Protein 1U0M (pdb70)

Solvent-accessible surface area: 23529 Å² total; per-residue (Å²): 24,5,9,0,18,4,10,17,41,34,1,112,57,71,8,36,31,124,60,9,18,53,44,14,111,173,99,28,94,127,36,122,87,22,96,53,0,23,137,40,3,95,105,6,42,3,144,16,17,26,12,5,22,52,50,113,69,8,34,112,50,73,26,11,60,66,6,14,98,17,4,57,134,16,0,62,86,53,0,30,60,2,0,89,96,0,6,84,70,0,114,26,106,17,73,57,0,52,0,0,0,3,0,7,10,6,4,1,24,4,12,4,0,1,0,49,0,8,30,106,47,48,12,26,44,78,2,37,4,11,0,2,1,9,6,2,16,0,3,1,1,2,0,7,0,15,0,16,8,9,2,53,10,56,90,149,5,6,0,0,0,0,0,0,0,0,18,12,10,22,29,7,48,92,31,103,44,39,33,23,6,20,14,52,2,8,34,0,0,0,2,0,0,0,0,7,15,17,96,32,2,43,0,6,72,60,50,100,12,12,7,42,3,10,78,119,5,23,88,40,13,42,15,45,12,55,45,50,1,4,3,43,62,54,21,160,121,8,39,63,12,3,102,66,3,3,64,8,6,73,113,20,6,30,118,21,52,95,68,47,27,132,27,92,8,11,0,0,1,3,15,0,22,86,18,0,57,40,0,12,84,74,6,120,38,62,83,120,16,0,83,21,0,57,32,0,2,54,73,25,0,2,0,2,0,0,0,2,0,0,0,0,46,34,15,43,110,108,30,62,68,116,99,38,7,15,0,6,5,0,0,17,0,2,0,6,0,1,4,2,9,1,2,7,17,62,71,102,14,2,7,3,25,3,9,15,40,33,3,112,55,79,6,54,10,114,55,9,8,72,43,12,113,185,104,23,90,123,33,126,85,21,98,64,0,24,138,33,3,108,102,8,30,3,133,26,17,26,9,5,23,50,44,112,59,9,36,109,49,74,25,11,61,63,4,15,109,19,5,55,133,12,0,61,83,48,0,30,61,2,0,85,98,1,4,83,80,8,142,27,102,12,70,66,1,48,0,0,0,5,0,7,11,6,6,1,25,4,14,4,0,1,0,45,0,6,30,90,29,52,13,26,43,85,4,22,11,12,0,1,2,9,6,3,13,0,2,0,5,1,0,10,0,12,0,21,8,9,5,55,18,75,71,127,1,11,0,0,0,0,0,0,0,0,17,11,9,21,27,9,42,98,28,101,45,22,40,23,4,22,16,51,1,15,29,0,0,0,3,0,0,0,1,7,38,14,144,34,14,60,0,7,87,34,44,101,16,11,6,47,3,10,62,163,6,36,88,39,18,44,14,48,12,54,47,48,1,4,6,44,72,54,35,182,123,8,28,57,12,1,101,67,1,0,64,9,8,57,121,24,5,34,108,46,69,56,31,86,18,91,27,93,13,10,0,0,1,8,9,2,23,108,17,3,63,44,0,4,83,76,5,138,34,91,54,105,20,0,83,18,0,67,33,0,5,47,67,21,0,2,0,3,0,0,0,2,0,0,0,0,46,38,10,36,120,96,26,80,28,90,97,47,8,19,0,8,8,1,0,9,0,3,0,3,0,0,2,3,9,2,2,21,27,56,85,115

B-factor: mean 54.04, std 18.98, range [20.16, 102.02]

Secondary structure (DSSP, 8-state):
-EE---EEE--SEEEEHHHHHHHHHHHHTT-TTHHHHHHHHHHT---EEEESS-HHHHTS---HHHHHHHHHHHHHHHHHHHHHHHHHHHT--GGG-SEEEEE-SSS--SS-HHHHHHHHTT--TT-EEEEE-S-GGGHHHHHHHHHHHHHHHSTT-EEEEEEEEEGGGG--TT--SHHHHHHHHHB-EEEEEEEEETTT-SEEEEEEEEEEE-SS-TTTEEEEEETTEEEEEE-TTTGGGHHHHHHHHHHHHHTTS--SS--S--EEE-SHHHHHHHHHHHS-S-GGGGHHHHHHHHHT-B-TTHHHHHHHHHHHHS----SS---EEEEEETTTEEEEEEEEEE--/-EEE--EEE--SEEEEHHHHHHHHHHHSTT-TTHHHHHHHHHHT---EEEESS-HHHHHS---HHHHHHHHHHHHHHHHHHHHHHHHHHTT--GGG--EEEEE--SS--SS-HHHHHHHHTT--TT-EEEEE-S-GGGHHHHHHHHHHHHHHH-TT-EEEEEEEEEGGGG--TT--SHHHHHHHHHB-EEEEEEEEESSS-SEEE---EEEEE-TT-TTSEEEEEETTEEEEEE-TTTGGGHHHHHHHHHHHHHTTT--TT--S-EEEE-SSHHHHHHHHHHS---GGGGHHHHHHHHHH-B-GGGHHHHHHHHHHHH----TT---EEEEEETTTEEEEEE-EEE--

Nearest PDB structures (foldseek):
  1u0m-assembly1_B  TM=9.995E-01  e=1.279E-70  Streptomyces coelicolor A3(2)
  5wx5-assembly1_A  TM=9.041E-01  e=3.087E-28  Tetradium ruticarpum
  5wx4-assembly1_A  TM=9.040E-01  e=3.933E-28  Tetradium ruticarpum
  1ted-assembly2_D  TM=8.918E-01  e=1.491E-27  Mycobacterium tuberculosis H37Rv
  1tee-assembly1_A  TM=8.923E-01  e=1.900E-27  Mycobacterium tuberculosis H37Rv

InterPro domains:
  IPR001099 Chalcone/stilbene synthase, N-terminal [PF00195] (9-197)
  IPR011141 Polyketide synthase, type III [PIRSF000451] (1-347)
  IPR011141 Polyketide synthase, type III [PTHR11877] (10-342)
  IPR012328 Chalcone/stilbene synthase, C-terminal [PF02797] (213-341)
  IPR016039 Thiolase-like [G3DSA:3.40.47.10] (1-203)
  IPR016039 Thiolase-like [G3DSA:3.40.47.10] (204-349)
  IPR016039 Thiolase-like [SSF53901] (2-198)
  IPR016039 Thiolase-like [SSF53901] (203-345)

Structure (mmCIF, N/CA/C/O backbone):
data_1U0M
#
_entry.id   1U0M
#
_cell.length_a   76.679
_cell.length_b   69.685
_cell.length_c   81.135
_cell.angle_alpha   90.00
_cell.angle_beta   95.42
_cell.angle_gamma   90.00
#
_symmetry.space_group_name_H-M   'P 1 21 1'
#
loop_
_entity.id
_entity.type
_entity.pdbx_description
1 polymer 'putative polyketide synthase'
2 non-polymer 'POLYETHYLENE GLYCOL (N=34)'
3 non-polymer GLYCEROL
4 water water
#
loop_
_atom_site.group_PDB
_atom_site.id
_atom_site.type_symbol
_atom_site.label_atom_id
_atom_site.label_alt_id
_atom_site.label_comp_id
_atom_site.label_asym_id
_atom_site.label_entity_id
_atom_site.label_seq_id
_atom_site.pdbx_PDB_ins_code
_atom_site.Cartn_x
_atom_site.Cartn_y
_atom_site.Cartn_z
_atom_site.occupancy
_atom_site.B_iso_or_equiv
_atom_site.auth_seq_id
_atom_site.auth_comp_id
_atom_site.auth_asym_id
_atom_site.auth_atom_id
_atom_site.pdbx_PDB_model_num
ATOM 1 N N . ALA A 1 10 ? 72.567 47.796 34.175 1.00 69.77 2 ALA A N 1
ATOM 2 C CA . ALA A 1 10 ? 71.256 48.242 34.716 1.00 69.12 2 ALA A CA 1
ATOM 3 C C . ALA A 1 10 ? 70.647 47.283 35.732 1.00 68.64 2 ALA A C 1
ATOM 4 O O . ALA A 1 10 ? 70.615 46.067 35.537 1.00 67.80 2 ALA A O 1
ATOM 6 N N . THR A 1 11 ? 70.148 47.855 36.820 1.00 68.18 3 THR A N 1
ATOM 7 C CA . THR A 1 11 ? 69.536 47.072 37.881 1.00 67.95 3 THR A CA 1
ATOM 8 C C . THR A 1 11 ? 68.108 47.514 38.186 1.00 67.63 3 THR A C 1
ATOM 9 O O . THR A 1 11 ? 67.825 48.706 38.353 1.00 67.39 3 THR A O 1
ATOM 13 N N . LEU A 1 12 ? 67.221 46.527 38.261 1.00 66.97 4 LEU A N 1
ATOM 14 C CA . LEU A 1 12 ? 65.812 46.743 38.554 1.00 65.66 4 LEU A CA 1
ATOM 15 C C . LEU A 1 12 ? 65.684 47.093 40.026 1.00 65.58 4 LEU A C 1
ATOM 16 O O . LEU A 1 12 ? 66.201 46.378 40.884 1.00 66.01 4 LEU A O 1
ATOM 21 N N . CYS A 1 13 ? 64.992 48.184 40.323 1.00 64.68 5 CYS A N 1
ATOM 22 C CA . CYS A 1 13 ? 64.825 48.600 41.706 1.00 63.81 5 CYS A CA 1
ATOM 23 C C . CYS A 1 13 ? 63.543 48.071 42.341 1.00 63.40 5 CYS A C 1
ATOM 24 O O . CYS A 1 13 ? 62.964 47.089 41.868 1.00 64.14 5 CYS A O 1
ATOM 27 N N . ARG A 1 14 ? 63.112 48.716 43.421 1.00 61.62 6 ARG A N 1
ATOM 28 C CA . ARG A 1 14 ? 61.914 48.297 44.133 1.00 59.48 6 ARG A CA 1
ATOM 29 C C . ARG A 1 14 ? 60.633 48.772 43.456 1.00 58.50 6 ARG A C 1
ATOM 30 O O . ARG A 1 14 ? 60.261 49.954 43.526 1.00 57.86 6 ARG A O 1
ATOM 32 N N . PRO A 1 15 ? 59.935 47.846 42.788 1.00 56.02 7 PRO A N 1
ATOM 33 C CA . PRO A 1 15 ? 58.691 48.203 42.112 1.00 54.75 7 PRO A CA 1
ATOM 34 C C . PRO A 1 15 ? 57.664 48.653 43.130 1.00 54.05 7 PRO A C 1
ATOM 35 O O . PRO A 1 15 ? 57.517 48.051 44.192 1.00 54.01 7 PRO A O 1
ATOM 39 N N . SER A 1 16 ? 56.966 49.730 42.808 1.00 53.55 8 SER A N 1
ATOM 40 C CA . SER A 1 16 ? 55.939 50.264 43.688 1.00 52.79 8 SER A CA 1
ATOM 41 C C . SER A 1 16 ? 54.587 49.794 43.119 1.00 52.65 8 SER A C 1
ATOM 42 O O . SER A 1 16 ? 54.366 49.851 41.905 1.00 53.52 8 SER A O 1
ATOM 45 N N . VAL A 1 17 ? 53.692 49.315 43.981 1.00 49.83 9 VAL A N 1
ATOM 46 C CA . VAL A 1 17 ? 52.390 48.843 43.522 1.00 46.32 9 VAL A CA 1
ATOM 47 C C . VAL A 1 17 ? 51.232 49.340 44.385 1.00 44.61 9 VAL A C 1
ATOM 48 O O . VAL A 1 17 ? 51.341 49.427 45.607 1.00 42.48 9 VAL A O 1
ATOM 52 N N . SER A 1 18 ? 50.118 49.650 43.727 1.00 42.45 10 SER A N 1
ATOM 53 C CA . SER A 1 18 ? 48.917 50.144 44.394 1.00 41.78 10 SER A CA 1
ATOM 54 C C . SER A 1 18 ? 47.655 49.620 43.680 1.00 39.79 10 SER A C 1
ATOM 55 O O . SER A 1 18 ? 47.610 49.588 42.458 1.00 40.20 10 SER A O 1
ATOM 58 N N . VAL A 1 19 ? 46.643 49.190 44.435 1.00 38.34 11 VAL A N 1
ATOM 59 C CA . VAL A 1 19 ? 45.403 48.679 43.839 1.00 36.65 11 VAL A CA 1
ATOM 60 C C . VAL A 1 19 ? 44.214 49.480 44.364 1.00 36.79 11 VAL A C 1
ATOM 61 O O . VAL A 1 19 ? 44.284 50.049 45.440 1.00 37.81 11 VAL A O 1
ATOM 65 N N . PRO A 1 20 ? 43.110 49.541 43.601 1.00 36.61 12 PRO A N 1
ATOM 66 C CA . PRO A 1 20 ? 41.913 50.293 44.012 1.00 36.68 12 PRO A CA 1
ATOM 67 C C . PRO A 1 20 ? 41.254 49.776 45.282 1.00 37.73 12 PRO A C 1
ATOM 68 O O . PRO A 1 20 ? 41.440 48.623 45.665 1.00 38.00 12 PRO A O 1
ATOM 72 N N . GLU A 1 21 ? 40.459 50.632 45.914 1.00 38.81 13 GLU A N 1
ATOM 73 C CA . GLU A 1 21 ? 39.828 50.296 47.182 1.00 42.74 13 GLU A CA 1
ATOM 74 C C . GLU A 1 21 ? 38.623 49.367 47.192 1.00 41.99 13 GLU A C 1
ATOM 75 O O . GLU A 1 21 ? 38.252 48.854 48.246 1.00 44.49 13 GLU A O 1
ATOM 81 N N . HIS A 1 22 ? 38.002 49.147 46.042 1.00 39.81 14 HIS A N 1
ATOM 82 C CA . HIS A 1 22 ? 36.844 48.267 45.983 1.00 37.76 14 HIS A CA 1
ATOM 83 C C . HIS A 1 22 ? 37.324 46.809 45.879 1.00 38.25 14 HIS A C 1
ATOM 84 O O . HIS A 1 22 ? 38.089 46.455 44.988 1.00 35.61 14 HIS A O 1
ATOM 91 N N . VAL A 1 23 ? 36.887 45.972 46.811 1.00 38.32 15 VAL A N 1
ATOM 92 C CA . VAL A 1 23 ? 37.316 44.579 46.839 1.00 37.91 15 VAL A CA 1
ATOM 93 C C . VAL A 1 23 ? 36.212 43.584 46.561 1.00 36.29 15 VAL A C 1
ATOM 94 O O . VAL A 1 23 ? 35.096 43.738 47.038 1.00 34.35 15 VAL A O 1
ATOM 98 N N . ILE A 1 24 ? 36.528 42.557 45.784 1.00 36.82 16 ILE A N 1
ATOM 99 C CA . ILE A 1 24 ? 35.560 41.507 45.522 1.00 36.28 16 ILE A CA 1
ATOM 100 C C . ILE A 1 24 ? 36.217 40.183 45.916 1.00 37.15 16 ILE A C 1
ATOM 101 O O . ILE A 1 24 ? 37.322 39.841 45.454 1.00 35.34 16 ILE A O 1
ATOM 106 N N . THR A 1 25 ? 35.539 39.474 46.817 1.00 34.68 17 THR A N 1
ATOM 107 C CA . THR A 1 25 ? 36.012 38.196 47.328 1.00 34.66 17 THR A CA 1
ATOM 108 C C . THR A 1 25 ? 35.610 37.035 46.426 1.00 35.10 17 THR A C 1
ATOM 109 O O . THR A 1 25 ? 34.761 37.165 45.543 1.00 36.83 17 THR A O 1
ATOM 113 N N . MET A 1 26 ? 36.237 35.897 46.674 1.00 34.93 18 MET A N 1
ATOM 114 C CA . MET A 1 26 ? 35.962 34.672 45.944 1.00 36.27 18 MET A CA 1
ATOM 115 C C . MET A 1 26 ? 34.485 34.333 46.068 1.00 35.38 18 MET A C 1
ATOM 116 O O . MET A 1 26 ? 33.811 34.052 45.081 1.00 34.15 18 MET A O 1
ATOM 121 N N . GLU A 1 27 ? 34.005 34.352 47.305 1.00 36.51 19 GLU A N 1
ATOM 122 C CA . GLU A 1 27 ? 32.623 34.032 47.618 1.00 40.43 19 GLU A CA 1
ATOM 123 C C . GLU A 1 27 ? 31.661 34.897 46.825 1.00 39.26 19 GLU A C 1
ATOM 124 O O . GLU A 1 27 ? 30.716 34.388 46.227 1.00 40.37 19 GLU A O 1
ATOM 130 N N . GLU A 1 28 ? 31.905 36.206 46.832 1.00 39.52 20 GLU A N 1
ATOM 131 C CA . GLU A 1 28 ? 31.063 37.152 46.111 1.00 39.92 20 GLU A CA 1
ATOM 132 C C . GLU A 1 28 ? 31.030 36.838 44.629 1.00 36.32 20 GLU A C 1
ATOM 133 O O . GLU A 1 28 ? 29.964 36.875 44.004 1.00 31.50 20 GLU A O 1
ATOM 139 N N . THR A 1 29 ? 32.202 36.543 44.074 1.00 35.70 21 THR A N 1
ATOM 140 C CA . THR A 1 29 ? 32.310 36.222 42.653 1.00 37.63 21 THR A CA 1
ATOM 141 C C . THR A 1 29 ? 31.389 35.064 42.319 1.00 37.15 21 THR A C 1
ATOM 142 O O . THR A 1 29 ? 30.648 35.115 41.333 1.00 36.84 21 THR A O 1
ATOM 146 N N . LEU A 1 30 ? 31.429 34.026 43.156 1.00 37.16 22 LEU A N 1
ATOM 147 C CA . LEU A 1 30 ? 30.593 32.845 42.948 1.00 36.34 22 LEU A CA 1
ATOM 148 C C . LEU A 1 30 ? 29.114 33.184 43.001 1.00 35.42 22 LEU A C 1
ATOM 149 O O . LEU A 1 30 ? 28.341 32.685 42.190 1.00 34.08 22 LEU A O 1
ATOM 154 N N . GLU A 1 31 ? 28.719 34.022 43.959 1.00 35.99 23 GLU A N 1
ATOM 155 C CA . GLU A 1 31 ? 27.314 34.417 44.088 1.00 39.29 23 GLU A CA 1
ATOM 156 C C . GLU A 1 31 ? 26.825 35.089 42.815 1.00 37.77 23 GLU A C 1
ATOM 157 O O . GLU A 1 31 ? 25.833 34.667 42.220 1.00 38.26 23 GLU A O 1
ATOM 163 N N . LEU A 1 32 ? 27.528 36.145 42.410 1.00 38.52 24 LEU A N 1
ATOM 164 C CA . LEU A 1 32 ? 27.178 36.894 41.208 1.00 39.79 24 LEU A CA 1
ATOM 165 C C . LEU A 1 32 ? 27.097 35.938 40.022 1.00 39.55 24 LEU A C 1
ATOM 166 O O . LEU A 1 32 ? 26.078 35.873 39.336 1.00 41.27 24 LEU A O 1
ATOM 171 N N . ALA A 1 33 ? 28.169 35.193 39.786 1.00 39.36 25 ALA A N 1
ATOM 172 C CA . ALA A 1 33 ? 28.199 34.243 38.680 1.00 40.10 25 ALA A CA 1
ATOM 173 C C . ALA A 1 33 ? 26.987 33.323 38.726 1.00 40.87 25 ALA A C 1
ATOM 174 O O . ALA A 1 33 ? 26.400 32.997 37.693 1.00 41.34 25 ALA A O 1
ATOM 176 N N . ARG A 1 34 ? 26.606 32.909 39.928 1.00 41.58 26 ARG A N 1
ATOM 177 C CA . ARG A 1 34 ? 25.456 32.035 40.071 1.00 43.16 26 ARG A CA 1
ATOM 178 C C . ARG A 1 34 ? 24.188 32.785 39.727 1.00 43.62 26 ARG A C 1
ATOM 179 O O . ARG A 1 34 ? 23.419 32.361 38.864 1.00 44.73 26 ARG A O 1
ATOM 187 N N . ARG A 1 35 ? 23.963 33.900 40.409 1.00 43.29 27 ARG A N 1
ATOM 188 C CA . ARG A 1 35 ? 22.769 34.682 40.154 1.00 44.23 27 ARG A CA 1
ATOM 189 C C . ARG A 1 35 ? 22.686 35.171 38.721 1.00 43.77 27 ARG A C 1
ATOM 190 O O . ARG A 1 35 ? 21.610 35.176 38.123 1.00 44.28 27 ARG A O 1
ATOM 198 N N . ARG A 1 36 ? 23.823 35.547 38.153 1.00 43.14 28 ARG A N 1
ATOM 199 C CA . ARG A 1 36 ? 23.837 36.062 36.793 1.00 43.67 28 ARG A CA 1
ATOM 200 C C . ARG A 1 36 ? 23.897 35.013 35.681 1.00 43.64 28 ARG A C 1
ATOM 201 O O . ARG A 1 36 ? 23.838 35.362 34.506 1.00 44.86 28 ARG A O 1
ATOM 209 N N . HIS A 1 37 ? 24.002 33.734 36.028 1.00 42.31 29 HIS A N 1
ATOM 210 C CA . HIS A 1 37 ? 24.055 32.704 34.990 1.00 41.40 29 HIS A CA 1
ATOM 211 C C . HIS A 1 37 ? 23.367 31.415 35.391 1.00 42.03 29 HIS A C 1
ATOM 212 O O . HIS A 1 37 ? 23.694 30.344 34.891 1.00 39.72 29 HIS A O 1
ATOM 219 N N . THR A 1 38 ? 22.403 31.534 36.291 1.00 45.58 30 THR A N 1
ATOM 220 C CA . THR A 1 38 ? 21.655 30.380 36.774 1.00 50.62 30 THR A CA 1
ATOM 221 C C . THR A 1 38 ? 21.239 29.362 35.701 1.00 50.84 30 THR A C 1
ATOM 222 O O . THR A 1 38 ? 21.194 28.159 35.960 1.00 50.98 30 THR A O 1
ATOM 226 N N . ASP A 1 39 ? 20.944 29.833 34.496 1.00 51.37 31 ASP A N 1
ATOM 227 C CA . ASP A 1 39 ? 20.523 28.928 33.432 1.00 52.57 31 ASP A CA 1
ATOM 228 C C . ASP A 1 39 ? 21.663 28.387 32.589 1.00 52.16 31 ASP A C 1
ATOM 229 O O . ASP A 1 39 ? 21.462 27.482 31.784 1.00 53.07 31 ASP A O 1
ATOM 234 N N . HIS A 1 40 ? 22.862 28.928 32.775 1.00 51.28 32 HIS A N 1
ATOM 235 C CA . HIS A 1 40 ? 23.995 28.475 31.987 1.00 49.96 32 HIS A CA 1
ATOM 236 C C . HIS A 1 40 ? 24.258 26.985 32.170 1.00 50.75 32 HIS A C 1
ATOM 237 O O . HIS A 1 40 ? 24.532 26.526 33.277 1.00 52.68 32 HIS A O 1
ATOM 244 N N . PRO A 1 41 ? 24.185 26.213 31.073 1.00 51.17 33 PRO A N 1
ATOM 245 C CA . PRO A 1 41 ? 24.403 24.761 31.028 1.00 49.94 33 PRO A CA 1
ATOM 246 C C . PRO A 1 41 ? 25.749 24.277 31.576 1.00 49.04 33 PRO A C 1
ATOM 247 O O . PRO A 1 41 ? 25.880 23.134 32.013 1.00 47.67 33 PRO A O 1
ATOM 251 N N . GLN A 1 42 ? 26.757 25.137 31.540 1.00 46.96 34 GLN A N 1
ATOM 252 C CA . GLN A 1 42 ? 28.071 24.753 32.034 1.00 44.89 34 GLN A CA 1
ATOM 253 C C . GLN A 1 42 ? 28.400 25.485 33.326 1.00 41.46 34 GLN A C 1
ATOM 254 O O . GLN A 1 42 ? 29.562 25.572 33.722 1.00 38.06 34 GLN A O 1
ATOM 260 N N . LEU A 1 43 ? 27.362 26.002 33.978 1.00 38.34 35 LEU A N 1
ATOM 261 C CA . LEU A 1 43 ? 27.509 26.743 35.227 1.00 38.79 35 LEU A CA 1
ATOM 262 C C . LEU A 1 43 ? 28.329 26.037 36.319 1.00 37.46 35 LEU A C 1
ATOM 263 O O . LEU A 1 43 ? 29.306 26.594 36.816 1.00 37.29 35 LEU A O 1
ATOM 268 N N . PRO A 1 44 ? 27.947 24.803 36.704 1.00 37.33 36 PRO A N 1
ATOM 269 C CA . PRO A 1 44 ? 28.720 24.117 37.749 1.00 36.36 36 PRO A CA 1
ATOM 270 C C . PRO A 1 44 ? 30.201 24.027 37.400 1.00 34.81 36 PRO A C 1
ATOM 271 O O . PRO A 1 44 ? 31.060 24.215 38.257 1.00 36.59 36 PRO A O 1
ATOM 275 N N . LEU A 1 45 ? 30.491 23.767 36.133 1.00 33.39 37 LEU A N 1
ATOM 276 C CA . LEU A 1 45 ? 31.873 23.673 35.681 1.00 34.33 37 LEU A CA 1
ATOM 277 C C . LEU A 1 45 ? 32.573 25.027 35.846 1.00 35.21 37 LEU A C 1
ATOM 278 O O . LEU A 1 45 ? 33.727 25.103 36.286 1.00 35.32 37 LEU A O 1
ATOM 283 N N . ALA A 1 46 ? 31.858 26.092 35.498 1.00 33.78 38 ALA A N 1
ATOM 284 C CA . ALA A 1 46 ? 32.396 27.443 35.582 1.00 35.00 38 ALA A CA 1
ATOM 285 C C . ALA A 1 46 ? 32.778 27.789 37.012 1.00 33.87 38 ALA A C 1
ATOM 286 O O . ALA A 1 46 ? 33.909 28.212 37.285 1.00 33.44 38 ALA A O 1
ATOM 288 N N . LEU A 1 47 ? 31.830 27.604 37.925 1.00 34.23 39 LEU A N 1
ATOM 289 C CA . LEU A 1 47 ? 32.058 27.890 39.341 1.00 33.30 39 LEU A CA 1
ATOM 290 C C . LEU A 1 47 ? 33.235 27.116 39.943 1.00 33.10 39 LEU A C 1
ATOM 291 O O . LEU A 1 47 ? 34.026 27.675 40.709 1.00 31.79 39 LEU A O 1
ATOM 296 N N . ARG A 1 48 ? 33.343 25.831 39.604 1.00 34.42 40 ARG A N 1
ATOM 297 C CA . ARG A 1 48 ? 34.413 24.982 40.123 1.00 33.85 40 ARG A CA 1
ATOM 298 C C . ARG A 1 48 ? 35.770 25.505 39.681 1.00 34.22 40 ARG A C 1
ATOM 299 O O . ARG A 1 48 ? 36.699 25.640 40.488 1.00 35.52 40 ARG A O 1
ATOM 307 N N . LEU A 1 49 ? 35.877 25.780 38.385 1.00 36.21 41 LEU A N 1
ATOM 308 C CA . LEU A 1 49 ? 37.102 26.295 37.782 1.00 37.39 41 LEU A CA 1
ATOM 309 C C . LEU A 1 49 ? 37.533 27.576 38.481 1.00 38.21 41 LEU A C 1
ATOM 310 O O . LEU A 1 49 ? 38.691 27.734 38.868 1.00 37.62 41 LEU A O 1
ATOM 315 N N . ILE A 1 50 ? 36.587 28.486 38.652 1.00 36.72 42 ILE A N 1
ATOM 316 C CA . ILE A 1 50 ? 36.883 29.741 39.317 1.00 35.80 42 ILE A CA 1
ATOM 317 C C . ILE A 1 50 ? 37.384 29.481 40.727 1.00 36.71 42 ILE A C 1
ATOM 318 O O . ILE A 1 50 ? 38.456 29.942 41.116 1.00 36.44 42 ILE A O 1
ATOM 323 N N . GLU A 1 51 ? 36.624 28.708 41.490 1.00 37.81 43 GLU A N 1
ATOM 324 C CA . GLU A 1 51 ? 37.026 28.438 42.855 1.00 38.86 43 GLU A CA 1
ATOM 325 C C . GLU A 1 51 ? 38.406 27.807 42.984 1.00 38.26 43 GLU A C 1
ATOM 326 O O . GLU A 1 51 ? 39.166 28.165 43.879 1.00 38.89 43 GLU A O 1
ATOM 332 N N . ASN A 1 52 ? 38.732 26.877 42.090 1.00 39.62 44 ASN A N 1
ATOM 333 C CA . ASN A 1 52 ? 40.031 26.200 42.117 1.00 40.64 44 ASN A CA 1
ATOM 334 C C . ASN A 1 52 ? 41.181 27.148 41.873 1.00 41.99 44 ASN A C 1
ATOM 335 O O . ASN A 1 52 ? 42.330 26.858 42.211 1.00 44.24 44 ASN A O 1
ATOM 340 N N . THR A 1 53 ? 40.865 28.278 41.265 1.00 42.50 45 THR A N 1
ATOM 341 C CA . THR A 1 53 ? 41.859 29.285 40.960 1.00 41.58 45 THR A CA 1
ATOM 342 C C . THR A 1 53 ? 42.590 29.795 42.214 1.00 41.36 45 THR A C 1
ATOM 343 O O . THR A 1 53 ? 43.738 30.242 42.133 1.00 40.88 45 THR A O 1
ATOM 347 N N . GLY A 1 54 ? 41.938 29.709 43.369 1.00 39.87 46 GLY A N 1
ATOM 348 C CA . GLY A 1 54 ? 42.554 30.164 44.606 1.00 40.55 46 GLY A CA 1
ATOM 349 C C . GLY A 1 54 ? 42.657 31.677 44.757 1.00 42.73 46 GLY A C 1
ATOM 350 O O . GLY A 1 54 ? 43.364 32.171 45.642 1.00 41.51 46 GLY A O 1
ATOM 351 N N . VAL A 1 55 ? 41.981 32.417 43.883 1.00 41.08 47 VAL A N 1
ATOM 352 C CA . VAL A 1 55 ? 41.993 33.875 43.961 1.00 42.41 47 VAL A CA 1
ATOM 353 C C . VAL A 1 55 ? 40.949 34.283 44.997 1.00 40.28 47 VAL A C 1
ATOM 354 O O . VAL A 1 55 ? 39.752 34.268 44.723 1.00 42.21 47 VAL A O 1
ATOM 358 N N . ARG A 1 56 ? 41.405 34.649 46.186 1.00 40.75 48 ARG A N 1
ATOM 359 C CA . ARG A 1 56 ? 40.491 35.025 47.255 1.00 41.92 48 ARG A CA 1
ATOM 360 C C . ARG A 1 56 ? 39.942 36.451 47.148 1.00 41.33 48 ARG A C 1
ATOM 361 O O . ARG A 1 56 ? 38.778 36.695 47.477 1.00 40.56 48 ARG A O 1
ATOM 369 N N . THR A 1 57 ? 40.770 37.389 46.692 1.00 37.68 49 THR A N 1
ATOM 370 C CA . THR A 1 57 ? 40.324 38.774 46.539 1.00 35.80 49 THR A CA 1
ATOM 371 C C . THR A 1 57 ? 40.893 39.454 45.307 1.00 33.77 49 THR A C 1
ATOM 372 O O . THR A 1 57 ? 41.974 39.116 44.827 1.00 33.22 49 THR A O 1
ATOM 376 N N . ARG A 1 58 ? 40.153 40.439 44.820 1.00 31.87 50 ARG A N 1
ATOM 377 C CA . ARG A 1 58 ? 40.566 41.215 43.667 1.00 30.55 50 ARG A CA 1
ATOM 378 C C . ARG A 1 58 ? 40.136 42.645 43.936 1.00 31.23 50 ARG A C 1
ATOM 379 O O . ARG A 1 58 ? 39.230 42.875 44.737 1.00 33.19 50 ARG A O 1
ATOM 387 N N . HIS A 1 59 ? 40.789 43.607 43.293 1.00 31.13 51 HIS A N 1
ATOM 388 C CA . HIS A 1 59 ? 40.416 45.003 43.481 1.00 32.33 51 HIS A CA 1
ATOM 389 C C . HIS A 1 59 ? 39.971 45.592 42.154 1.00 32.61 51 HIS A C 1
ATOM 390 O O . HIS A 1 59 ? 40.500 45.236 41.101 1.00 34.43 51 HIS A O 1
ATOM 397 N N . ILE A 1 60 ? 38.978 46.470 42.206 1.00 31.00 52 ILE A N 1
ATOM 398 C CA . ILE A 1 60 ? 38.480 47.123 41.003 1.00 32.22 52 ILE A CA 1
ATOM 399 C C . ILE A 1 60 ? 38.368 48.632 41.264 1.00 31.61 52 ILE A C 1
ATOM 400 O O . ILE A 1 60 ? 38.175 49.060 42.404 1.00 27.88 52 ILE A O 1
ATOM 405 N N . VAL A 1 61 ? 38.508 49.431 40.214 1.00 30.76 53 VAL A N 1
ATOM 406 C CA . VAL A 1 61 ? 38.459 50.873 40.374 1.00 33.50 53 VAL A CA 1
ATOM 407 C C . VAL A 1 61 ? 37.070 51.454 40.653 1.00 35.07 53 VAL A C 1
ATOM 408 O O . VAL A 1 61 ? 36.966 52.528 41.240 1.00 35.37 53 VAL A O 1
ATOM 412 N N . GLN A 1 62 ? 36.012 50.758 40.241 1.00 33.60 54 GLN A N 1
ATOM 413 C CA . GLN A 1 62 ? 34.653 51.242 40.496 1.00 33.95 54 GLN A CA 1
ATOM 414 C C . GLN A 1 62 ? 33.898 50.274 41.415 1.00 34.15 54 GLN A C 1
ATOM 415 O O . GLN A 1 62 ? 34.237 49.101 41.494 1.00 35.34 54 GLN A O 1
ATOM 421 N N . PRO A 1 63 ? 32.842 50.751 42.096 1.00 35.12 55 PRO A N 1
ATOM 422 C CA . PRO A 1 63 ? 32.086 49.863 42.981 1.00 34.77 55 PRO A CA 1
ATOM 423 C C . PRO A 1 63 ? 31.629 48.684 42.127 1.00 36.49 55 PRO A C 1
ATOM 424 O O . PRO A 1 63 ? 31.538 48.814 40.910 1.00 34.74 55 PRO A O 1
ATOM 428 N N . ILE A 1 64 ? 31.328 47.547 42.749 1.00 36.22 56 ILE A N 1
ATOM 429 C CA . ILE A 1 64 ? 30.922 46.371 41.980 1.00 36.64 56 ILE A CA 1
ATOM 430 C C . ILE A 1 64 ? 29.668 46.586 41.135 1.00 36.93 56 ILE A C 1
ATOM 431 O O . ILE A 1 64 ? 29.595 46.095 40.011 1.00 34.35 56 ILE A O 1
ATOM 436 N N . GLU A 1 65 ? 28.687 47.325 41.656 1.00 38.30 57 GLU A N 1
ATOM 437 C CA . GLU A 1 65 ? 27.454 47.557 40.899 1.00 41.27 57 GLU A CA 1
ATOM 438 C C . GLU A 1 65 ? 27.689 48.369 39.620 1.00 40.58 57 GLU A C 1
ATOM 439 O O . GLU A 1 65 ? 26.942 48.228 38.651 1.00 40.63 57 GLU A O 1
ATOM 445 N N . ASP A 1 66 ? 28.715 49.222 39.620 1.00 38.65 58 ASP A N 1
ATOM 446 C CA . ASP A 1 66 ? 29.010 50.032 38.439 1.00 38.29 58 ASP A CA 1
ATOM 447 C C . ASP A 1 66 ? 29.855 49.238 37.441 1.00 36.49 58 ASP A C 1
ATOM 448 O O . ASP A 1 66 ? 29.674 49.368 36.236 1.00 35.14 58 ASP A O 1
ATOM 453 N N . THR A 1 67 ? 30.773 48.413 37.938 1.00 36.37 59 THR A N 1
ATOM 454 C CA . THR A 1 67 ? 31.611 47.627 37.042 1.00 34.92 59 THR A CA 1
ATOM 455 C C . THR A 1 67 ? 30.830 46.531 36.338 1.00 33.98 59 THR A C 1
ATOM 456 O O . THR A 1 67 ? 31.230 46.076 35.269 1.00 33.12 59 THR A O 1
ATOM 460 N N . LEU A 1 68 ? 29.708 46.120 36.925 1.00 35.08 60 LEU A N 1
ATOM 461 C CA . LEU A 1 68 ? 28.863 45.087 36.319 1.00 34.39 60 LEU A CA 1
ATOM 462 C C . LEU A 1 68 ? 28.028 45.673 35.175 1.00 35.82 60 LEU A C 1
ATOM 463 O O . LEU A 1 68 ? 27.577 44.965 34.272 1.00 33.42 60 LEU A O 1
ATOM 468 N N . GLU A 1 69 ? 27.835 46.984 35.217 1.00 38.04 61 GLU A N 1
ATOM 469 C CA . GLU A 1 69 ? 27.079 47.679 34.186 1.00 38.14 61 GLU A CA 1
ATOM 470 C C . GLU A 1 69 ? 28.001 48.031 33.026 1.00 36.64 61 GLU A C 1
ATOM 471 O O . GLU A 1 69 ? 29.205 48.237 33.205 1.00 35.85 61 GLU A O 1
ATOM 477 N N . HIS A 1 70 ? 27.442 48.088 31.829 1.00 35.38 62 HIS A N 1
ATOM 478 C CA . HIS A 1 70 ? 28.247 48.463 30.684 1.00 38.08 62 HIS A CA 1
ATOM 479 C C . HIS A 1 70 ? 27.622 49.701 30.053 1.00 37.60 62 HIS A C 1
ATOM 480 O O . HIS A 1 70 ? 26.649 49.605 29.310 1.00 37.90 62 HIS A O 1
ATOM 487 N N . PRO A 1 71 ? 28.166 50.889 30.380 1.00 37.13 63 PRO A N 1
ATOM 488 C CA . PRO A 1 71 ? 27.719 52.202 29.891 1.00 37.07 63 PRO A CA 1
ATOM 489 C C . PRO A 1 71 ? 28.229 52.515 28.494 1.00 36.95 63 PRO A C 1
ATOM 490 O O . PRO A 1 71 ? 28.061 53.632 27.999 1.00 40.25 63 PRO A O 1
ATOM 494 N N . GLY A 1 72 ? 28.856 51.524 27.867 1.00 35.10 64 GLY A N 1
ATOM 495 C CA . GLY A 1 72 ? 29.411 51.706 26.541 1.00 30.03 64 GLY A CA 1
ATOM 496 C C . GLY A 1 72 ? 30.921 51.881 26.615 1.00 30.56 64 GLY A C 1
ATOM 497 O O . GLY A 1 72 ? 31.459 52.332 27.633 1.00 32.24 64 GLY A O 1
ATOM 498 N N . PHE A 1 73 ? 31.599 51.535 25.530 1.00 29.97 65 PHE A N 1
ATOM 499 C CA . PHE A 1 73 ? 33.061 51.622 25.433 1.00 29.82 65 PHE A CA 1
ATOM 500 C C . PHE A 1 73 ? 33.555 53.064 25.628 1.00 30.20 65 PHE A C 1
ATOM 501 O O . PHE A 1 73 ? 34.592 53.292 26.256 1.00 30.67 65 PHE A O 1
ATOM 509 N N . GLU A 1 74 ? 32.819 54.038 25.090 1.00 31.28 66 GLU A N 1
ATOM 510 C CA . GLU A 1 74 ? 33.207 55.446 25.233 1.00 30.72 66 GLU A CA 1
ATOM 511 C C . GLU A 1 74 ? 33.226 55.839 26.713 1.00 31.50 66 GLU A C 1
ATOM 512 O O . GLU A 1 74 ? 34.216 56.381 27.197 1.00 32.49 66 GLU A O 1
ATOM 518 N N . ASP A 1 75 ? 32.151 55.562 27.443 1.00 32.44 67 ASP A N 1
ATOM 519 C CA . ASP A 1 75 ? 32.135 55.899 28.870 1.00 37.00 67 ASP A CA 1
ATOM 520 C C . ASP A 1 75 ? 33.146 55.058 29.659 1.00 34.26 67 ASP A C 1
ATOM 521 O O . ASP A 1 75 ? 33.821 55.559 30.555 1.00 34.98 67 ASP A O 1
ATOM 526 N N . ARG A 1 76 ? 33.256 53.780 29.315 1.00 35.27 68 ARG A N 1
ATOM 527 C CA . ARG A 1 76 ? 34.203 52.884 29.977 1.00 32.55 68 ARG A CA 1
ATOM 528 C C . ARG A 1 76 ? 35.605 53.479 29.803 1.00 30.38 68 ARG A C 1
ATOM 529 O O . ARG A 1 76 ? 36.352 53.633 30.758 1.00 31.34 68 ARG A O 1
ATOM 537 N N . ASN A 1 77 ? 35.962 53.826 28.572 1.00 31.09 69 ASN A N 1
ATOM 538 C CA . ASN A 1 77 ? 37.292 54.368 28.328 1.00 32.33 69 ASN A CA 1
ATOM 539 C C . ASN A 1 77 ? 37.502 55.718 29.026 1.00 33.16 69 ASN A C 1
ATOM 540 O O . ASN A 1 77 ? 38.634 56.082 29.361 1.00 29.65 69 ASN A O 1
ATOM 545 N N . LYS A 1 78 ? 36.413 56.459 29.236 1.00 32.93 70 LYS A N 1
ATOM 546 C CA . LYS A 1 78 ? 36.495 57.734 29.945 1.00 34.80 70 LYS A CA 1
ATOM 547 C C . LYS A 1 78 ? 36.893 57.388 31.384 1.00 33.17 70 LYS A C 1
ATOM 548 O O . LYS A 1 78 ? 37.781 58.011 31.963 1.00 33.20 70 LYS A O 1
ATOM 554 N N . VAL A 1 79 ? 36.244 56.379 31.962 1.00 31.41 71 VAL A N 1
ATOM 555 C CA . VAL A 1 79 ? 36.591 55.976 33.323 1.00 29.37 71 VAL A CA 1
ATOM 556 C C . VAL A 1 79 ? 38.066 55.579 33.380 1.00 30.07 71 VAL A C 1
ATOM 557 O O . VAL A 1 79 ? 38.763 55.886 34.349 1.00 29.59 71 VAL A O 1
ATOM 561 N N . TYR A 1 80 ? 38.532 54.908 32.326 1.00 30.36 72 TYR A N 1
ATOM 562 C CA . TYR A 1 80 ? 39.913 54.468 32.250 1.00 29.42 72 TYR A CA 1
ATOM 563 C C . TYR A 1 80 ? 40.887 55.621 32.411 1.00 29.74 72 TYR A C 1
ATOM 564 O O . TYR A 1 80 ? 41.754 55.555 33.273 1.00 30.09 72 TYR A O 1
ATOM 573 N N . GLU A 1 81 ? 40.752 56.689 31.620 1.00 32.08 73 GLU A N 1
ATOM 574 C CA . GLU A 1 81 ? 41.697 57.799 31.754 1.00 33.14 73 GLU A CA 1
ATOM 575 C C . GLU A 1 81 ? 41.556 58.590 33.042 1.00 32.97 73 GLU A C 1
ATOM 576 O O . GLU A 1 81 ? 42.552 59.040 33.598 1.00 31.91 73 GLU A O 1
ATOM 582 N N . ARG A 1 82 ? 40.334 58.758 33.532 1.00 32.02 74 ARG A N 1
ATOM 583 C CA . ARG A 1 82 ? 40.148 59.485 34.786 1.00 32.98 74 ARG A CA 1
ATOM 584 C C . ARG A 1 82 ? 40.838 58.756 35.937 1.00 34.16 74 ARG A C 1
ATOM 585 O O . ARG A 1 82 ? 41.561 59.372 36.731 1.00 34.81 74 ARG A O 1
ATOM 593 N N . GLU A 1 83 ? 40.606 57.441 36.023 1.00 32.49 75 GLU A N 1
ATOM 594 C CA . GLU A 1 83 ? 41.180 56.629 37.092 1.00 32.32 75 GLU A CA 1
ATOM 595 C C . GLU A 1 83 ? 42.693 56.516 37.014 1.00 31.62 75 GLU A C 1
ATOM 596 O O . GLU A 1 83 ? 43.357 56.356 38.032 1.00 33.41 75 GLU A O 1
ATOM 602 N N . ALA A 1 84 ? 43.237 56.588 35.807 1.00 31.85 76 ALA A N 1
ATOM 603 C CA . ALA A 1 84 ? 44.675 56.487 35.631 1.00 34.02 76 ALA A CA 1
ATOM 604 C C . ALA A 1 84 ? 45.351 57.816 35.981 1.00 34.86 76 ALA A C 1
ATOM 605 O O . ALA A 1 84 ? 46.467 57.850 36.499 1.00 31.29 76 ALA A O 1
ATOM 607 N N . LYS A 1 85 ? 44.675 58.915 35.685 1.00 37.85 77 LYS A N 1
ATOM 608 C CA . LYS A 1 85 ? 45.252 60.210 35.986 1.00 41.20 77 LYS A CA 1
ATOM 609 C C . LYS A 1 85 ? 45.278 60.461 37.477 1.00 41.68 77 LYS A C 1
ATOM 610 O O . LYS A 1 85 ? 46.255 60.991 37.991 1.00 44.04 77 LYS A O 1
ATOM 616 N N . SER A 1 86 ? 44.226 60.050 38.177 1.00 43.49 78 SER A N 1
ATOM 617 C CA . SER A 1 86 ? 44.172 60.232 39.625 1.00 42.91 78 SER A CA 1
ATOM 618 C C . SER A 1 86 ? 44.914 59.167 40.436 1.00 42.86 78 SER A C 1
ATOM 619 O O . SER A 1 86 ? 45.068 59.319 41.646 1.00 41.97 78 SER A O 1
ATOM 622 N N . ARG A 1 87 ? 45.396 58.104 39.793 1.00 40.94 79 ARG A N 1
ATOM 623 C CA . ARG A 1 87 ? 46.092 57.059 40.542 1.00 40.28 79 ARG A CA 1
ATOM 624 C C . ARG A 1 87 ? 47.560 56.815 40.171 1.00 41.66 79 ARG A C 1
ATOM 625 O O . ARG A 1 87 ? 48.395 56.578 41.042 1.00 41.25 79 ARG A O 1
ATOM 633 N N . VAL A 1 88 ? 47.880 56.871 38.884 1.00 43.07 80 VAL A N 1
ATOM 634 C CA . VAL A 1 88 ? 49.242 56.598 38.445 1.00 44.41 80 VAL A CA 1
ATOM 635 C C . VAL A 1 88 ? 50.342 57.427 39.125 1.00 44.29 80 VAL A C 1
ATOM 636 O O . VAL A 1 88 ? 51.316 56.869 39.627 1.00 44.81 80 VAL A O 1
ATOM 640 N N . PRO A 1 89 ? 50.198 58.760 39.155 1.00 45.41 81 PRO A N 1
ATOM 641 C CA . PRO A 1 89 ? 51.174 59.674 39.769 1.00 47.00 81 PRO A CA 1
ATOM 642 C C . PRO A 1 89 ? 51.810 59.215 41.093 1.00 47.78 81 PRO A C 1
ATOM 643 O O . PRO A 1 89 ? 53.039 59.104 41.203 1.00 46.34 81 PRO A O 1
ATOM 647 N N . ALA A 1 90 ? 50.977 58.951 42.092 1.00 47.38 82 ALA A N 1
ATOM 648 C CA . ALA A 1 90 ? 51.472 58.512 43.392 1.00 48.30 82 ALA A CA 1
ATOM 649 C C . ALA A 1 90 ? 52.413 57.328 43.273 1.00 50.23 82 ALA A C 1
ATOM 650 O O . ALA A 1 90 ? 53.506 57.330 43.842 1.00 52.09 82 ALA A O 1
ATOM 652 N N . VAL A 1 91 ? 51.993 56.314 42.527 1.00 50.23 83 VAL A N 1
ATOM 653 C CA . VAL A 1 91 ? 52.807 55.119 42.379 1.00 50.80 83 VAL A CA 1
ATOM 654 C C . VAL A 1 91 ? 54.154 55.393 41.737 1.00 51.53 83 VAL A C 1
ATOM 655 O O . VAL A 1 91 ? 55.171 54.866 42.184 1.00 52.53 83 VAL A O 1
ATOM 659 N N . ILE A 1 92 ? 54.166 56.205 40.686 1.00 52.50 84 ILE A N 1
ATOM 660 C CA . ILE A 1 92 ? 55.418 56.537 40.017 1.00 53.46 84 ILE A CA 1
ATOM 661 C C . ILE A 1 92 ? 56.358 57.157 41.047 1.00 54.23 84 ILE A C 1
ATOM 662 O O . ILE A 1 92 ? 57.536 56.811 41.122 1.00 53.37 84 ILE A O 1
ATOM 667 N N . GLN A 1 93 ? 55.815 58.065 41.851 1.00 55.30 85 GLN A N 1
ATOM 668 C CA . GLN A 1 93 ? 56.585 58.737 42.890 1.00 57.71 85 GLN A CA 1
ATOM 669 C C . GLN A 1 93 ? 57.376 57.739 43.736 1.00 58.71 85 GLN A C 1
ATOM 670 O O . GLN A 1 93 ? 58.608 57.698 43.691 1.00 58.83 85 GLN A O 1
ATOM 676 N N . ARG A 1 94 ? 56.649 56.943 44.512 1.00 58.46 86 ARG A N 1
ATOM 677 C CA . ARG A 1 94 ? 57.246 55.944 45.382 1.00 57.81 86 ARG A CA 1
ATOM 678 C C . ARG A 1 94 ? 58.268 55.075 44.671 1.00 58.06 86 ARG A C 1
ATOM 679 O O . ARG A 1 94 ? 59.119 54.467 45.316 1.00 57.93 86 ARG A O 1
ATOM 687 N N . ALA A 1 95 ? 58.179 55.008 43.346 1.00 57.46 87 ALA A N 1
ATOM 688 C CA . ALA A 1 95 ? 59.115 54.209 42.563 1.00 57.91 87 ALA A CA 1
ATOM 689 C C . ALA A 1 95 ? 60.399 54.993 42.317 1.00 58.12 87 ALA A C 1
ATOM 690 O O . ALA A 1 95 ? 61.458 54.408 42.106 1.00 57.88 87 ALA A O 1
ATOM 692 N N . LEU A 1 96 ? 60.293 56.318 42.320 1.00 58.93 88 LEU A N 1
ATOM 693 C CA . LEU A 1 96 ? 61.452 57.180 42.120 1.00 60.38 88 LEU A CA 1
ATOM 694 C C . LEU A 1 96 ? 62.190 57.243 43.451 1.00 62.25 88 LEU A C 1
ATOM 695 O O . LEU A 1 96 ? 63.411 57.070 43.518 1.00 62.03 88 LEU A O 1
ATOM 700 N N . ASP A 1 97 ? 61.425 57.480 44.511 1.00 63.31 89 ASP A N 1
ATOM 701 C CA . ASP A 1 97 ? 61.973 57.560 45.853 1.00 63.75 89 ASP A CA 1
ATOM 702 C C . ASP A 1 97 ? 62.809 56.321 46.172 1.00 65.65 89 ASP A C 1
ATOM 703 O O . ASP A 1 97 ? 63.890 56.429 46.747 1.00 67.76 89 ASP A O 1
ATOM 708 N N . ASP A 1 98 ? 62.319 55.148 45.786 1.00 66.79 90 ASP A N 1
ATOM 709 C CA . ASP A 1 98 ? 63.040 53.900 46.035 1.00 67.87 90 ASP A CA 1
ATOM 710 C C . ASP A 1 98 ? 64.327 53.781 45.222 1.00 69.16 90 ASP A C 1
ATOM 711 O O . ASP A 1 98 ? 65.374 53.408 45.753 1.00 70.04 90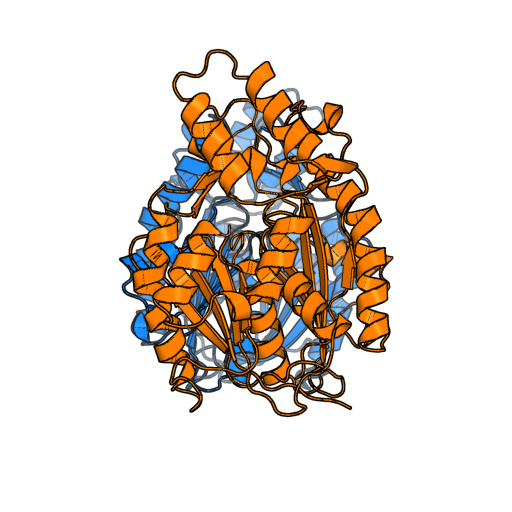 ASP A O 1
ATOM 716 N N . ALA A 1 99 ? 64.250 54.079 43.931 1.00 69.96 91 ALA A N 1
ATOM 717 C CA . ALA A 1 99 ? 65.430 53.999 43.078 1.00 70.61 91 ALA A CA 1
ATOM 718 C C . ALA A 1 99 ? 66.306 55.222 43.333 1.00 71.09 91 ALA A C 1
ATOM 719 O O . ALA A 1 99 ? 67.452 55.295 42.886 1.00 71.04 91 ALA A O 1
ATOM 721 N N . GLU A 1 100 ? 65.750 56.178 44.068 1.00 71.74 92 GLU A N 1
ATOM 722 C CA . GLU A 1 100 ? 66.453 57.407 44.399 1.00 71.98 92 GLU A CA 1
ATOM 723 C C . GLU A 1 100 ? 66.794 58.204 43.145 1.00 71.59 92 GLU A C 1
ATOM 724 O O . GLU A 1 100 ? 67.939 58.229 42.689 1.00 71.69 92 GLU A O 1
ATOM 730 N N . LEU A 1 101 ? 65.759 58.830 42.588 1.00 70.45 93 LEU A N 1
ATOM 731 C CA . LEU A 1 101 ? 65.855 59.669 41.402 1.00 68.44 93 LEU A CA 1
ATOM 732 C C . LEU A 1 101 ? 64.699 60.637 41.465 1.00 68.03 93 LEU A C 1
ATOM 733 O O . LEU A 1 101 ? 63.751 60.447 42.225 1.00 67.69 93 LEU A O 1
ATOM 738 N N . LEU A 1 102 ? 64.785 61.675 40.651 1.00 67.57 94 LEU A N 1
ATOM 739 C CA . LEU A 1 102 ? 63.729 62.664 40.555 1.00 67.50 94 LEU A CA 1
ATOM 740 C C . LEU A 1 102 ? 63.121 62.424 39.174 1.00 66.81 94 LEU A C 1
ATOM 741 O O . LEU A 1 102 ? 63.695 61.696 38.355 1.00 65.81 94 LEU A O 1
ATOM 746 N N . ALA A 1 103 ? 61.962 63.017 38.920 1.00 65.52 95 ALA A N 1
ATOM 747 C CA . ALA A 1 103 ? 61.310 62.854 37.632 1.00 64.86 95 ALA A CA 1
ATOM 748 C C . ALA A 1 103 ? 62.326 63.062 36.515 1.00 65.01 95 ALA A C 1
ATOM 749 O O . ALA A 1 103 ? 62.315 62.363 35.498 1.00 65.24 95 ALA A O 1
ATOM 751 N N . THR A 1 104 ? 63.231 64.007 36.743 1.00 64.62 96 THR A N 1
ATOM 752 C CA . THR A 1 104 ? 64.236 64.374 35.761 1.00 64.34 96 THR A CA 1
ATOM 753 C C . THR A 1 104 ? 65.432 63.454 35.535 1.00 64.34 96 THR A C 1
ATOM 754 O O . THR A 1 104 ? 66.316 63.780 34.750 1.00 63.20 96 THR A O 1
ATOM 758 N N . ASP A 1 105 ? 65.487 62.311 36.198 1.00 64.33 97 ASP A N 1
ATOM 759 C CA . ASP A 1 105 ? 66.625 61.433 35.971 1.00 65.47 97 ASP A CA 1
ATOM 760 C C . ASP A 1 105 ? 66.278 60.285 35.035 1.00 65.86 97 ASP A C 1
ATOM 761 O O . ASP A 1 105 ? 67.115 59.426 34.745 1.00 66.91 97 ASP A O 1
ATOM 766 N N . ILE A 1 106 ? 65.040 60.290 34.551 1.00 65.09 98 ILE A N 1
ATOM 767 C CA . ILE A 1 106 ? 64.553 59.252 33.651 1.00 62.60 98 ILE A CA 1
ATOM 768 C C . ILE A 1 106 ? 64.663 59.713 32.201 1.00 60.45 98 ILE A C 1
ATOM 769 O O . ILE A 1 106 ? 64.188 60.791 31.845 1.00 59.59 98 ILE A O 1
ATOM 774 N N . ASP A 1 107 ? 65.289 58.893 31.366 1.00 59.14 99 ASP A N 1
ATOM 775 C CA . ASP A 1 107 ? 65.458 59.237 29.960 1.00 58.95 99 ASP A CA 1
ATOM 776 C C . ASP A 1 107 ? 64.348 58.658 29.090 1.00 57.81 99 ASP A C 1
ATOM 777 O O . ASP A 1 107 ? 64.089 59.155 27.999 1.00 57.36 99 ASP A O 1
ATOM 782 N N . VAL A 1 108 ? 63.694 57.608 29.572 1.00 56.71 100 VAL A N 1
ATOM 783 C CA . VAL A 1 108 ? 62.640 56.970 28.802 1.00 55.15 100 VAL A CA 1
ATOM 784 C C . VAL A 1 108 ? 61.531 56.399 29.673 1.00 54.86 100 VAL A C 1
ATOM 785 O O . VAL A 1 108 ? 61.797 55.718 30.665 1.00 55.74 100 VAL A O 1
ATOM 789 N N . ILE A 1 109 ? 60.287 56.694 29.307 1.00 53.15 101 ILE A N 1
ATOM 790 C CA . ILE A 1 109 ? 59.138 56.160 30.025 1.00 50.38 101 ILE A CA 1
ATOM 791 C C . ILE A 1 109 ? 58.588 55.007 29.194 1.00 49.39 101 ILE A C 1
ATOM 792 O O . ILE A 1 109 ? 58.506 55.092 27.969 1.00 48.03 101 ILE A O 1
ATOM 797 N N . ILE A 1 110 ? 58.226 53.925 29.868 1.00 48.57 102 ILE A N 1
ATOM 798 C CA . ILE A 1 110 ? 57.684 52.759 29.200 1.00 46.91 102 ILE A CA 1
ATOM 799 C C . ILE A 1 110 ? 56.337 52.475 29.842 1.00 45.46 102 ILE A C 1
ATOM 800 O O . ILE A 1 110 ? 56.256 51.880 30.918 1.00 44.42 102 ILE A O 1
ATOM 805 N N . TYR A 1 111 ? 55.278 52.917 29.171 1.00 43.77 103 TYR A N 1
ATOM 806 C CA . TYR A 1 111 ? 53.921 52.758 29.678 1.00 41.50 103 TYR A CA 1
ATOM 807 C C . TYR A 1 111 ? 53.187 51.584 29.041 1.00 40.53 103 TYR A C 1
ATOM 808 O O . TYR A 1 111 ? 52.937 51.588 27.833 1.00 41.01 103 TYR A O 1
ATOM 817 N N . VAL A 1 112 ? 52.837 50.580 29.845 1.00 39.29 104 VAL A N 1
ATOM 818 C CA . VAL A 1 112 ? 52.111 49.427 29.313 1.00 38.44 104 VAL A CA 1
ATOM 819 C C . VAL A 1 112 ? 50.709 49.251 29.895 1.00 38.32 104 VAL A C 1
ATOM 820 O O . VAL A 1 112 ? 50.494 49.299 31.106 1.00 38.86 104 VAL A O 1
ATOM 824 N N . SER A 1 113 ? 49.754 49.057 28.999 1.00 37.19 105 SER A N 1
ATOM 825 C CA . SER A 1 113 ? 48.361 48.870 29.368 1.00 35.49 105 SER A CA 1
ATOM 826 C C . SER A 1 113 ? 47.583 48.336 28.183 1.00 32.83 105 SER A C 1
ATOM 827 O O . SER A 1 113 ? 47.743 48.816 27.064 1.00 35.20 105 SER A O 1
ATOM 830 N N . CYS A 1 114 ? 46.740 47.343 28.422 1.00 31.62 106 CYS A N 1
ATOM 831 C CA . CYS A 1 114 ? 45.932 46.771 27.347 1.00 31.79 106 CYS A CA 1
ATOM 832 C C . CYS A 1 114 ? 44.464 46.825 27.726 1.00 30.66 106 CYS A C 1
ATOM 833 O O . CYS A 1 114 ? 43.605 46.295 27.024 1.00 32.35 106 CYS A O 1
ATOM 836 N N . THR A 1 115 ? 44.175 47.498 28.833 1.00 31.29 107 THR A N 1
ATOM 837 C CA . THR A 1 115 ? 42.810 47.583 29.337 1.00 33.26 107 THR A CA 1
ATOM 838 C C . THR A 1 115 ? 42.021 48.815 28.940 1.00 33.23 107 THR A C 1
ATOM 839 O O . THR A 1 115 ? 40.899 49.015 29.381 1.00 34.86 107 THR A O 1
ATOM 843 N N . GLY A 1 116 ? 42.610 49.633 28.093 1.00 33.19 108 GLY A N 1
ATOM 844 C CA . GLY A 1 116 ? 41.932 50.819 27.641 1.00 34.40 108 GLY A CA 1
ATOM 845 C C . GLY A 1 116 ? 42.766 51.377 26.520 1.00 35.07 108 GLY A C 1
ATOM 846 O O . GLY A 1 116 ? 43.888 50.935 26.292 1.00 38.56 108 GLY A O 1
ATOM 847 N N . PHE A 1 117 ? 42.237 52.358 25.815 1.00 35.19 109 PHE A N 1
ATOM 848 C CA . PHE A 1 117 ? 42.995 52.920 24.734 1.00 32.59 109 PHE A CA 1
ATOM 849 C C . PHE A 1 117 ? 42.908 54.417 24.621 1.00 31.12 109 PHE A C 1
ATOM 850 O O . PHE A 1 117 ? 41.826 54.992 24.575 1.00 32.69 109 PHE A O 1
ATOM 858 N N . MET A 1 118 ? 44.067 55.052 24.581 1.00 32.32 110 MET A N 1
ATOM 859 C CA . MET A 1 118 ? 44.106 56.485 24.425 1.00 33.31 110 MET A CA 1
ATOM 860 C C . MET A 1 118 ? 45.321 56.934 23.614 1.00 34.26 110 MET A C 1
ATOM 861 O O . MET A 1 118 ? 46.406 56.345 23.693 1.00 32.27 110 MET A O 1
ATOM 866 N N . MET A 1 119 ? 45.104 57.943 22.778 1.00 32.43 111 MET A N 1
ATOM 867 C CA . MET A 1 119 ? 46.168 58.509 21.975 1.00 32.05 111 MET A CA 1
ATOM 868 C C . MET A 1 119 ? 46.057 60.023 22.079 1.00 32.30 111 MET A C 1
ATOM 869 O O . MET A 1 119 ? 45.013 60.586 21.737 1.00 31.99 111 MET A O 1
ATOM 874 N N . PRO A 1 120 ? 47.118 60.692 22.576 1.00 29.55 112 PRO A N 1
ATOM 875 C CA . PRO A 1 120 ? 48.388 60.086 23.021 1.00 32.34 112 PRO A CA 1
ATOM 876 C C . PRO A 1 120 ? 48.178 59.216 24.263 1.00 32.24 112 PRO A C 1
ATOM 877 O O . PRO A 1 120 ? 47.151 59.307 24.921 1.00 32.84 112 PRO A O 1
ATOM 881 N N . SER A 1 121 ? 49.160 58.395 24.595 1.00 35.64 113 SER A N 1
ATOM 882 C CA . SER A 1 121 ? 49.037 57.573 25.786 1.00 38.65 113 SER A CA 1
ATOM 883 C C . SER A 1 121 ? 49.259 58.523 26.955 1.00 40.52 113 SER A C 1
ATOM 884 O O . SER A 1 121 ? 49.487 59.722 26.749 1.00 40.06 113 SER A O 1
ATOM 887 N N . LEU A 1 122 ? 49.184 57.993 28.173 1.00 41.59 114 LEU A N 1
ATOM 888 C CA . LEU A 1 122 ? 49.356 58.799 29.380 1.00 41.60 114 LEU A CA 1
ATOM 889 C C . LEU A 1 122 ? 50.739 59.447 29.500 1.00 40.96 114 LEU A C 1
ATOM 890 O O . LEU A 1 122 ? 50.886 60.455 30.178 1.00 40.83 114 LEU A O 1
ATOM 895 N N . THR A 1 123 ? 51.746 58.868 28.855 1.00 40.81 115 THR A N 1
ATOM 896 C CA . THR A 1 123 ? 53.100 59.404 28.926 1.00 40.96 115 THR A CA 1
ATOM 897 C C . THR A 1 123 ? 53.183 60.915 28.715 1.00 42.00 115 THR A C 1
ATOM 898 O O . THR A 1 123 ? 53.862 61.611 29.466 1.00 42.83 115 THR A O 1
ATOM 902 N N . ALA A 1 124 ? 52.504 61.419 27.689 1.00 41.30 116 ALA A N 1
ATOM 903 C CA . ALA A 1 124 ? 52.511 62.847 27.402 1.00 40.22 116 ALA A CA 1
ATOM 904 C C . ALA A 1 124 ? 51.997 63.656 28.588 1.00 40.77 116 ALA A C 1
ATOM 905 O O . ALA A 1 124 ? 52.627 64.630 29.004 1.00 39.86 116 ALA A O 1
ATOM 907 N N . TRP A 1 125 ? 50.847 63.251 29.121 1.00 41.37 117 TRP A N 1
ATOM 908 C CA . TRP A 1 125 ? 50.228 63.935 30.255 1.00 42.00 117 TRP A CA 1
ATOM 909 C C . TRP A 1 125 ? 51.101 63.790 31.500 1.00 43.46 117 TRP A C 1
ATOM 910 O O . TRP A 1 125 ? 51.128 64.672 32.348 1.00 45.38 117 TRP A O 1
ATOM 921 N N . LEU A 1 126 ? 51.823 62.680 31.594 1.00 43.94 118 LEU A N 1
ATOM 922 C CA . LEU A 1 126 ? 52.707 62.431 32.725 1.00 45.13 118 LEU A CA 1
ATOM 923 C C . LEU A 1 126 ? 53.926 63.345 32.695 1.00 47.32 118 LEU A C 1
ATOM 924 O O . LEU A 1 126 ? 54.344 63.859 33.725 1.00 48.49 118 LEU A O 1
ATOM 929 N N . ILE A 1 127 ? 54.506 63.537 31.518 1.00 49.55 119 ILE A N 1
ATOM 930 C CA . ILE A 1 127 ? 55.665 64.404 31.389 1.00 50.61 119 ILE A CA 1
ATOM 931 C C . ILE A 1 127 ? 55.257 65.823 31.785 1.00 53.29 119 ILE A C 1
ATOM 932 O O . ILE A 1 127 ? 55.977 66.504 32.519 1.00 53.53 119 ILE A O 1
ATOM 937 N N . ASN A 1 128 ? 54.084 66.247 31.319 1.00 54.32 120 ASN A N 1
ATOM 938 C CA . ASN A 1 128 ? 53.554 67.571 31.620 1.00 56.78 120 ASN A CA 1
ATOM 939 C C . ASN A 1 128 ? 53.314 67.823 33.105 1.00 58.45 120 ASN A C 1
ATOM 940 O O . ASN A 1 128 ? 53.719 68.854 33.646 1.00 59.05 120 ASN A O 1
ATOM 945 N N . GLU A 1 129 ? 52.637 66.883 33.757 1.00 59.24 121 GLU A N 1
ATOM 946 C CA . GLU A 1 129 ? 52.290 67.030 35.163 1.00 60.43 121 GLU A CA 1
ATOM 947 C C . GLU A 1 129 ? 53.360 66.610 36.152 1.00 59.04 121 GLU A C 1
ATOM 948 O O . GLU A 1 129 ? 53.598 67.295 37.139 1.00 58.94 121 GLU A O 1
ATOM 954 N N . MET A 1 130 ? 54.007 65.485 35.897 1.00 59.44 122 MET A N 1
ATOM 955 C CA . MET A 1 130 ? 55.036 65.003 36.807 1.00 59.21 122 MET A CA 1
ATOM 956 C C . MET A 1 130 ? 56.319 65.813 36.696 1.00 59.02 122 MET A C 1
ATOM 957 O O . MET A 1 130 ? 57.291 65.556 37.405 1.00 58.33 122 MET A O 1
ATOM 962 N N . GLY A 1 131 ? 56.323 66.785 35.794 1.00 59.28 123 GLY A N 1
ATOM 963 C CA . GLY A 1 131 ? 57.502 67.605 35.621 1.00 58.20 123 GLY A CA 1
ATOM 964 C C . GLY A 1 131 ? 58.685 66.837 35.071 1.00 59.05 123 GLY A C 1
ATOM 965 O O . GLY A 1 131 ? 59.827 67.166 35.365 1.00 59.29 123 GLY A O 1
ATOM 966 N N . PHE A 1 132 ? 58.425 65.807 34.275 1.00 59.43 124 PHE A N 1
ATOM 967 C CA . PHE A 1 132 ? 59.509 65.031 33.688 1.00 58.48 124 PHE A CA 1
ATOM 968 C C . PHE A 1 132 ? 60.304 65.862 32.679 1.00 60.26 124 PHE A C 1
ATOM 969 O O . PHE A 1 132 ? 59.924 66.980 32.324 1.00 57.66 124 PHE A O 1
ATOM 977 N N . ASP A 1 133 ? 61.411 65.289 32.223 1.00 62.79 125 ASP A N 1
ATOM 978 C CA . ASP A 1 133 ? 62.282 65.921 31.241 1.00 65.90 125 ASP A CA 1
ATOM 979 C C . ASP A 1 133 ? 61.473 66.146 29.962 1.00 65.33 125 ASP A C 1
ATOM 980 O O . ASP A 1 133 ? 60.875 65.206 29.431 1.00 66.04 125 ASP A O 1
ATOM 985 N N . SER A 1 134 ? 61.463 67.376 29.459 1.00 63.33 126 SER A N 1
ATOM 986 C CA . SER A 1 134 ? 60.725 67.688 28.236 1.00 60.87 126 SER A CA 1
ATOM 987 C C . SER A 1 134 ? 61.322 66.919 27.048 1.00 58.43 126 SER A C 1
ATOM 988 O O . SER A 1 134 ? 60.868 67.057 25.913 1.00 58.10 126 SER A O 1
ATOM 991 N N . THR A 1 135 ? 62.324 66.090 27.337 1.00 56.27 127 THR A N 1
ATOM 992 C CA . THR A 1 135 ? 63.021 65.292 26.332 1.00 54.42 127 THR A CA 1
ATOM 993 C C . THR A 1 135 ? 62.854 63.795 26.543 1.00 53.70 127 THR A C 1
ATOM 994 O O . THR A 1 135 ? 63.365 62.997 25.759 1.00 54.15 127 THR A O 1
ATOM 998 N N . THR A 1 136 ? 62.146 63.416 27.604 1.00 53.71 128 THR A N 1
ATOM 999 C CA . THR A 1 136 ? 61.922 62.005 27.924 1.00 52.42 128 THR A CA 1
ATOM 1000 C C . THR A 1 136 ? 61.262 61.283 26.760 1.00 50.18 128 THR A C 1
ATOM 1001 O O . THR A 1 136 ? 60.287 61.766 26.201 1.00 49.27 128 THR A O 1
ATOM 1005 N N . ARG A 1 137 ? 61.800 60.125 26.401 1.00 50.14 129 ARG A N 1
ATOM 1006 C CA . ARG A 1 137 ? 61.241 59.358 25.302 1.00 50.84 129 ARG A CA 1
ATOM 1007 C C . ARG A 1 137 ? 60.053 58.577 25.825 1.00 49.52 129 ARG A C 1
ATOM 1008 O O . ARG A 1 137 ? 60.087 58.056 26.939 1.00 49.37 129 ARG A O 1
ATOM 1016 N N . GLN A 1 138 ? 59.001 58.503 25.019 1.00 48.41 130 GLN A N 1
ATOM 1017 C CA . GLN A 1 138 ? 57.801 57.769 25.396 1.00 45.68 130 GLN A CA 1
ATOM 1018 C C . GLN A 1 138 ? 57.767 56.447 24.628 1.00 45.01 130 GLN A C 1
ATOM 1019 O O . GLN A 1 138 ? 58.014 56.412 23.424 1.00 43.29 130 GLN A O 1
ATOM 1025 N N . ILE A 1 139 ? 57.492 55.356 25.330 1.00 43.64 131 ILE A N 1
ATOM 1026 C CA . ILE A 1 139 ? 57.396 54.059 24.677 1.00 42.58 131 ILE A CA 1
ATOM 1027 C C . ILE A 1 139 ? 56.139 53.361 25.173 1.00 41.70 131 ILE A C 1
ATOM 1028 O O . ILE A 1 139 ? 56.184 52.545 26.097 1.00 40.51 131 ILE A O 1
ATOM 1033 N N . PRO A 1 140 ? 54.987 53.707 24.577 1.00 40.69 132 PRO A N 1
ATOM 1034 C CA . PRO A 1 140 ? 53.711 53.106 24.959 1.00 39.38 132 PRO A CA 1
ATOM 1035 C C . PRO A 1 140 ? 53.441 51.810 24.203 1.00 37.66 132 PRO A C 1
ATOM 1036 O O . PRO A 1 140 ? 53.509 51.770 22.982 1.00 40.13 132 PRO A O 1
ATOM 1040 N N . ILE A 1 141 ? 53.156 50.745 24.935 1.00 38.07 133 ILE A N 1
ATOM 1041 C CA . ILE A 1 141 ? 52.845 49.469 24.308 1.00 36.67 133 ILE A CA 1
ATOM 1042 C C . ILE A 1 141 ? 51.512 48.955 24.849 1.00 36.51 133 ILE A C 1
ATOM 1043 O O . ILE A 1 141 ? 51.397 48.604 26.025 1.00 37.62 133 ILE A O 1
ATOM 1048 N N . ALA A 1 142 ? 50.500 48.917 23.990 1.00 34.00 134 ALA A N 1
ATOM 1049 C CA . ALA A 1 142 ? 49.185 48.458 24.416 1.00 32.70 134 ALA A CA 1
ATOM 1050 C C . ALA A 1 142 ? 48.823 47.071 23.899 1.00 30.86 134 ALA A C 1
ATOM 1051 O O . ALA A 1 142 ? 47.826 46.511 24.314 1.00 30.49 134 ALA A O 1
ATOM 1053 N N . GLN A 1 143 ? 49.649 46.504 23.031 1.00 32.69 135 GLN A N 1
ATOM 1054 C CA . GLN A 1 143 ? 49.333 45.215 22.431 1.00 31.98 135 GLN A CA 1
ATOM 1055 C C . GLN A 1 143 ? 50.075 43.967 22.893 1.00 34.50 135 GLN A C 1
ATOM 1056 O O . GLN A 1 143 ? 50.158 43.001 22.138 1.00 37.35 135 GLN A O 1
ATOM 1062 N N . LEU A 1 144 ? 50.594 43.960 24.119 1.00 36.71 136 LEU A N 1
ATOM 1063 C CA . LEU A 1 144 ? 51.311 42.792 24.624 1.00 36.88 136 LEU A CA 1
ATOM 1064 C C . LEU A 1 144 ? 50.703 42.157 25.867 1.00 38.72 136 LEU A C 1
ATOM 1065 O O . LEU A 1 144 ? 51.284 41.243 26.446 1.00 38.69 136 LEU A O 1
ATOM 1070 N N . GLY A 1 145 ? 49.524 42.632 26.261 1.00 38.97 137 GLY A N 1
ATOM 1071 C CA . GLY A 1 145 ? 48.812 42.085 27.411 1.00 39.65 137 GLY A CA 1
ATOM 1072 C C . GLY A 1 145 ? 49.565 41.602 28.648 1.00 42.38 137 GLY A C 1
ATOM 1073 O O . GLY A 1 145 ? 50.358 42.340 29.245 1.00 42.31 137 GLY A O 1
ATOM 1074 N N . CYS A 1 146 ? 49.293 40.360 29.050 1.00 42.21 138 CYS A N 1
ATOM 1075 C CA . CYS A 1 146 ? 49.921 39.775 30.230 1.00 43.60 138 CYS A CA 1
ATOM 1076 C C . CYS A 1 146 ? 51.446 39.671 30.129 1.00 43.58 138 CYS A C 1
ATOM 1077 O O . CYS A 1 146 ? 52.132 39.483 31.135 1.00 43.71 138 CYS A O 1
ATOM 1080 N N . ALA A 1 147 ? 51.969 39.820 28.916 1.00 42.27 139 ALA A N 1
ATOM 1081 C CA . ALA A 1 147 ? 53.404 39.744 28.669 1.00 41.38 139 ALA A CA 1
ATOM 1082 C C . ALA A 1 147 ? 54.084 41.113 28.689 1.00 41.24 139 ALA A C 1
ATOM 1083 O O . ALA A 1 147 ? 55.308 41.199 28.719 1.00 41.19 139 ALA A O 1
ATOM 1085 N N . ALA A 1 148 ? 53.296 42.179 28.676 1.00 40.27 140 ALA A N 1
ATOM 1086 C CA . ALA A 1 148 ? 53.848 43.531 28.650 1.00 40.80 140 ALA A CA 1
ATOM 1087 C C . ALA A 1 148 ? 54.760 43.865 29.820 1.00 41.11 140 ALA A C 1
ATOM 1088 O O . ALA A 1 148 ? 55.662 44.684 29.680 1.00 41.93 140 ALA A O 1
ATOM 1090 N N . GLY A 1 149 ? 54.519 43.256 30.977 1.00 42.91 141 GLY A N 1
ATOM 1091 C CA . GLY A 1 149 ? 55.366 43.523 32.129 1.00 43.18 141 GLY A CA 1
ATOM 1092 C C . GLY A 1 149 ? 56.806 43.167 31.800 1.00 44.24 141 GLY A C 1
ATOM 1093 O O . GLY A 1 149 ? 57.694 44.020 31.826 1.00 44.88 141 GLY A O 1
ATOM 1094 N N . GLY A 1 150 ? 57.028 41.897 31.475 1.00 44.32 142 GLY A N 1
ATOM 1095 C CA . GLY A 1 150 ? 58.356 41.442 31.119 1.00 45.41 142 GLY A CA 1
ATOM 1096 C C . GLY A 1 150 ? 58.920 42.202 29.930 1.00 47.27 142 GLY A C 1
ATOM 1097 O O . GLY A 1 150 ? 60.103 42.534 29.916 1.00 47.75 142 GLY A O 1
ATOM 1098 N N . ALA A 1 151 ? 58.089 42.478 28.927 1.00 46.09 143 ALA A N 1
ATOM 1099 C CA . ALA A 1 151 ? 58.553 43.211 27.751 1.00 46.36 143 ALA A CA 1
ATOM 1100 C C . ALA A 1 151 ? 59.049 44.609 28.119 1.00 46.32 143 ALA A C 1
ATOM 1101 O O . ALA A 1 151 ? 60.001 45.109 27.522 1.00 47.07 143 ALA A O 1
ATOM 1103 N N . ALA A 1 152 ? 58.402 45.243 29.094 1.00 46.18 144 ALA A N 1
ATOM 1104 C CA . ALA A 1 152 ? 58.808 46.577 29.512 1.00 47.04 144 ALA A CA 1
ATOM 1105 C C . ALA A 1 152 ? 60.211 46.483 30.098 1.00 48.46 144 ALA A C 1
ATOM 1106 O O . ALA A 1 152 ? 61.087 47.296 29.796 1.00 46.72 144 ALA A O 1
ATOM 1108 N N . ILE A 1 153 ? 60.411 45.475 30.940 1.00 50.57 145 ILE A N 1
ATOM 1109 C CA . ILE A 1 153 ? 61.700 45.242 31.567 1.00 51.61 145 ILE A CA 1
ATOM 1110 C C . ILE A 1 153 ? 62.738 45.083 30.474 1.00 51.93 145 ILE A C 1
ATOM 1111 O O . ILE A 1 153 ? 63.693 45.848 30.400 1.00 52.77 145 ILE A O 1
ATOM 1116 N N . ASN A 1 154 ? 62.535 44.090 29.617 1.00 52.29 146 ASN A N 1
ATOM 1117 C CA . ASN A 1 154 ? 63.458 43.833 28.524 1.00 52.64 146 ASN A CA 1
ATOM 1118 C C . ASN A 1 154 ? 63.751 45.070 27.694 1.00 53.73 146 ASN A C 1
ATOM 1119 O O . ASN A 1 154 ? 64.796 45.152 27.058 1.00 55.30 146 ASN A O 1
ATOM 1124 N N . ARG A 1 155 ? 62.841 46.038 27.695 1.00 55.36 147 ARG A N 1
ATOM 1125 C CA . ARG A 1 155 ? 63.071 47.253 26.918 1.00 56.49 147 ARG A CA 1
ATOM 1126 C C . ARG A 1 155 ? 63.901 48.244 27.705 1.00 56.20 147 ARG A C 1
ATOM 1127 O O . ARG A 1 155 ? 64.889 48.773 27.200 1.00 56.43 147 ARG A O 1
ATOM 1135 N N . ALA A 1 156 ? 63.491 48.506 28.940 1.00 57.28 148 ALA A N 1
ATOM 1136 C CA . ALA A 1 156 ? 64.220 49.436 29.791 1.00 59.10 148 ALA A CA 1
ATOM 1137 C C . ALA A 1 156 ? 65.670 48.966 29.856 1.00 60.95 148 ALA A C 1
ATOM 1138 O O . ALA A 1 156 ? 66.599 49.764 29.952 1.00 61.66 148 ALA A O 1
ATOM 1140 N N . HIS A 1 157 ? 65.834 47.652 29.789 1.00 62.72 149 HIS A N 1
ATOM 1141 C CA . HIS A 1 157 ? 67.129 46.996 29.826 1.00 64.34 149 HIS A CA 1
ATOM 1142 C C . HIS A 1 157 ? 67.892 47.344 28.546 1.00 64.93 149 HIS A C 1
ATOM 1143 O O . HIS A 1 157 ? 68.914 48.036 28.584 1.00 66.64 149 HIS A O 1
ATOM 1150 N N . ASP A 1 158 ? 67.383 46.864 27.414 1.00 63.39 150 ASP A N 1
ATOM 1151 C CA . ASP A 1 158 ? 67.992 47.125 26.117 1.00 61.43 150 ASP A CA 1
ATOM 1152 C C . ASP A 1 158 ? 68.375 48.591 25.992 1.00 61.01 150 ASP A C 1
ATOM 1153 O O . ASP A 1 158 ? 69.418 48.925 25.435 1.00 62.78 150 ASP A O 1
ATOM 1158 N N . PHE A 1 159 ? 67.524 49.463 26.514 1.00 59.90 151 PHE A N 1
ATOM 1159 C CA . PHE A 1 159 ? 67.770 50.893 26.451 1.00 59.05 151 PHE A CA 1
ATOM 1160 C C . PHE A 1 159 ? 69.024 51.237 27.228 1.00 60.39 151 PHE A C 1
ATOM 1161 O O . PHE A 1 159 ? 69.934 51.867 26.701 1.00 60.32 151 PHE A O 1
ATOM 1169 N N . CYS A 1 160 ? 69.063 50.818 28.488 1.00 61.85 152 CYS A N 1
ATOM 1170 C CA . CYS A 1 160 ? 70.200 51.103 29.351 1.00 63.34 152 CYS A CA 1
ATOM 1171 C C . CYS A 1 160 ? 71.528 50.609 28.819 1.00 64.53 152 CYS A C 1
ATOM 1172 O O . CYS A 1 160 ? 72.532 51.304 28.917 1.00 64.10 152 CYS A O 1
ATOM 1175 N N . THR A 1 161 ? 71.544 49.402 28.271 1.00 67.05 153 THR A N 1
ATOM 1176 C CA . THR A 1 161 ? 72.780 48.884 27.718 1.00 69.50 153 THR A CA 1
ATOM 1177 C C . THR A 1 161 ? 73.238 49.819 26.604 1.00 71.95 153 THR A C 1
ATOM 1178 O O . THR A 1 161 ? 74.430 50.090 26.465 1.00 72.84 153 THR A O 1
ATOM 1182 N N . ALA A 1 162 ? 72.288 50.332 25.826 1.00 74.08 154 ALA A N 1
ATOM 1183 C CA . ALA A 1 162 ? 72.610 51.242 24.728 1.00 75.42 154 ALA A CA 1
ATOM 1184 C C . ALA A 1 162 ? 73.005 52.641 25.207 1.00 76.13 154 ALA A C 1
ATOM 1185 O O . ALA A 1 162 ? 73.635 53.396 24.478 1.00 77.35 154 ALA A O 1
ATOM 1187 N N . TYR A 1 163 ? 72.609 52.984 26.425 1.00 76.50 155 TYR A N 1
ATOM 1188 C CA . TYR A 1 163 ? 72.925 54.275 27.028 1.00 77.54 155 TYR A CA 1
ATOM 1189 C C . TYR A 1 163 ? 73.140 53.919 28.491 1.00 78.35 155 TYR A C 1
ATOM 1190 O O . TYR A 1 163 ? 72.243 54.087 29.317 1.00 78.64 155 TYR A O 1
ATOM 1199 N N . PRO A 1 164 ? 74.341 53.423 28.825 1.00 78.34 156 PRO A N 1
ATOM 1200 C CA . PRO A 1 164 ? 74.787 52.994 30.156 1.00 77.78 156 PRO A CA 1
ATOM 1201 C C . PRO A 1 164 ? 74.408 53.858 31.353 1.00 76.95 156 PRO A C 1
ATOM 1202 O O . PRO A 1 164 ? 74.140 53.340 32.433 1.00 77.56 156 PRO A O 1
ATOM 1206 N N . GLU A 1 165 ? 74.385 55.169 31.178 1.00 75.87 157 GLU A N 1
ATOM 1207 C CA . GLU A 1 165 ? 74.043 56.036 32.293 1.00 75.09 157 GLU A CA 1
ATOM 1208 C C . GLU A 1 165 ? 72.568 56.431 32.265 1.00 74.11 157 GLU A C 1
ATOM 1209 O O . GLU A 1 165 ? 72.165 57.389 32.927 1.00 73.81 157 GLU A O 1
ATOM 1215 N N . ALA A 1 166 ? 71.766 55.679 31.510 1.00 72.57 158 ALA A N 1
ATOM 1216 C CA . ALA A 1 166 ? 70.337 55.958 31.372 1.00 70.26 158 ALA A CA 1
ATOM 1217 C C . ALA A 1 166 ? 69.424 55.266 32.382 1.00 69.65 158 ALA A C 1
ATOM 1218 O O . ALA A 1 166 ? 69.614 54.094 32.717 1.00 69.53 158 ALA A O 1
ATOM 1220 N N . ASN A 1 167 ? 68.423 56.008 32.851 1.00 68.65 159 ASN A N 1
ATOM 1221 C CA . ASN A 1 167 ? 67.436 55.500 33.800 1.00 66.22 159 ASN A CA 1
ATOM 1222 C C . ASN A 1 167 ? 66.067 55.445 33.132 1.00 65.29 159 ASN A C 1
ATOM 1223 O O . ASN A 1 167 ? 65.580 56.452 32.616 1.00 65.90 159 ASN A O 1
ATOM 1228 N N . ALA A 1 168 ? 65.440 54.274 33.155 1.00 63.34 160 ALA A N 1
ATOM 1229 C CA . ALA A 1 168 ? 64.125 54.110 32.548 1.00 60.07 160 ALA A CA 1
ATOM 1230 C C . ALA A 1 168 ? 63.033 53.947 33.598 1.00 57.15 160 ALA A C 1
ATOM 1231 O O . ALA A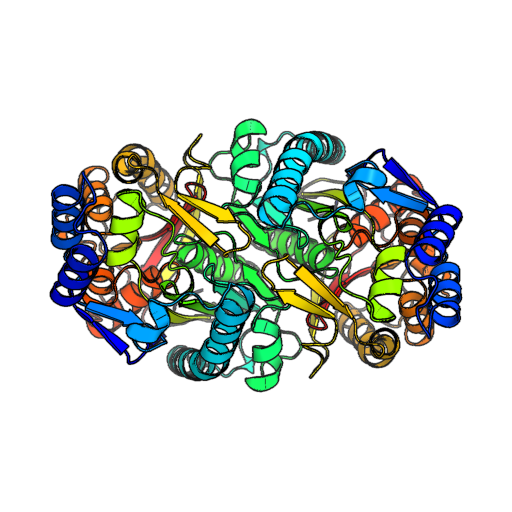 1 168 ? 63.265 53.406 34.676 1.00 57.64 160 ALA A O 1
ATOM 1233 N N . LEU A 1 169 ? 61.841 54.434 33.281 1.00 54.42 161 LEU A N 1
ATOM 1234 C CA . LEU A 1 169 ? 60.710 54.319 34.186 1.00 50.63 161 LEU A CA 1
ATOM 1235 C C . LEU A 1 169 ? 59.654 53.406 33.586 1.00 50.23 161 LEU A C 1
ATOM 1236 O O . LEU A 1 169 ? 59.082 53.704 32.537 1.00 49.84 161 LEU A O 1
ATOM 1241 N N . ILE A 1 170 ? 59.398 52.291 34.258 1.00 49.07 162 ILE A N 1
ATOM 1242 C CA . ILE A 1 170 ? 58.399 51.345 33.794 1.00 46.92 162 ILE A CA 1
ATOM 1243 C C . ILE A 1 170 ? 57.102 51.552 34.550 1.00 46.27 162 ILE A C 1
ATOM 1244 O O . ILE A 1 170 ? 57.080 51.493 35.779 1.00 46.95 162 ILE A O 1
ATOM 1249 N N . VAL A 1 171 ? 56.025 51.804 33.816 1.00 45.13 163 VAL A N 1
ATOM 1250 C CA . VAL A 1 171 ? 54.714 51.996 34.427 1.00 43.44 163 VAL A CA 1
ATOM 1251 C C . VAL A 1 171 ? 53.715 51.028 33.829 1.00 42.01 163 VAL A C 1
ATOM 1252 O O . VAL A 1 171 ? 53.550 50.965 32.618 1.00 42.62 163 VAL A O 1
ATOM 1256 N N . ALA A 1 172 ? 53.062 50.263 34.694 1.00 41.89 164 ALA A N 1
ATOM 1257 C CA . ALA A 1 172 ? 52.053 49.309 34.267 1.00 38.46 164 ALA A CA 1
ATOM 1258 C C . ALA A 1 172 ? 50.716 49.756 34.866 1.00 38.90 164 ALA A C 1
ATOM 1259 O O . ALA A 1 172 ? 50.588 49.917 36.073 1.00 40.41 164 ALA A O 1
ATOM 1261 N N . CYS A 1 173 ? 49.722 49.968 34.018 1.00 37.75 165 CYS A N 1
ATOM 1262 C CA . CYS A 1 173 ? 48.410 50.397 34.487 1.00 37.99 165 CYS A CA 1
ATOM 1263 C C . CYS A 1 173 ? 47.365 49.464 33.899 1.00 35.26 165 CYS A C 1
ATOM 1264 O O . CYS A 1 173 ? 47.149 49.456 32.693 1.00 35.25 165 CYS A O 1
ATOM 1267 N N . GLU A 1 174 ? 46.712 48.682 34.747 1.00 33.90 166 GLU A N 1
ATOM 1268 C CA . GLU A 1 174 ? 45.723 47.734 34.262 1.00 32.91 166 GLU A CA 1
ATOM 1269 C C . GLU A 1 174 ? 44.400 47.743 35.024 1.00 32.79 166 GLU A C 1
ATOM 1270 O O . GLU A 1 174 ? 44.339 47.405 36.209 1.00 33.50 166 GLU A O 1
ATOM 1276 N N . PHE A 1 175 ? 43.337 48.131 34.323 1.00 32.52 167 PHE A N 1
ATOM 1277 C CA . PHE A 1 175 ? 41.992 48.179 34.890 1.00 30.16 167 PHE A CA 1
ATOM 1278 C C . PHE A 1 175 ? 41.173 47.130 34.137 1.00 29.29 167 PHE A C 1
ATOM 1279 O O . PHE A 1 175 ? 40.264 47.468 33.357 1.00 25.80 167 PHE A O 1
ATOM 1287 N N . CYS A 1 176 ? 41.469 45.858 34.397 1.00 26.60 168 CYS A N 1
ATOM 1288 C CA . CYS A 1 176 ? 40.806 44.764 33.680 1.00 26.16 168 CYS A CA 1
ATOM 1289 C C . CYS A 1 176 ? 39.295 44.753 33.855 1.00 24.96 168 CYS A C 1
ATOM 1290 O O . CYS A 1 176 ? 38.580 44.269 32.993 1.00 22.62 168 CYS A O 1
ATOM 1293 N N . SER A 1 177 ? 38.818 45.282 34.973 1.00 23.41 169 SER A N 1
ATOM 1294 C CA . SER A 1 177 ? 37.395 45.334 35.233 1.00 25.79 169 SER A CA 1
ATOM 1295 C C . SER A 1 177 ? 36.681 46.155 34.175 1.00 27.61 169 SER A C 1
ATOM 1296 O O . SER A 1 177 ? 35.488 45.992 33.966 1.00 31.80 169 SER A O 1
ATOM 1299 N N . LEU A 1 178 ? 37.408 47.051 33.515 1.00 28.32 170 LEU A N 1
ATOM 1300 C CA . LEU A 1 178 ? 36.811 47.893 32.480 1.00 27.69 170 LEU A CA 1
ATOM 1301 C C . LEU A 1 178 ? 36.682 47.171 31.144 1.00 28.27 170 LEU A C 1
ATOM 1302 O O . LEU A 1 178 ? 36.329 47.766 30.134 1.00 28.52 170 LEU A O 1
ATOM 1307 N N . CYS A 1 179 ? 36.975 45.879 31.151 1.00 29.17 171 CYS A N 1
ATOM 1308 C CA . CYS A 1 179 ? 36.861 45.071 29.955 1.00 30.56 171 CYS A CA 1
ATOM 1309 C C . CYS A 1 179 ? 35.845 43.976 30.205 1.00 30.74 171 CYS A C 1
ATOM 1310 O O . CYS A 1 179 ? 35.769 43.018 29.462 1.00 32.48 171 CYS A O 1
ATOM 1313 N N . TYR A 1 180 ? 35.053 44.129 31.262 1.00 33.08 172 TYR A N 1
ATOM 1314 C CA . TYR A 1 180 ? 34.011 43.151 31.580 1.00 33.25 172 TYR A CA 1
ATOM 1315 C C . TYR A 1 180 ? 32.910 43.276 30.528 1.00 32.90 172 TYR A C 1
ATOM 1316 O O . TYR A 1 180 ? 32.401 44.375 30.295 1.00 34.39 172 TYR A O 1
ATOM 1325 N N . GLN A 1 181 ? 32.542 42.158 29.901 1.00 32.82 173 GLN A N 1
ATOM 1326 C CA . GLN A 1 181 ? 31.511 42.147 28.859 1.00 29.72 173 GLN A CA 1
ATOM 1327 C C . GLN A 1 181 ? 30.358 41.205 29.187 1.00 32.48 173 GLN A C 1
ATOM 1328 O O . GLN A 1 181 ? 30.424 40.002 28.899 1.00 32.50 173 GLN A O 1
ATOM 1334 N N . PRO A 1 182 ? 29.267 41.743 29.756 1.00 34.65 174 PRO A N 1
ATOM 1335 C CA . PRO A 1 182 ? 28.086 40.952 30.125 1.00 36.11 174 PRO A CA 1
ATOM 1336 C C . PRO A 1 182 ? 27.672 39.981 29.025 1.00 37.03 174 PRO A C 1
ATOM 1337 O O . PRO A 1 182 ? 27.176 38.882 29.300 1.00 38.99 174 PRO A O 1
ATOM 1341 N N . THR A 1 183 ? 27.888 40.399 27.784 1.00 35.36 175 THR A N 1
ATOM 1342 C CA . THR A 1 183 ? 27.548 39.602 26.613 1.00 35.67 175 THR A CA 1
ATOM 1343 C C . THR A 1 183 ? 28.348 38.310 26.415 1.00 37.65 175 THR A C 1
ATOM 1344 O O . THR A 1 183 ? 27.838 37.362 25.827 1.00 38.89 175 THR A O 1
ATOM 1348 N N . ASP A 1 184 ? 29.603 38.275 26.865 1.00 39.72 176 ASP A N 1
ATOM 1349 C CA . ASP A 1 184 ? 30.430 37.079 26.716 1.00 39.48 176 ASP A CA 1
ATOM 1350 C C . ASP A 1 184 ? 29.908 36.011 27.690 1.00 41.96 176 ASP A C 1
ATOM 1351 O O . ASP A 1 184 ? 30.078 36.128 28.909 1.00 40.57 176 ASP A O 1
ATOM 1356 N N . LEU A 1 185 ? 29.272 34.976 27.138 1.00 42.36 177 LEU A N 1
ATOM 1357 C CA . LEU A 1 185 ? 28.679 33.903 27.934 1.00 42.43 177 LEU A CA 1
ATOM 1358 C C . LEU A 1 185 ? 29.377 32.548 27.897 1.00 42.44 177 LEU A C 1
ATOM 1359 O O . LEU A 1 185 ? 28.867 31.590 28.468 1.00 44.29 177 LEU A O 1
ATOM 1364 N N . GLY A 1 186 ? 30.520 32.446 27.223 1.00 42.50 178 GLY A N 1
ATOM 1365 C CA . GLY A 1 186 ? 31.230 31.173 27.195 1.00 40.55 178 GLY A CA 1
ATOM 1366 C C . GLY A 1 186 ? 31.913 30.908 28.536 1.00 41.43 178 GLY A C 1
ATOM 1367 O O . GLY A 1 186 ? 32.259 31.860 29.238 1.00 40.43 178 GLY A O 1
ATOM 1368 N N . VAL A 1 187 ? 32.118 29.636 28.898 1.00 40.61 179 VAL A N 1
ATOM 1369 C CA . VAL A 1 187 ? 32.760 29.307 30.174 1.00 41.50 179 VAL A CA 1
ATOM 1370 C C . VAL A 1 187 ? 34.140 29.945 30.291 1.00 38.83 179 VAL A C 1
ATOM 1371 O O . VAL A 1 187 ? 34.582 30.259 31.386 1.00 38.73 179 VAL A O 1
ATOM 1375 N N . GLY A 1 188 ? 34.828 30.116 29.168 1.00 37.86 180 GLY A N 1
ATOM 1376 C CA . GLY A 1 188 ? 36.131 30.754 29.219 1.00 37.64 180 GLY A CA 1
ATOM 1377 C C . GLY A 1 188 ? 35.951 32.170 29.761 1.00 38.09 180 GLY A C 1
ATOM 1378 O O . GLY A 1 188 ? 36.675 32.612 30.655 1.00 37.48 180 GLY A O 1
ATOM 1379 N N . SER A 1 189 ? 34.958 32.877 29.235 1.00 36.97 181 SER A N 1
ATOM 1380 C CA . SER A 1 189 ? 34.688 34.247 29.667 1.00 34.83 181 SER A CA 1
ATOM 1381 C C . SER A 1 189 ? 34.403 34.251 31.160 1.00 34.64 181 SER A C 1
ATOM 1382 O O . SER A 1 189 ? 35.008 35.013 31.909 1.00 30.50 181 SER A O 1
ATOM 1385 N N . LEU A 1 190 ? 33.467 33.394 31.576 1.00 34.25 182 LEU A N 1
ATOM 1386 C CA . LEU A 1 190 ? 33.103 33.261 32.978 1.00 32.95 182 LEU A CA 1
ATOM 1387 C C . LEU A 1 190 ? 34.340 33.059 33.848 1.00 32.61 182 LEU A C 1
ATOM 1388 O O . LEU A 1 190 ? 34.453 33.636 34.927 1.00 33.82 182 LEU A O 1
ATOM 1393 N N . LEU A 1 191 ? 35.266 32.234 33.379 1.00 31.08 183 LEU A N 1
ATOM 1394 C CA . LEU A 1 191 ? 36.493 31.990 34.108 1.00 31.26 183 LEU A CA 1
ATOM 1395 C C . LEU A 1 191 ? 37.192 33.320 34.305 1.00 29.26 183 LEU A C 1
ATOM 1396 O O . LEU A 1 191 ? 37.415 33.753 35.428 1.00 29.18 183 LEU A O 1
ATOM 1401 N N . CYS A 1 192 ? 37.519 33.961 33.186 1.00 28.76 184 CYS A N 1
ATOM 1402 C CA . CYS A 1 192 ? 38.208 35.236 33.179 1.00 29.47 184 CYS A CA 1
ATOM 1403 C C . CYS A 1 192 ? 37.569 36.266 34.087 1.00 28.92 184 CYS A C 1
ATOM 1404 O O . CYS A 1 192 ? 38.278 37.037 34.729 1.00 28.32 184 CYS A O 1
ATOM 1407 N N . ASN A 1 193 ? 36.244 36.269 34.169 1.00 27.94 185 ASN A N 1
ATOM 1408 C CA . ASN A 1 193 ? 35.572 37.222 35.030 1.00 30.14 185 ASN A CA 1
ATOM 1409 C C . ASN A 1 193 ? 35.840 36.985 36.522 1.00 31.26 185 ASN A C 1
ATOM 1410 O O . ASN A 1 193 ? 35.578 37.868 37.347 1.00 31.76 185 ASN A O 1
ATOM 1415 N N . GLY A 1 194 ? 36.359 35.807 36.878 1.00 30.37 186 GLY A N 1
ATOM 1416 C CA . GLY A 1 194 ? 36.646 35.542 38.283 1.00 27.81 186 GLY A CA 1
ATOM 1417 C C . GLY A 1 194 ? 38.131 35.639 38.593 1.00 28.14 186 GLY A C 1
ATOM 1418 O O . GLY A 1 194 ? 38.552 35.553 39.752 1.00 26.82 186 GLY A O 1
ATOM 1419 N N . LEU A 1 195 ? 38.917 35.877 37.546 1.00 29.38 187 LEU A N 1
ATOM 1420 C CA . LEU A 1 195 ? 40.377 35.925 37.631 1.00 28.50 187 LEU A CA 1
ATOM 1421 C C . LEU A 1 195 ? 41.103 37.275 37.541 1.00 29.57 187 LEU A C 1
ATOM 1422 O O . LEU A 1 195 ? 42.015 37.547 38.322 1.00 30.79 187 LEU A O 1
ATOM 1427 N N . PHE A 1 196 ? 40.726 38.117 36.585 1.00 29.29 188 PHE A N 1
ATOM 1428 C CA . PHE A 1 196 ? 41.411 39.397 36.415 1.00 28.48 188 PHE A CA 1
ATOM 1429 C C . PHE A 1 196 ? 40.995 40.493 37.368 1.00 28.68 188 PHE A C 1
ATOM 1430 O O . PHE A 1 196 ? 39.833 40.580 37.743 1.00 30.71 188 PHE A O 1
ATOM 1438 N N . GLY A 1 197 ? 41.962 41.330 37.742 1.00 29.43 189 GLY A N 1
ATOM 1439 C CA . GLY A 1 197 ? 41.708 42.443 38.649 1.00 31.19 189 GLY A CA 1
ATOM 1440 C C . GLY A 1 197 ? 42.362 43.728 38.158 1.00 32.00 189 GLY A C 1
ATOM 1441 O O . GLY A 1 197 ? 42.933 43.773 37.057 1.00 30.78 189 GLY A O 1
ATOM 1442 N N . ASP A 1 198 ? 42.259 44.789 38.956 1.00 31.82 190 ASP A N 1
ATOM 1443 C CA . ASP A 1 198 ? 42.867 46.065 38.590 1.00 29.53 190 ASP A CA 1
ATOM 1444 C C . ASP A 1 198 ? 44.091 46.356 39.482 1.00 30.96 190 ASP A C 1
ATOM 1445 O O . ASP A 1 198 ? 44.067 46.125 40.689 1.00 28.88 190 ASP A O 1
ATOM 1450 N N . GLY A 1 199 ? 45.160 46.857 38.873 1.00 32.91 191 GLY A N 1
ATOM 1451 C CA . GLY A 1 199 ? 46.375 47.158 39.621 1.00 32.41 191 GLY A CA 1
ATOM 1452 C C . GLY A 1 199 ? 47.311 48.059 38.836 1.00 33.76 191 GLY A C 1
ATOM 1453 O O . GLY A 1 199 ? 47.271 48.090 37.606 1.00 32.69 191 GLY A O 1
ATOM 1454 N N . ILE A 1 200 ? 48.156 48.794 39.551 1.00 35.59 192 ILE A N 1
ATOM 1455 C CA . ILE A 1 200 ? 49.110 49.706 38.930 1.00 38.07 192 ILE A CA 1
ATOM 1456 C C . ILE A 1 200 ? 50.523 49.495 39.490 1.00 38.59 192 ILE A C 1
ATOM 1457 O O . ILE A 1 200 ? 50.726 49.467 40.698 1.00 38.29 192 ILE A O 1
ATOM 1462 N N . ALA A 1 201 ? 51.495 49.351 38.601 1.00 40.53 193 ALA A N 1
ATOM 1463 C CA . ALA A 1 201 ? 52.875 49.153 39.021 1.00 43.54 193 ALA A CA 1
ATOM 1464 C C . ALA A 1 201 ? 53.810 50.104 38.292 1.00 44.83 193 ALA A C 1
ATOM 1465 O O . ALA A 1 201 ? 53.599 50.422 37.117 1.00 43.86 193 ALA A O 1
ATOM 1467 N N . ALA A 1 202 ? 54.846 50.544 39.003 1.00 47.21 194 ALA A N 1
ATOM 1468 C CA . ALA A 1 202 ? 55.853 51.463 38.473 1.00 48.51 194 ALA A CA 1
ATOM 1469 C C . ALA A 1 202 ? 57.197 51.092 39.082 1.00 50.03 194 ALA A C 1
ATOM 1470 O O . ALA A 1 202 ? 57.333 51.008 40.303 1.00 51.21 194 ALA A O 1
ATOM 1472 N N . ALA A 1 203 ? 58.187 50.864 38.230 1.00 50.77 195 ALA A N 1
ATOM 1473 C CA . ALA A 1 203 ? 59.509 50.489 38.702 1.00 52.31 195 ALA A CA 1
ATOM 1474 C C . ALA A 1 203 ? 60.578 51.174 37.881 1.00 53.60 195 ALA A C 1
ATOM 1475 O O . ALA A 1 203 ? 60.434 51.349 36.673 1.00 53.72 195 ALA A O 1
ATOM 1477 N N . VAL A 1 204 ? 61.657 51.564 38.543 1.00 55.96 196 VAL A N 1
ATOM 1478 C CA . VAL A 1 204 ? 62.738 52.230 37.852 1.00 57.70 196 VAL A CA 1
ATOM 1479 C C . VAL A 1 204 ? 63.854 51.241 37.589 1.00 60.82 196 VAL A C 1
ATOM 1480 O O . VAL A 1 204 ? 64.049 50.292 38.347 1.00 62.05 196 VAL A O 1
ATOM 1484 N N . VAL A 1 205 ? 64.567 51.448 36.491 1.00 63.05 197 VAL A N 1
ATOM 1485 C CA . VAL A 1 205 ? 65.685 50.590 36.151 1.00 66.04 197 VAL A CA 1
ATOM 1486 C C . VAL A 1 205 ? 66.877 51.486 35.867 1.00 67.73 197 VAL A C 1
ATOM 1487 O O . VAL A 1 205 ? 67.105 51.903 34.731 1.00 66.99 197 VAL A O 1
ATOM 1491 N N . ARG A 1 206 ? 67.621 51.799 36.922 1.00 70.22 198 ARG A N 1
ATOM 1492 C CA . ARG A 1 206 ? 68.794 52.647 36.801 1.00 71.90 198 ARG A CA 1
ATOM 1493 C C . ARG A 1 206 ? 69.984 51.785 36.405 1.00 72.33 198 ARG A C 1
ATOM 1494 O O . ARG A 1 206 ? 70.279 50.782 37.052 1.00 71.81 198 ARG A O 1
ATOM 1502 N N . GLY A 1 207 ? 70.641 52.167 35.316 1.00 73.92 199 GLY A N 1
ATOM 1503 C CA . GLY A 1 207 ? 71.798 51.427 34.851 1.00 75.96 199 GLY A CA 1
ATOM 1504 C C . GLY A 1 207 ? 73.014 51.899 35.615 1.00 77.49 199 GLY A C 1
ATOM 1505 O O . GLY A 1 207 ? 73.999 51.176 35.754 1.00 78.02 199 GLY A O 1
ATOM 1506 N N . ARG A 1 208 ? 72.924 53.125 36.123 1.00 79.21 200 ARG A N 1
ATOM 1507 C CA . ARG A 1 208 ? 73.996 53.749 36.888 1.00 80.31 200 ARG A CA 1
ATOM 1508 C C . ARG A 1 208 ? 74.538 52.800 37.951 1.00 80.73 200 ARG A C 1
ATOM 1509 O O . ARG A 1 208 ? 75.749 52.710 38.161 1.00 81.80 200 ARG A O 1
ATOM 1517 N N . GLY A 1 209 ? 73.632 52.093 38.614 1.00 80.26 201 GLY A N 1
ATOM 1518 C CA . GLY A 1 209 ? 74.029 51.167 39.655 1.00 80.15 201 GLY A CA 1
ATOM 1519 C C . GLY A 1 209 ? 73.011 51.199 40.772 1.00 79.73 201 GLY A C 1
ATOM 1520 O O . GLY A 1 209 ? 73.166 51.930 41.749 1.00 79.83 201 GLY A O 1
ATOM 1521 N N . GLY A 1 210 ? 71.960 50.404 40.625 1.00 79.28 202 GLY A N 1
ATOM 1522 C CA . GLY A 1 210 ? 70.928 50.379 41.636 1.00 78.12 202 GLY A CA 1
ATOM 1523 C C . GLY A 1 210 ? 71.006 49.212 42.587 1.00 77.97 202 GLY A C 1
ATOM 1524 O O . GLY A 1 210 ? 72.024 48.526 42.689 1.00 77.56 202 GLY A O 1
ATOM 1525 N N . THR A 1 211 ? 69.904 48.999 43.293 1.00 77.81 203 THR A N 1
ATOM 1526 C CA . THR A 1 211 ? 69.793 47.914 44.249 1.00 77.16 203 THR A CA 1
ATOM 1527 C C . THR A 1 211 ? 68.528 47.108 43.961 1.00 76.47 203 THR A C 1
ATOM 1528 O O . THR A 1 211 ? 67.409 47.593 44.119 1.00 75.15 203 THR A O 1
ATOM 1532 N N . GLY A 1 212 ? 68.731 45.873 43.518 1.00 76.30 204 GLY A N 1
ATOM 1533 C CA . GLY A 1 212 ? 67.629 44.991 43.192 1.00 77.01 204 GLY A CA 1
ATOM 1534 C C . GLY A 1 212 ? 68.132 43.855 42.319 1.00 77.88 204 GLY A C 1
ATOM 1535 O O . GLY A 1 212 ? 69.199 43.300 42.577 1.00 78.32 204 GLY A O 1
ATOM 1536 N N . VAL A 1 213 ? 67.380 43.507 41.281 1.00 77.75 205 VAL A N 1
ATOM 1537 C CA . VAL A 1 213 ? 67.791 42.431 40.391 1.00 78.38 205 VAL A CA 1
ATOM 1538 C C . VAL A 1 213 ? 68.828 42.977 39.412 1.00 79.87 205 VAL A C 1
ATOM 1539 O O . VAL A 1 213 ? 68.669 44.073 38.884 1.00 80.59 205 VAL A O 1
ATOM 1543 N N . ARG A 1 214 ? 69.894 42.221 39.172 1.00 81.20 206 ARG A N 1
ATOM 1544 C CA . ARG A 1 214 ? 70.953 42.675 38.275 1.00 81.86 206 ARG A CA 1
ATOM 1545 C C . ARG A 1 214 ? 70.824 42.192 36.837 1.00 81.87 206 ARG A C 1
ATOM 1546 O O . ARG A 1 214 ? 70.821 40.994 36.555 1.00 81.04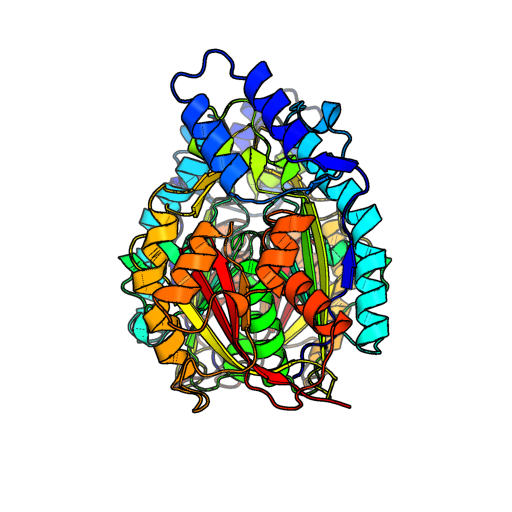 206 ARG A O 1
ATOM 1554 N N . LEU A 1 215 ? 70.726 43.153 35.930 1.00 82.06 207 LEU A N 1
ATOM 1555 C CA . LEU A 1 215 ? 70.610 42.872 34.509 1.00 82.81 207 LEU A CA 1
ATOM 1556 C C . LEU A 1 215 ? 71.634 41.843 34.039 1.00 83.20 207 LEU A C 1
ATOM 1557 O O . LEU A 1 215 ? 72.794 41.859 34.460 1.00 84.57 207 LEU A O 1
ATOM 1562 N N . GLU A 1 216 ? 71.211 40.964 33.144 1.00 82.46 208 GLU A N 1
ATOM 1563 C CA . GLU A 1 216 ? 72.114 39.982 32.573 1.00 82.46 208 GLU A CA 1
ATOM 1564 C C . GLU A 1 216 ? 71.754 39.841 31.106 1.00 81.80 208 GLU A C 1
ATOM 1565 O O . GLU A 1 216 ? 72.099 40.694 30.288 1.00 81.79 208 GLU A O 1
ATOM 1571 N N . ARG A 1 217 ? 71.040 38.777 30.777 1.00 80.43 209 ARG A N 1
ATOM 1572 C CA . ARG A 1 217 ? 70.637 38.543 29.406 1.00 79.60 209 ARG A CA 1
ATOM 1573 C C . ARG A 1 217 ? 69.131 38.340 29.348 1.00 78.03 209 ARG A C 1
ATOM 1574 O O . ARG A 1 217 ? 68.565 37.622 30.171 1.00 78.05 209 ARG A O 1
ATOM 1582 N N . ASN A 1 218 ? 68.475 38.989 28.394 1.00 75.16 210 ASN A N 1
ATOM 1583 C CA . ASN A 1 218 ? 67.039 38.814 28.255 1.00 72.28 210 ASN A CA 1
ATOM 1584 C C . ASN A 1 218 ? 66.779 38.290 26.857 1.00 70.72 210 ASN A C 1
ATOM 1585 O O . ASN A 1 218 ? 67.660 38.333 25.998 1.00 69.72 210 ASN A O 1
ATOM 1590 N N . GLY A 1 219 ? 65.574 37.781 26.635 1.00 69.51 211 GLY A N 1
ATOM 1591 C CA . GLY A 1 219 ? 65.241 37.249 25.330 1.00 67.73 211 GLY A CA 1
ATOM 1592 C C . GLY A 1 219 ? 63.767 36.957 25.174 1.00 66.95 211 GLY A C 1
ATOM 1593 O O . GLY A 1 219 ? 63.052 36.739 26.150 1.00 67.59 211 GLY A O 1
ATOM 1594 N N . SER A 1 220 ? 63.309 36.945 23.932 1.00 65.51 212 SER A N 1
ATOM 1595 C CA . SER A 1 220 ? 61.911 36.681 23.650 1.00 64.25 212 SER A CA 1
ATOM 1596 C C . SER A 1 220 ? 61.738 35.312 23.019 1.00 63.20 212 SER A C 1
ATOM 1597 O O . SER A 1 220 ? 62.707 34.677 22.613 1.00 64.87 212 SER A O 1
ATOM 1600 N N . TYR A 1 221 ? 60.495 34.860 22.943 1.00 60.73 213 TYR A N 1
ATOM 1601 C CA . TYR A 1 221 ? 60.193 33.581 22.333 1.00 58.04 213 TYR A CA 1
ATOM 1602 C C . TYR A 1 221 ? 58.711 33.527 22.009 1.00 56.41 213 TYR A C 1
ATOM 1603 O O . TYR A 1 221 ? 57.871 33.744 22.877 1.00 55.42 213 TYR A O 1
ATOM 1612 N N . LEU A 1 222 ? 58.399 33.239 20.751 1.00 56.18 214 LEU A N 1
ATOM 1613 C CA . LEU A 1 222 ? 57.017 33.159 20.296 1.00 55.81 214 LEU A CA 1
ATOM 1614 C C . LEU A 1 222 ? 56.621 31.716 20.020 1.00 55.88 214 LEU A C 1
ATOM 1615 O O . LEU A 1 222 ? 57.204 31.060 19.164 1.00 57.21 214 LEU A O 1
ATOM 1620 N N . ILE A 1 223 ? 55.625 31.222 20.744 1.00 56.49 215 ILE A N 1
ATOM 1621 C CA . ILE A 1 223 ? 55.158 29.862 20.540 1.00 56.65 215 ILE A CA 1
ATOM 1622 C C . ILE A 1 223 ? 54.449 29.796 19.193 1.00 58.18 215 ILE A C 1
ATOM 1623 O O . ILE A 1 223 ? 53.382 30.381 19.012 1.00 59.18 215 ILE A O 1
ATOM 1628 N N . PRO A 1 224 ? 55.036 29.076 18.228 1.00 58.05 216 PRO A N 1
ATOM 1629 C CA . PRO A 1 224 ? 54.461 28.937 16.888 1.00 57.56 216 PRO A CA 1
ATOM 1630 C C . PRO A 1 224 ? 52.975 28.607 16.870 1.00 56.65 216 PRO A C 1
ATOM 1631 O O . PRO A 1 224 ? 52.481 27.836 17.693 1.00 56.38 216 PRO A O 1
ATOM 1635 N N . LYS A 1 225 ? 52.280 29.204 15.908 1.00 54.47 217 LYS A N 1
ATOM 1636 C CA . LYS A 1 225 ? 50.849 29.021 15.718 1.00 53.07 217 LYS A CA 1
ATOM 1637 C C . LYS A 1 225 ? 49.977 29.043 16.968 1.00 51.41 217 LYS A C 1
ATOM 1638 O O . LYS A 1 225 ? 49.266 28.088 17.261 1.00 53.58 217 LYS A O 1
ATOM 1644 N N . THR A 1 226 ? 50.030 30.151 17.696 1.00 49.31 218 THR A N 1
ATOM 1645 C CA . THR A 1 226 ? 49.221 30.336 18.895 1.00 46.16 218 THR A CA 1
ATOM 1646 C C . THR A 1 226 ? 48.773 31.802 18.938 1.00 43.62 218 THR A C 1
ATOM 1647 O O . THR A 1 226 ? 48.357 32.313 19.983 1.00 41.87 218 THR A O 1
ATOM 1651 N N . GLU A 1 227 ? 48.852 32.457 17.778 1.00 40.63 219 GLU A N 1
ATOM 1652 C CA . GLU A 1 227 ? 48.497 33.871 17.635 1.00 40.54 219 GLU A CA 1
ATOM 1653 C C . GLU A 1 227 ? 47.140 34.229 18.220 1.00 38.23 219 GLU A C 1
ATOM 1654 O O . GLU A 1 227 ? 47.019 35.227 18.929 1.00 35.93 219 GLU A O 1
ATOM 1660 N N . ASP A 1 228 ? 46.134 33.406 17.932 1.00 36.55 220 ASP A N 1
ATOM 1661 C CA . ASP A 1 228 ? 44.781 33.644 18.424 1.00 38.79 220 ASP A CA 1
ATOM 1662 C C . ASP A 1 228 ? 44.455 32.957 19.738 1.00 37.65 220 ASP A C 1
ATOM 1663 O O . ASP A 1 228 ? 43.291 32.908 20.139 1.00 38.09 220 ASP A O 1
ATOM 1668 N N . TRP A 1 229 ? 45.467 32.437 20.422 1.00 39.05 221 TRP A N 1
ATOM 1669 C CA . TRP A 1 229 ? 45.221 31.743 21.686 1.00 39.84 221 TRP A CA 1
ATOM 1670 C C . TRP A 1 229 ? 44.958 32.648 22.890 1.00 37.82 221 TRP A C 1
ATOM 1671 O O . TRP A 1 229 ? 44.20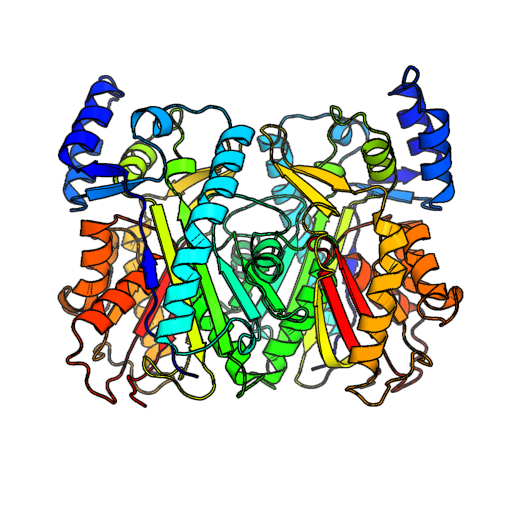2 32.279 23.780 1.00 36.12 221 TRP A O 1
ATOM 1682 N N . ILE A 1 230 ? 45.571 33.832 22.907 1.00 37.42 222 ILE A N 1
ATOM 1683 C CA . ILE A 1 230 ? 45.355 34.816 23.975 1.00 35.26 222 ILE A CA 1
ATOM 1684 C C . ILE A 1 230 ? 45.238 36.146 23.230 1.00 35.21 222 ILE A C 1
ATOM 1685 O O . ILE A 1 230 ? 46.233 36.799 22.917 1.00 34.94 222 ILE A O 1
ATOM 1690 N N . MET A 1 231 ? 44.004 36.538 22.941 1.00 35.43 223 MET A N 1
ATOM 1691 C CA . MET A 1 231 ? 43.764 37.734 22.149 1.00 35.26 223 MET A CA 1
ATOM 1692 C C . MET A 1 231 ? 42.514 38.521 22.497 1.00 32.11 223 MET A C 1
ATOM 1693 O O . MET A 1 231 ? 41.688 38.117 23.312 1.00 31.35 223 MET A O 1
ATOM 1698 N N . TYR A 1 232 ? 42.376 39.638 21.801 1.00 29.98 224 TYR A N 1
ATOM 1699 C CA . TYR A 1 232 ? 41.231 40.506 21.956 1.00 31.04 224 TYR A CA 1
ATOM 1700 C C . TYR A 1 232 ? 40.345 40.464 20.712 1.00 28.25 224 TYR A C 1
ATOM 1701 O O . TYR A 1 232 ? 40.843 40.449 19.600 1.00 29.90 224 TYR A O 1
ATOM 1710 N N . ASP A 1 233 ? 39.038 40.403 20.905 1.00 29.16 225 ASP A N 1
ATOM 1711 C CA . ASP A 1 233 ? 38.096 40.535 19.788 1.00 27.46 225 ASP A CA 1
ATOM 1712 C C . ASP A 1 233 ? 37.724 42.013 20.010 1.00 27.20 225 ASP A C 1
ATOM 1713 O O . ASP A 1 233 ? 37.313 42.379 21.108 1.00 24.72 225 ASP A O 1
ATOM 1718 N N . VAL A 1 234 ? 37.907 42.865 19.004 1.00 29.63 226 VAL A N 1
ATOM 1719 C CA . VAL A 1 234 ? 37.608 44.296 19.152 1.00 29.55 226 VAL A CA 1
ATOM 1720 C C . VAL A 1 234 ? 36.262 44.671 18.540 1.00 29.16 226 VAL A C 1
ATOM 1721 O O . VAL A 1 234 ? 36.109 44.711 17.319 1.00 29.00 226 VAL A O 1
ATOM 1725 N N . LYS A 1 235 ? 35.301 44.978 19.404 1.00 26.81 227 LYS A N 1
ATOM 1726 C CA . LYS A 1 235 ? 33.945 45.305 18.980 1.00 26.24 227 LYS A CA 1
ATOM 1727 C C . LYS A 1 235 ? 33.477 46.693 19.403 1.00 27.84 227 LYS A C 1
ATOM 1728 O O . LYS A 1 235 ? 34.189 47.435 20.071 1.00 26.18 227 LYS A O 1
ATOM 1734 N N . ALA A 1 236 ? 32.244 47.017 19.034 1.00 27.20 228 ALA A N 1
ATOM 1735 C CA . ALA A 1 236 ? 31.666 48.293 19.396 1.00 28.08 228 ALA A CA 1
ATOM 1736 C C . ALA A 1 236 ? 31.561 48.382 20.919 1.00 27.87 228 ALA A C 1
ATOM 1737 O O . ALA A 1 236 ? 31.512 49.471 21.475 1.00 27.82 228 ALA A O 1
ATOM 1739 N N . THR A 1 237 ? 31.525 47.224 21.584 1.00 28.11 229 THR A N 1
ATOM 1740 C CA . THR A 1 237 ? 31.417 47.155 23.041 1.00 26.93 229 THR A CA 1
ATOM 1741 C C . THR A 1 237 ? 32.781 47.240 23.714 1.00 28.15 229 THR A C 1
ATOM 1742 O O . THR A 1 237 ? 32.897 47.299 24.944 1.00 28.50 229 THR A O 1
ATOM 1746 N N . GLY A 1 238 ? 33.829 47.230 22.904 1.00 28.65 230 GLY A N 1
ATOM 1747 C CA . GLY A 1 238 ? 35.157 47.329 23.462 1.00 28.84 230 GLY A CA 1
ATOM 1748 C C . GLY A 1 238 ? 35.995 46.104 23.211 1.00 27.64 230 GLY A C 1
ATOM 1749 O O . GLY A 1 238 ? 35.879 45.465 22.167 1.00 24.98 230 GLY A O 1
ATOM 1750 N N . PHE A 1 239 ? 36.832 45.772 24.185 1.00 28.64 231 PHE A N 1
ATOM 1751 C CA . PHE A 1 239 ? 37.717 44.633 24.057 1.00 29.86 231 PHE A CA 1
ATOM 1752 C C . PHE A 1 239 ? 37.166 43.390 24.731 1.00 29.94 231 PHE A C 1
ATOM 1753 O O . PHE A 1 239 ? 36.888 43.397 25.936 1.00 30.07 231 PHE A O 1
ATOM 1761 N N . HIS A 1 240 ? 37.003 42.335 23.935 1.00 27.14 232 HIS A N 1
ATOM 1762 C CA . HIS A 1 240 ? 36.517 41.050 24.421 1.00 28.52 232 HIS A CA 1
ATOM 1763 C C . HIS A 1 240 ? 37.720 40.101 24.461 1.00 27.98 232 HIS A C 1
ATOM 1764 O O . HIS A 1 240 ? 38.306 39.764 23.433 1.00 28.62 232 HIS A O 1
ATOM 1771 N N . PHE A 1 241 ? 38.081 39.684 25.663 1.00 28.40 233 PHE A N 1
ATOM 1772 C CA . PHE A 1 241 ? 39.218 38.811 25.870 1.00 30.31 233 PHE A CA 1
ATOM 1773 C C . PHE A 1 241 ? 38.931 37.342 25.548 1.00 32.35 233 PHE A C 1
ATOM 1774 O O . PHE A 1 241 ? 37.962 36.766 26.038 1.00 31.87 233 PHE A O 1
ATOM 1782 N N . LEU A 1 242 ? 39.795 36.746 24.731 1.00 34.34 234 LEU A N 1
ATOM 1783 C CA . LEU A 1 242 ? 39.658 35.350 24.332 1.00 37.25 234 LEU A CA 1
ATOM 1784 C C . LEU A 1 242 ? 40.884 34.557 24.770 1.00 39.10 234 LEU A C 1
ATOM 1785 O O . LEU A 1 242 ? 42.029 34.880 24.411 1.00 40.08 234 LEU A O 1
ATOM 1790 N N . LEU A 1 243 ? 40.638 33.519 25.555 1.00 40.45 235 LEU A N 1
ATOM 1791 C CA . LEU A 1 243 ? 41.702 32.671 26.057 1.00 45.19 235 LEU A CA 1
ATOM 1792 C C . LEU A 1 243 ? 41.377 31.216 25.714 1.00 47.69 235 LEU A C 1
ATOM 1793 O O . LEU A 1 243 ? 40.430 30.634 26.255 1.00 49.77 235 LEU A O 1
ATOM 1798 N N . ASP A 1 244 ? 42.159 30.646 24.798 1.00 48.95 236 ASP A N 1
ATOM 1799 C CA . ASP A 1 244 ? 41.973 29.268 24.352 1.00 50.14 236 ASP A CA 1
ATOM 1800 C C . ASP A 1 244 ? 42.181 28.267 25.485 1.00 50.23 236 ASP A C 1
ATOM 1801 O O . ASP A 1 244 ? 43.121 28.373 26.269 1.00 48.56 236 ASP A O 1
ATOM 1806 N N . LYS A 1 245 ? 41.282 27.295 25.548 1.00 52.70 237 LYS A N 1
ATOM 1807 C CA . LYS A 1 245 ? 41.298 26.233 26.552 1.00 54.09 237 LYS A CA 1
ATOM 1808 C C . LYS A 1 245 ? 42.671 25.587 26.678 1.00 53.26 237 LYS A C 1
ATOM 1809 O O . LYS A 1 245 ? 43.057 25.142 27.755 1.00 53.33 237 LYS A O 1
ATOM 1815 N N . ARG A 1 246 ? 43.397 25.555 25.562 1.00 52.91 238 ARG A N 1
ATOM 1816 C CA . ARG A 1 246 ? 44.723 24.949 25.472 1.00 53.87 238 ARG A CA 1
ATOM 1817 C C . ARG A 1 246 ? 45.901 25.764 25.991 1.00 54.29 238 ARG A C 1
ATOM 1818 O O . ARG A 1 246 ? 47.039 25.301 25.938 1.00 53.97 238 ARG A O 1
ATOM 1826 N N . VAL A 1 247 ? 45.645 26.964 26.492 1.00 54.15 239 VAL A N 1
ATOM 1827 C CA . VAL A 1 247 ? 46.727 27.801 26.977 1.00 55.00 239 VAL A CA 1
ATOM 1828 C C . VAL A 1 247 ? 47.639 27.163 28.031 1.00 56.35 239 VAL A C 1
ATOM 1829 O O . VAL A 1 247 ? 48.859 27.209 27.900 1.00 56.30 239 VAL A O 1
ATOM 1833 N N . PRO A 1 248 ? 47.071 26.555 29.085 1.00 57.89 240 PRO A N 1
ATOM 1834 C CA . PRO A 1 248 ? 47.947 25.946 30.096 1.00 60.01 240 PRO A CA 1
ATOM 1835 C C . PRO A 1 248 ? 48.894 24.879 29.523 1.00 60.77 240 PRO A C 1
ATOM 1836 O O . PRO A 1 248 ? 50.097 24.889 29.797 1.00 61.33 240 PRO A O 1
ATOM 1840 N N . ALA A 1 249 ? 48.345 23.972 28.721 1.00 61.14 241 ALA A N 1
ATOM 1841 C CA . ALA A 1 249 ? 49.130 22.907 28.105 1.00 63.24 241 ALA A CA 1
ATOM 1842 C C . ALA A 1 249 ? 50.347 23.436 27.342 1.00 64.94 241 ALA A C 1
ATOM 1843 O O . ALA A 1 249 ? 51.314 22.702 27.120 1.00 64.74 241 ALA A O 1
ATOM 1845 N N . THR A 1 250 ? 50.299 24.705 26.942 1.00 66.69 242 THR A N 1
ATOM 1846 C CA . THR A 1 250 ? 51.400 25.317 26.195 1.00 67.89 242 THR A CA 1
ATOM 1847 C C . THR A 1 250 ? 52.658 25.449 27.058 1.00 68.22 242 THR A C 1
ATOM 1848 O O . THR A 1 250 ? 53.726 25.836 26.573 1.00 67.19 242 THR A O 1
ATOM 1852 N N . MET A 1 251 ? 52.523 25.120 28.338 1.00 68.51 243 MET A N 1
ATOM 1853 C CA . MET A 1 251 ? 53.642 25.192 29.266 1.00 69.91 243 MET A CA 1
ATOM 1854 C C . MET A 1 251 ? 54.743 24.213 28.849 1.00 69.60 243 MET A C 1
ATOM 1855 O O . MET A 1 251 ? 55.931 24.467 29.059 1.00 68.12 243 MET A O 1
ATOM 1860 N N . GLU A 1 252 ? 54.338 23.097 28.250 1.00 69.51 244 GLU A N 1
ATOM 1861 C CA . GLU A 1 252 ? 55.289 22.087 27.801 1.00 69.54 244 GLU A CA 1
ATOM 1862 C C . GLU A 1 252 ? 56.230 22.666 26.745 1.00 69.59 244 GLU A C 1
ATOM 1863 O O . GLU A 1 252 ? 57.450 22.607 26.895 1.00 71.07 244 GLU A O 1
ATOM 1869 N N . PRO A 1 253 ? 55.680 23.245 25.667 1.00 69.54 245 PRO A N 1
ATOM 1870 C CA . PRO A 1 253 ? 56.529 23.818 24.617 1.00 68.97 245 PRO A CA 1
ATOM 1871 C C . PRO A 1 253 ? 57.343 25.035 25.052 1.00 68.57 245 PRO A C 1
ATOM 1872 O O . PRO A 1 253 ? 58.356 25.358 24.438 1.00 68.57 245 PRO A O 1
ATOM 1876 N N . LEU A 1 254 ? 56.901 25.707 26.109 1.00 68.67 246 LEU A N 1
ATOM 1877 C CA . LEU A 1 254 ? 57.591 26.899 26.587 1.00 69.85 246 LEU A CA 1
ATOM 1878 C C . LEU A 1 254 ? 58.764 26.609 27.507 1.00 70.09 246 LEU A C 1
ATOM 1879 O O . LEU A 1 254 ? 59.748 27.350 27.514 1.00 70.29 246 LEU A O 1
ATOM 1884 N N . ALA A 1 255 ? 58.653 25.540 28.288 1.00 70.57 247 ALA A N 1
ATOM 1885 C CA . ALA A 1 255 ? 59.705 25.150 29.224 1.00 69.81 247 ALA A CA 1
ATOM 1886 C C . ALA A 1 255 ? 61.097 25.179 28.587 1.00 69.31 247 ALA A C 1
ATOM 1887 O O . ALA A 1 255 ? 62.022 25.796 29.128 1.00 69.43 247 ALA A O 1
ATOM 1889 N N . PRO A 1 256 ? 61.266 24.511 27.430 1.00 68.46 248 PRO A N 1
ATOM 1890 C CA . PRO A 1 256 ? 62.557 24.475 26.733 1.00 68.22 248 PRO A CA 1
ATOM 1891 C C . PRO A 1 256 ? 63.082 25.867 26.390 1.00 68.50 248 PRO A C 1
ATOM 1892 O O . PRO A 1 256 ? 64.277 26.135 26.506 1.00 68.73 248 PRO A O 1
ATOM 1896 N N . ALA A 1 257 ? 62.182 26.746 25.959 1.00 68.60 249 ALA A N 1
ATOM 1897 C CA . ALA A 1 257 ? 62.555 28.107 25.602 1.00 68.66 249 ALA A CA 1
ATOM 1898 C C . ALA A 1 257 ? 63.148 28.799 26.819 1.00 69.02 249 ALA A C 1
ATOM 1899 O O . ALA A 1 257 ? 63.980 29.697 26.696 1.00 68.75 249 ALA A O 1
ATOM 1901 N N . LEU A 1 258 ? 62.706 28.378 27.997 1.00 69.43 250 LEU A N 1
ATOM 1902 C CA . LEU A 1 258 ? 63.208 28.949 29.237 1.00 70.79 250 LEU A CA 1
ATOM 1903 C C . LEU A 1 258 ? 64.600 28.398 29.518 1.00 72.12 250 LEU A C 1
ATOM 1904 O O . LEU A 1 258 ? 65.474 29.111 30.006 1.00 72.35 250 LEU A O 1
ATOM 1909 N N . LYS A 1 259 ? 64.803 27.125 29.200 1.00 73.22 251 LYS A N 1
ATOM 1910 C CA . LYS A 1 259 ? 66.093 26.488 29.414 1.00 74.29 251 LYS A CA 1
ATOM 1911 C C . LYS A 1 259 ? 67.088 26.947 28.358 1.00 75.32 251 LYS A C 1
ATOM 1912 O O . LYS A 1 259 ? 68.217 27.308 28.683 1.00 76.12 251 LYS A O 1
ATOM 1918 N N . GLU A 1 260 ? 66.667 26.942 27.098 1.00 76.73 252 GLU A N 1
ATOM 1919 C CA . GLU A 1 260 ? 67.531 27.372 26.002 1.00 78.56 252 GLU A CA 1
ATOM 1920 C C . GLU A 1 260 ? 68.254 28.669 26.344 1.00 78.06 252 GLU A C 1
ATOM 1921 O O . GLU A 1 260 ? 69.476 28.744 26.286 1.00 77.94 252 GLU A O 1
ATOM 1927 N N . LEU A 1 261 ? 67.484 29.687 26.704 1.00 78.86 253 LEU A N 1
ATOM 1928 C CA . LEU A 1 261 ? 68.031 30.990 27.047 1.00 79.39 253 LEU A CA 1
ATOM 1929 C C . LEU A 1 261 ? 68.722 30.957 28.400 1.00 80.06 253 LEU A C 1
ATOM 1930 O O . LEU A 1 261 ? 69.723 31.642 28.614 1.00 79.97 253 LEU A O 1
ATOM 1935 N N . ALA A 1 262 ? 68.181 30.162 29.316 1.00 81.05 254 ALA A N 1
ATOM 1936 C CA . ALA A 1 262 ? 68.762 30.049 30.640 1.00 83.23 254 ALA A CA 1
ATOM 1937 C C . ALA A 1 262 ? 70.181 29.531 30.487 1.00 84.80 254 ALA A C 1
ATOM 1938 O O . ALA A 1 262 ? 71.045 29.826 31.303 1.00 85.11 254 ALA A O 1
ATOM 1940 N N . GLY A 1 263 ? 70.415 28.777 29.417 1.00 86.65 255 GLY A N 1
ATOM 1941 C CA . GLY A 1 263 ? 71.733 28.225 29.164 1.00 88.37 255 GLY A CA 1
ATOM 1942 C C . GLY A 1 263 ? 72.714 29.232 28.594 1.00 89.43 255 GLY A C 1
ATOM 1943 O O . GLY A 1 263 ? 73.827 29.372 29.100 1.00 90.36 255 GLY A O 1
ATOM 1944 N N . GLU A 1 264 ? 72.301 29.932 27.541 1.00 90.03 256 GLU A N 1
ATOM 1945 C CA . GLU A 1 264 ? 73.143 30.928 26.886 1.00 90.71 256 GLU A CA 1
ATOM 1946 C C . GLU A 1 264 ? 73.578 32.061 27.805 1.00 90.39 256 GLU A C 1
ATOM 1947 O O . GLU A 1 264 ? 73.918 33.156 27.347 1.00 90.77 256 GLU A O 1
ATOM 1953 N N . HIS A 1 265 ? 73.563 31.795 29.104 1.00 89.64 257 HIS A N 1
ATOM 1954 C CA . HIS A 1 265 ? 73.988 32.773 30.083 1.00 89.29 257 HIS A CA 1
ATOM 1955 C C . HIS A 1 265 ? 74.872 32.097 31.124 1.00 89.80 257 HIS A C 1
ATOM 1956 O O . HIS A 1 265 ? 75.525 32.769 31.921 1.00 89.91 257 HIS A O 1
ATOM 1963 N N . GLY A 1 266 ? 74.906 30.766 31.096 1.00 90.36 258 GLY A N 1
ATOM 1964 C CA . GLY A 1 266 ? 75.705 30.030 32.058 1.00 91.44 258 GLY A CA 1
ATOM 1965 C C . GLY A 1 266 ? 74.903 29.593 33.267 1.00 92.20 258 GLY A C 1
ATOM 1966 O O . GLY A 1 266 ? 75.007 28.437 33.667 1.00 92.24 258 GLY A O 1
ATOM 1967 N N . TRP A 1 267 ? 74.114 30.514 33.838 1.00 92.77 259 TRP A N 1
ATOM 1968 C CA . TRP A 1 267 ? 73.280 30.232 35.016 1.00 93.57 259 TRP A CA 1
ATOM 1969 C C . TRP A 1 267 ? 72.522 28.978 34.629 1.00 94.52 259 TRP A C 1
ATOM 1970 O O . TRP A 1 267 ? 72.039 28.210 35.455 1.00 94.77 259 TRP A O 1
ATOM 1981 N N . ASP A 1 268 ? 72.452 28.837 33.311 1.00 95.83 260 ASP A N 1
ATOM 1982 C CA . ASP A 1 268 ? 71.848 27.744 32.565 1.00 97.09 260 ASP A CA 1
ATOM 1983 C C . ASP A 1 268 ? 70.742 26.883 33.135 1.00 97.08 260 ASP A C 1
ATOM 1984 O O . ASP A 1 268 ? 69.620 26.909 32.642 1.00 97.30 260 ASP A O 1
ATOM 1989 N N . ALA A 1 269 ? 71.057 26.135 34.177 1.00 96.79 261 ALA A N 1
ATOM 1990 C CA . ALA A 1 269 ? 70.125 25.211 34.769 1.00 96.52 261 ALA A CA 1
ATOM 1991 C C . ALA A 1 269 ? 68.992 25.949 35.399 1.00 96.42 261 ALA A C 1
ATOM 1992 O O . ALA A 1 269 ? 69.117 27.114 35.754 1.00 95.90 261 ALA A O 1
ATOM 1994 N N . SER A 1 270 ? 67.872 25.256 35.514 1.00 96.54 262 SER A N 1
ATOM 1995 C CA . SER A 1 270 ? 66.709 25.839 36.139 1.00 96.89 262 SER A CA 1
ATOM 1996 C C . SER A 1 270 ? 67.114 26.075 37.600 1.00 97.36 262 SER A C 1
ATOM 1997 O O . SER A 1 270 ? 66.658 27.016 38.227 1.00 98.86 262 SER A O 1
ATOM 2000 N N . ASP A 1 271 ? 67.990 25.197 38.110 1.00 96.76 263 ASP A N 1
ATOM 2001 C CA . ASP A 1 271 ? 68.511 25.234 39.500 1.00 95.65 263 ASP A CA 1
ATOM 2002 C C . ASP A 1 271 ? 68.994 26.642 39.839 1.00 94.11 263 ASP A C 1
ATOM 2003 O O . ASP A 1 271 ? 70.196 26.941 39.870 1.00 94.06 263 ASP A O 1
ATOM 2008 N N . LEU A 1 272 ? 67.987 27.476 40.095 1.00 92.22 264 LEU A N 1
ATOM 2009 C CA . LEU A 1 272 ? 68.116 28.883 40.434 1.00 90.30 264 LEU A CA 1
ATOM 2010 C C . LEU A 1 272 ? 67.554 29.168 41.829 1.00 89.16 264 LEU A C 1
ATOM 2011 O O . LEU A 1 272 ? 66.921 28.317 42.456 1.00 88.35 264 LEU A O 1
ATOM 2016 N N . ASP A 1 273 ? 67.801 30.397 42.274 1.00 88.16 265 ASP A N 1
ATOM 2017 C CA . ASP A 1 273 ? 67.383 30.897 43.582 1.00 87.66 265 ASP A CA 1
ATOM 2018 C C . ASP A 1 273 ? 66.311 31.975 43.415 1.00 87.01 265 ASP A C 1
ATOM 2019 O O . ASP A 1 273 ? 65.676 32.391 44.385 1.00 87.55 265 ASP A O 1
ATOM 2024 N N . PHE A 1 274 ? 66.120 32.421 42.178 1.00 86.15 266 PHE A N 1
ATOM 2025 C CA . PHE A 1 274 ? 65.167 33.484 41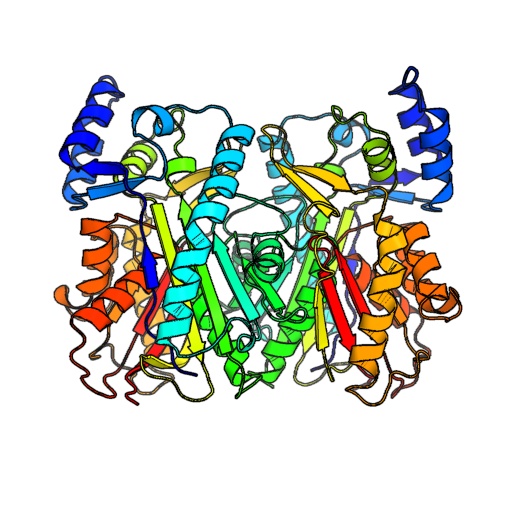.867 1.00 84.36 266 PHE A CA 1
ATOM 2026 C C . PHE A 1 274 ? 64.127 33.092 40.820 1.00 82.27 266 PHE A C 1
ATOM 2027 O O . PHE A 1 274 ? 64.479 32.672 39.719 1.00 82.21 266 PHE A O 1
ATOM 2035 N N . TYR A 1 275 ? 62.850 33.250 41.154 1.00 79.65 267 TYR A N 1
ATOM 2036 C CA . TYR A 1 275 ? 61.779 32.933 40.214 1.00 77.15 267 TYR A CA 1
ATOM 2037 C C . TYR A 1 275 ? 60.580 33.866 40.333 1.00 74.91 267 TYR A C 1
ATOM 2038 O O . TYR A 1 275 ? 59.743 33.714 41.224 1.00 74.77 267 TYR A O 1
ATOM 2047 N N . ILE A 1 276 ? 60.507 34.832 39.423 1.00 72.23 268 ILE A N 1
ATOM 2048 C CA . ILE A 1 276 ? 59.413 35.798 39.392 1.00 69.18 268 ILE A CA 1
ATOM 2049 C C . ILE A 1 276 ? 58.784 35.761 38.000 1.00 67.43 268 ILE A C 1
ATOM 2050 O O . ILE A 1 276 ? 59.088 36.596 37.147 1.00 66.74 268 ILE A O 1
ATOM 2055 N N . VAL A 1 277 ? 57.914 34.781 37.775 1.00 64.97 269 VAL A N 1
ATOM 2056 C CA . VAL A 1 277 ? 57.262 34.625 36.484 1.00 64.02 269 VAL A CA 1
ATOM 2057 C C . VAL A 1 277 ? 55.758 34.853 36.567 1.00 63.64 269 VAL A C 1
ATOM 2058 O O . VAL A 1 277 ? 55.125 34.503 37.561 1.00 63.26 269 VAL A O 1
ATOM 2062 N N . HIS A 1 278 ? 55.189 35.437 35.515 1.00 62.31 270 HIS A N 1
ATOM 2063 C CA . HIS A 1 278 ? 53.759 35.689 35.485 1.00 61.46 270 HIS A CA 1
ATOM 2064 C C . HIS A 1 278 ? 53.011 34.728 34.581 1.00 61.98 270 HIS A C 1
ATOM 2065 O O . HIS A 1 278 ? 53.295 34.615 33.389 1.00 60.18 270 HIS A O 1
ATOM 2072 N N . ALA A 1 279 ? 52.044 34.045 35.176 1.00 64.17 271 ALA A N 1
ATOM 2073 C CA . ALA A 1 279 ? 51.199 33.103 34.466 1.00 66.54 271 ALA A CA 1
ATOM 2074 C C . ALA A 1 279 ? 49.796 33.308 35.035 1.00 67.81 271 ALA A C 1
ATOM 2075 O O . ALA A 1 279 ? 49.627 33.474 36.247 1.00 66.98 271 ALA A O 1
ATOM 2077 N N . GLY A 1 280 ? 48.798 33.317 34.158 1.00 68.73 272 GLY A N 1
ATOM 2078 C CA . GLY A 1 280 ? 47.431 33.513 34.602 1.00 71.04 272 GLY A CA 1
ATOM 2079 C C . GLY A 1 280 ? 46.886 32.341 35.392 1.00 73.24 272 GLY A C 1
ATOM 2080 O O . GLY A 1 280 ? 46.714 31.248 34.858 1.00 74.58 272 GLY A O 1
ATOM 2081 N N . GLY A 1 281 ? 46.609 32.565 36.670 1.00 75.22 273 GLY A N 1
ATOM 2082 C CA . GLY A 1 281 ? 46.080 31.502 37.500 1.00 77.60 273 GLY A CA 1
ATOM 2083 C C . GLY A 1 281 ? 47.134 30.463 37.820 1.00 79.86 273 GLY A C 1
ATOM 2084 O O . GLY A 1 281 ? 47.986 30.171 36.983 1.00 79.34 273 GLY A O 1
ATOM 2085 N N . PRO A 1 282 ? 47.094 29.877 39.027 1.00 81.80 274 PRO A N 1
ATOM 2086 C CA . PRO A 1 282 ? 48.058 28.861 39.459 1.00 83.22 274 PRO A CA 1
ATOM 2087 C C . PRO A 1 282 ? 48.092 27.623 38.575 1.00 84.21 274 PRO A C 1
ATOM 2088 O O . PRO A 1 282 ? 49.060 26.862 38.604 1.00 84.27 274 PRO A O 1
ATOM 2092 N N . ARG A 1 283 ? 47.037 27.417 37.795 1.00 85.55 275 ARG A N 1
ATOM 2093 C CA . ARG A 1 283 ? 46.991 26.257 36.918 1.00 86.47 275 ARG A CA 1
ATOM 2094 C C . ARG A 1 283 ? 48.181 26.327 35.973 1.00 86.33 275 ARG A C 1
ATOM 2095 O O . ARG A 1 283 ? 49.041 25.446 35.969 1.00 86.67 275 ARG A O 1
ATOM 2103 N N . ILE A 1 284 ? 48.230 27.399 35.191 1.00 86.18 276 ILE A N 1
ATOM 2104 C CA . ILE A 1 284 ? 49.297 27.622 34.231 1.00 85.92 276 ILE A CA 1
ATOM 2105 C C . ILE A 1 284 ? 50.644 27.758 34.934 1.00 86.06 276 ILE A C 1
ATOM 2106 O O . ILE A 1 284 ? 51.681 27.385 34.388 1.00 86.03 276 ILE A O 1
ATOM 2111 N N . LEU A 1 285 ? 50.623 28.285 36.152 1.00 86.28 277 LEU A N 1
ATOM 2112 C CA . LEU A 1 285 ? 51.851 28.470 36.911 1.00 87.07 277 LEU A CA 1
ATOM 2113 C C . LEU A 1 285 ? 52.406 27.137 37.396 1.00 88.10 277 LEU A C 1
ATOM 2114 O O . LEU A 1 285 ? 53.619 26.970 37.515 1.00 88.27 277 LEU A O 1
ATOM 2119 N N . ASP A 1 286 ? 51.516 26.188 37.673 1.00 89.40 278 ASP A N 1
ATOM 2120 C CA . ASP A 1 286 ? 51.929 24.871 38.147 1.00 90.62 278 ASP A CA 1
ATOM 2121 C C . ASP A 1 286 ? 52.452 23.964 37.045 1.00 90.91 278 ASP A C 1
ATOM 2122 O O . ASP A 1 286 ? 53.184 23.010 37.313 1.00 91.03 278 ASP A O 1
ATOM 2127 N N . ASP A 1 287 ? 52.063 24.248 35.807 1.00 91.13 279 ASP A N 1
ATOM 2128 C CA . ASP A 1 287 ? 52.537 23.466 34.674 1.00 90.89 279 ASP A CA 1
ATOM 2129 C C . ASP A 1 287 ? 53.975 23.906 34.428 1.00 90.55 279 ASP A C 1
ATOM 2130 O O . ASP A 1 287 ? 54.764 23.192 33.811 1.00 91.05 279 ASP A O 1
ATOM 2135 N N . LEU A 1 288 ? 54.307 25.091 34.931 1.00 89.46 280 LEU A N 1
ATOM 2136 C CA . LEU A 1 288 ? 55.644 25.640 34.779 1.00 88.79 280 LEU A CA 1
ATOM 2137 C C . LEU A 1 288 ? 56.544 25.082 35.881 1.00 88.80 280 LEU A C 1
ATOM 2138 O O . LEU A 1 288 ? 57.761 25.018 35.725 1.00 89.44 280 LEU A O 1
ATOM 2143 N N . SER A 1 289 ? 55.939 24.671 36.991 1.00 88.41 281 SER A N 1
ATOM 2144 C CA . SER A 1 289 ? 56.689 24.114 38.113 1.00 88.04 281 SER A CA 1
ATOM 2145 C C . SER A 1 289 ? 56.894 22.615 37.929 1.00 88.35 281 SER A C 1
ATOM 2146 O O . SER A 1 289 ? 57.365 21.926 38.836 1.00 88.38 281 SER A O 1
ATOM 2149 N N . THR A 1 290 ? 56.532 22.112 36.753 1.00 88.20 282 THR A N 1
ATOM 2150 C CA . THR A 1 290 ? 56.674 20.690 36.446 1.00 88.23 282 THR A CA 1
ATOM 2151 C C . THR A 1 290 ? 57.482 20.503 35.163 1.00 88.54 282 THR A C 1
ATOM 2152 O O . THR A 1 290 ? 58.542 19.882 35.179 1.00 89.10 282 THR A O 1
ATOM 2156 N N . PHE A 1 291 ? 56.975 21.039 34.056 1.00 88.18 283 PHE A N 1
ATOM 2157 C CA . PHE A 1 291 ? 57.651 20.928 32.770 1.00 88.59 283 PHE A CA 1
ATOM 2158 C C . PHE A 1 291 ? 59.073 21.480 32.841 1.00 88.88 283 PHE A C 1
ATOM 2159 O O . PHE A 1 291 ? 59.963 20.991 32.146 1.00 89.43 283 PHE A O 1
ATOM 2167 N N . LEU A 1 292 ? 59.277 22.490 33.689 1.00 89.36 284 LEU A N 1
ATOM 2168 C CA . LEU A 1 292 ? 60.588 23.113 33.854 1.00 90.12 284 LEU A CA 1
ATOM 2169 C C . LEU A 1 292 ? 61.342 22.302 34.893 1.00 91.57 284 LEU A C 1
ATOM 2170 O O . LEU A 1 292 ? 62.514 21.984 34.709 1.00 92.23 284 LEU A O 1
ATOM 2175 N N . GLU A 1 293 ? 60.661 21.980 35.990 1.00 92.65 285 GLU A N 1
ATOM 2176 C CA . GLU A 1 293 ? 61.237 21.165 37.054 1.00 93.97 285 GLU A CA 1
ATOM 2177 C C . GLU A 1 293 ? 62.006 21.924 38.114 1.00 93.87 285 GLU A C 1
ATOM 2178 O O . GLU A 1 293 ? 63.112 21.554 38.482 1.00 94.25 285 GLU A O 1
ATOM 2184 N N . VAL A 1 294 ? 61.398 22.995 38.596 1.00 93.71 286 VAL A N 1
ATOM 2185 C CA . VAL A 1 294 ? 61.986 23.780 39.654 1.00 93.53 286 VAL A CA 1
ATOM 2186 C C . VAL A 1 294 ? 61.315 23.163 40.868 1.00 93.10 286 VAL A C 1
ATOM 2187 O O . VAL A 1 294 ? 61.632 22.040 41.280 1.00 94.25 286 VAL A O 1
ATOM 2191 N N . ASP A 1 295 ? 60.346 23.875 41.409 1.00 91.92 287 ASP A N 1
ATOM 2192 C CA . ASP A 1 295 ? 59.616 23.412 42.568 1.00 90.19 287 ASP A CA 1
ATOM 2193 C C . ASP A 1 295 ? 58.364 24.261 42.572 1.00 88.37 287 ASP A C 1
ATOM 2194 O O . ASP A 1 295 ? 58.380 25.406 42.074 1.00 88.74 287 ASP A O 1
ATOM 2199 N N . PRO A 1 296 ? 57.238 23.716 43.056 1.00 86.26 288 PRO A N 1
ATOM 2200 C CA . PRO A 1 296 ? 56.040 24.582 43.044 1.00 84.29 288 PRO A CA 1
ATOM 2201 C C . PRO A 1 296 ? 56.340 25.915 43.749 1.00 82.06 288 PRO A C 1
ATOM 2202 O O . PRO A 1 296 ? 56.285 26.988 43.152 1.00 82.16 288 PRO A O 1
ATOM 2206 N N . HIS A 1 297 ? 56.685 25.789 45.026 1.00 79.03 289 HIS A N 1
ATOM 2207 C CA . HIS A 1 297 ? 57.033 26.870 45.945 1.00 76.75 289 HIS A CA 1
ATOM 2208 C C . HIS A 1 297 ? 57.913 27.968 45.353 1.00 75.42 289 HIS A C 1
ATOM 2209 O O . HIS A 1 297 ? 58.032 29.041 45.933 1.00 74.30 289 HIS A O 1
ATOM 2216 N N . ALA A 1 298 ? 58.517 27.701 44.201 1.00 74.70 290 ALA A N 1
ATOM 2217 C CA . ALA A 1 298 ? 59.394 28.671 43.559 1.00 73.84 290 ALA A CA 1
ATOM 2218 C C . ALA A 1 298 ? 58.652 29.943 43.183 1.00 73.43 290 ALA A C 1
ATOM 2219 O O . ALA A 1 298 ? 59.150 31.051 43.396 1.00 73.17 290 ALA A O 1
ATOM 2221 N N . PHE A 1 299 ? 57.460 29.775 42.620 1.00 72.67 291 PHE A N 1
ATOM 2222 C CA . PHE A 1 299 ? 56.642 30.910 42.207 1.00 71.60 291 PHE A CA 1
ATOM 2223 C C . PHE A 1 299 ? 55.710 31.292 43.341 1.00 70.62 291 PHE A C 1
ATOM 2224 O O . PHE A 1 299 ? 54.503 31.428 43.147 1.00 70.69 291 PHE A O 1
ATOM 2232 N N . ARG A 1 300 ? 56.284 31.451 44.528 1.00 69.31 292 ARG A N 1
ATOM 2233 C CA . ARG A 1 300 ? 55.526 31.817 45.713 1.00 67.79 292 ARG A CA 1
ATOM 2234 C C . ARG A 1 300 ? 55.048 33.261 45.626 1.00 65.96 292 ARG A C 1
ATOM 2235 O O . ARG A 1 300 ? 53.945 33.587 46.068 1.00 65.05 292 ARG A O 1
ATOM 2243 N N . PHE A 1 301 ? 55.890 34.116 45.053 1.00 64.20 293 PHE A N 1
ATOM 2244 C CA . PHE A 1 301 ? 55.588 35.539 44.915 1.00 62.93 293 PHE A CA 1
ATOM 2245 C C . PHE A 1 301 ? 54.542 35.812 43.843 1.00 60.91 293 PHE A C 1
ATOM 2246 O O . PHE A 1 301 ? 53.657 36.645 44.026 1.00 59.80 293 PHE A O 1
ATOM 2254 N N . SER A 1 302 ? 54.645 35.104 42.727 1.00 59.43 294 SER A N 1
ATOM 2255 C CA . SER A 1 302 ? 53.690 35.268 41.644 1.00 59.07 294 SER A CA 1
ATOM 2256 C C . SER A 1 302 ? 52.325 34.837 42.160 1.00 57.91 294 SER A C 1
ATOM 2257 O O . SER A 1 302 ? 51.350 35.590 42.093 1.00 56.67 294 SER A O 1
ATOM 2260 N N . ARG A 1 303 ? 52.272 33.619 42.689 1.00 55.50 295 ARG A N 1
ATOM 2261 C CA . ARG A 1 303 ? 51.034 33.070 43.213 1.00 54.81 295 ARG A CA 1
ATOM 2262 C C . ARG A 1 303 ? 50.438 33.960 44.301 1.00 52.24 295 ARG A C 1
ATOM 2263 O O . ARG A 1 303 ? 49.224 33.975 44.499 1.00 54.06 295 ARG A O 1
ATOM 2271 N N . ALA A 1 304 ? 51.287 34.707 44.996 1.00 49.26 296 ALA A N 1
ATOM 2272 C CA . ALA A 1 304 ? 50.826 35.603 46.052 1.00 46.07 296 ALA A CA 1
ATOM 2273 C C . ALA A 1 304 ? 50.063 36.795 45.467 1.00 45.80 296 ALA A C 1
ATOM 2274 O O . ALA A 1 304 ? 49.067 37.253 46.037 1.00 44.19 296 ALA A O 1
ATOM 2276 N N . THR A 1 305 ? 50.534 37.304 44.332 1.00 44.87 297 THR A N 1
ATOM 2277 C CA . THR A 1 305 ? 49.878 38.439 43.681 1.00 42.52 297 THR A CA 1
ATOM 2278 C C . THR A 1 305 ? 48.504 38.005 43.191 1.00 42.66 297 THR A C 1
ATOM 2279 O O . THR A 1 305 ? 47.511 38.715 43.359 1.00 44.26 297 THR A O 1
ATOM 2283 N N . LEU A 1 306 ? 48.448 36.823 42.593 1.00 42.38 298 LEU A N 1
ATOM 2284 C CA . LEU A 1 306 ? 47.198 36.315 42.051 1.00 42.19 298 LEU A CA 1
ATOM 2285 C C . LEU A 1 306 ? 46.178 36.001 43.149 1.00 41.68 298 LEU A C 1
ATOM 2286 O O . LEU A 1 306 ? 44.978 36.224 42.976 1.00 41.35 298 LEU A O 1
ATOM 2291 N N . THR A 1 307 ? 46.667 35.503 44.283 1.00 40.02 299 THR A N 1
ATOM 2292 C CA . THR A 1 307 ? 45.811 35.146 45.407 1.00 38.29 299 THR A CA 1
ATOM 2293 C C . THR A 1 307 ? 45.161 36.364 46.051 1.00 37.70 299 THR A C 1
ATOM 2294 O O . THR A 1 307 ? 43.994 36.312 46.463 1.00 37.10 299 THR A O 1
ATOM 2298 N N . GLU A 1 308 ? 45.915 37.457 46.118 1.00 36.37 300 GLU A N 1
ATOM 2299 C CA . GLU A 1 308 ? 45.442 38.695 46.732 1.00 39.35 300 GLU A CA 1
ATOM 2300 C C . GLU A 1 308 ? 44.931 39.774 45.762 1.00 39.45 300 GLU A C 1
ATOM 2301 O O . GLU A 1 308 ? 44.068 40.578 46.117 1.00 42.67 300 GLU A O 1
ATOM 2307 N N . TYR A 1 309 ? 45.450 39.795 44.543 1.00 37.84 301 TYR A N 1
ATOM 2308 C CA . TYR A 1 309 ? 45.048 40.814 43.583 1.00 38.05 301 TYR A CA 1
ATOM 2309 C C . TYR A 1 309 ? 44.352 40.230 42.363 1.00 38.24 301 TYR A C 1
ATOM 2310 O O . TYR A 1 309 ? 43.572 40.906 41.693 1.00 39.68 301 TYR A O 1
ATOM 2319 N N . GLY A 1 310 ? 44.632 38.966 42.083 1.00 37.61 302 GLY A N 1
ATOM 2320 C CA . GLY A 1 310 ? 44.050 38.332 40.921 1.00 34.72 302 GLY A CA 1
ATOM 2321 C C . GLY A 1 310 ? 45.024 38.579 39.796 1.00 33.92 302 GLY A C 1
ATOM 2322 O O . GLY A 1 310 ? 46.165 38.972 40.034 1.00 32.74 302 GLY A O 1
ATOM 2323 N N . ASN A 1 311 ? 44.595 38.354 38.565 1.00 33.33 303 ASN A N 1
ATOM 2324 C CA . ASN A 1 311 ? 45.478 38.588 37.444 1.00 32.60 303 ASN A CA 1
ATOM 2325 C C . ASN A 1 311 ? 45.377 40.050 37.045 1.00 33.84 303 ASN A C 1
ATOM 2326 O O . ASN A 1 311 ? 44.375 40.483 36.468 1.00 32.58 303 ASN A O 1
ATOM 2331 N N . ILE A 1 312 ? 46.422 40.808 37.356 1.00 34.83 304 ILE A N 1
ATOM 2332 C CA . ILE A 1 312 ? 46.449 42.217 37.040 1.00 32.88 304 ILE A CA 1
ATOM 2333 C C . ILE A 1 312 ? 47.343 42.479 35.830 1.00 34.53 304 ILE A C 1
ATOM 2334 O O . ILE A 1 312 ? 48.062 43.482 35.769 1.00 36.18 304 ILE A O 1
ATOM 2339 N N . ALA A 1 313 ? 47.275 41.558 34.870 1.00 33.82 305 ALA A N 1
ATOM 2340 C CA . ALA A 1 313 ? 48.025 41.631 33.625 1.00 32.37 305 ALA A CA 1
ATOM 2341 C C . ALA A 1 313 ? 49.496 41.994 33.765 1.00 33.31 305 ALA A C 1
ATOM 2342 O O . ALA A 1 313 ? 50.204 41.449 34.605 1.00 35.19 305 ALA A O 1
ATOM 2344 N N . SER A 1 314 ? 49.935 42.933 32.931 1.00 33.47 306 SER A N 1
ATOM 2345 C CA . SER A 1 314 ? 51.317 43.385 32.888 1.00 33.89 306 SER A CA 1
ATOM 2346 C C . SER A 1 314 ? 51.917 43.728 34.246 1.00 35.96 306 SER A C 1
ATOM 2347 O O . SER A 1 314 ? 53.130 43.650 34.426 1.00 37.29 306 SER A O 1
ATOM 2350 N N . ALA A 1 315 ? 51.073 44.079 35.209 1.00 36.19 307 ALA A N 1
ATOM 2351 C CA . ALA A 1 315 ? 51.559 44.462 36.525 1.00 36.13 307 ALA A CA 1
ATOM 2352 C C . ALA A 1 315 ? 51.932 43.305 37.450 1.00 38.69 307 ALA A C 1
ATOM 2353 O O . ALA A 1 315 ? 52.524 43.536 38.500 1.00 40.36 307 ALA A O 1
ATOM 2355 N N . VAL A 1 316 ? 51.605 42.068 37.080 1.00 38.34 308 VAL A N 1
ATOM 2356 C CA . VAL A 1 316 ? 51.929 40.931 37.942 1.00 38.47 308 VAL A CA 1
ATOM 2357 C C . VAL A 1 316 ? 53.423 40.778 38.249 1.00 42.29 308 VAL A C 1
ATOM 2358 O O . VAL A 1 316 ? 53.805 40.742 39.421 1.00 42.89 308 VAL A O 1
ATOM 2362 N N . VAL A 1 317 ? 54.265 40.681 37.218 1.00 42.38 309 VAL A N 1
ATOM 2363 C CA . VAL A 1 317 ? 55.703 40.525 37.452 1.00 45.00 309 VAL A CA 1
ATOM 2364 C C . VAL A 1 317 ? 56.200 41.540 38.458 1.00 45.82 309 VAL A C 1
ATOM 2365 O O . VAL A 1 317 ? 56.867 41.189 39.427 1.00 48.48 309 VAL A O 1
ATOM 2369 N N . LEU A 1 318 ? 55.858 42.799 38.216 1.00 46.80 310 LEU A N 1
ATOM 2370 C CA . LEU A 1 318 ? 56.274 43.898 39.068 1.00 46.87 310 LEU A CA 1
ATOM 2371 C C . LEU A 1 318 ? 55.843 43.747 40.519 1.00 48.58 310 LEU A C 1
ATOM 2372 O O . LEU A 1 318 ? 56.613 44.049 41.434 1.00 49.02 310 LEU A O 1
ATOM 2377 N N . ASP A 1 319 ? 54.617 43.283 40.735 1.00 49.17 311 ASP A N 1
ATOM 2378 C CA . ASP A 1 319 ? 54.117 43.110 42.090 1.00 49.04 311 ASP A CA 1
ATOM 2379 C C . ASP A 1 319 ? 54.763 41.902 42.763 1.00 50.77 311 ASP A C 1
ATOM 2380 O O . ASP A 1 319 ? 54.928 41.882 43.980 1.00 50.49 311 ASP A O 1
ATOM 2385 N N . ALA A 1 320 ? 55.117 40.892 41.973 1.00 53.21 312 ALA A N 1
ATOM 2386 C CA . ALA A 1 320 ? 55.760 39.702 42.518 1.00 56.34 312 ALA A CA 1
ATOM 2387 C C . ALA A 1 320 ? 57.095 40.169 43.071 1.00 57.95 312 ALA A C 1
ATOM 2388 O O . ALA A 1 320 ? 57.460 39.836 44.196 1.00 58.73 312 ALA A O 1
ATOM 2390 N N . LEU A 1 321 ? 57.817 40.952 42.274 1.00 59.53 313 LEU A N 1
ATOM 2391 C CA . LEU A 1 321 ? 59.097 41.492 42.705 1.00 60.03 313 LEU A CA 1
ATOM 2392 C C . LEU A 1 321 ? 58.872 42.292 43.968 1.00 60.26 313 LEU A C 1
ATOM 2393 O O . LEU A 1 321 ? 59.555 42.091 44.967 1.00 63.32 313 LEU A O 1
ATOM 2398 N N . ARG A 1 322 ? 57.908 43.202 43.921 1.00 59.41 314 ARG A N 1
ATOM 2399 C CA . ARG A 1 322 ? 57.607 44.029 45.075 1.00 59.80 314 ARG A CA 1
ATOM 2400 C C . ARG A 1 322 ? 57.460 43.167 46.331 1.00 61.34 314 ARG A C 1
ATOM 2401 O O . ARG A 1 322 ? 57.826 43.589 47.428 1.00 61.82 314 ARG A O 1
ATOM 2409 N N . ARG A 1 323 ? 56.936 41.956 46.172 1.00 61.79 315 ARG A N 1
ATOM 2410 C CA . ARG A 1 323 ? 56.757 41.062 47.311 1.00 63.08 315 ARG A CA 1
ATOM 2411 C C . ARG A 1 323 ? 58.058 40.357 47.674 1.00 65.41 315 ARG A C 1
ATOM 2412 O O . ARG A 1 323 ? 58.235 39.898 48.806 1.00 66.18 315 ARG A O 1
ATOM 2420 N N . LEU A 1 324 ? 58.963 40.272 46.707 1.00 67.31 316 LEU A N 1
ATOM 2421 C CA . LEU A 1 324 ? 60.248 39.630 46.925 1.00 69.52 316 LEU A CA 1
ATOM 2422 C C . LEU A 1 324 ? 61.155 40.589 47.681 1.00 70.71 316 LEU A C 1
ATOM 2423 O O . LEU A 1 324 ? 62.128 40.178 48.313 1.00 71.05 316 LEU A O 1
ATOM 2428 N N . PHE A 1 325 ? 60.820 41.872 47.612 1.00 72.12 317 PHE A N 1
ATOM 2429 C CA . PHE A 1 325 ? 61.575 42.904 48.305 1.00 73.54 317 PHE A CA 1
ATOM 2430 C C . PHE A 1 325 ? 61.145 42.961 49.763 1.00 75.00 317 PHE A C 1
ATOM 2431 O O . PHE A 1 325 ? 61.986 43.020 50.658 1.00 76.47 317 PHE A O 1
ATOM 2439 N N . ASP A 1 326 ? 59.834 42.949 49.999 1.00 76.39 318 ASP A N 1
ATOM 2440 C CA . ASP A 1 326 ? 59.307 43.014 51.360 1.00 77.80 318 ASP A CA 1
ATOM 2441 C C . ASP A 1 326 ? 59.803 41.867 52.226 1.00 77.99 318 ASP A C 1
ATOM 2442 O O . ASP A 1 326 ? 60.089 42.054 53.408 1.00 78.37 318 ASP A O 1
ATOM 2447 N N . GLU A 1 327 ? 59.876 40.675 51.648 1.00 78.71 319 GLU A N 1
ATOM 2448 C CA . GLU A 1 327 ? 60.391 39.531 52.381 1.00 79.52 319 GLU A CA 1
ATOM 2449 C C . GLU A 1 327 ? 61.888 39.698 52.279 1.00 80.79 319 GLU A C 1
ATOM 2450 O O . GLU A 1 327 ? 62.653 39.176 53.084 1.00 79.65 319 GLU A O 1
ATOM 2456 N N . GLY A 1 328 ? 62.285 40.449 51.260 1.00 83.15 320 GLY A N 1
ATOM 2457 C CA . GLY A 1 328 ? 63.688 40.728 51.006 1.00 85.55 320 GLY A CA 1
ATOM 2458 C C . GLY A 1 328 ? 64.707 40.022 51.875 1.00 87.05 320 GLY A C 1
ATOM 2459 O O . GLY A 1 328 ? 65.048 40.503 52.962 1.00 87.98 320 GLY A O 1
ATOM 2460 N N . GLY A 1 329 ? 65.169 38.864 51.416 1.00 88.37 321 GLY A N 1
ATOM 2461 C CA . GLY A 1 329 ? 66.173 38.147 52.163 1.00 89.83 321 GLY A CA 1
ATOM 2462 C C . GLY A 1 329 ? 67.469 38.868 51.839 1.00 91.02 321 GLY A C 1
ATOM 2463 O O . GLY A 1 329 ? 68.083 39.451 52.730 1.00 91.13 321 GLY A O 1
ATOM 2464 N N . VAL A 1 330 ? 67.843 38.854 50.556 1.00 91.97 322 VAL A N 1
ATOM 2465 C CA . VAL A 1 330 ? 69.068 39.478 50.030 1.00 92.82 322 VAL A CA 1
ATOM 2466 C C . VAL A 1 330 ? 70.122 38.433 49.624 1.00 93.55 322 VAL A C 1
ATOM 2467 O O . VAL A 1 330 ? 71.295 38.757 49.535 1.00 94.05 322 VAL A O 1
ATOM 2471 N N . GLU A 1 331 ? 69.696 37.191 49.377 1.00 93.90 323 GLU A N 1
ATOM 2472 C CA . GLU A 1 331 ? 70.589 36.085 48.999 1.00 94.53 323 GLU A CA 1
ATOM 2473 C C . GLU A 1 331 ? 71.830 36.480 48.169 1.00 94.38 323 GLU A C 1
ATOM 2474 O O . GLU A 1 331 ? 72.620 35.637 47.767 1.00 94.51 323 GLU A O 1
ATOM 2480 N N . GLU A 1 332 ? 71.955 37.777 47.929 1.00 94.24 324 GLU A N 1
ATOM 2481 C CA . GLU A 1 332 ? 73.026 38.437 47.206 1.00 93.76 324 GLU A CA 1
ATOM 2482 C C . GLU A 1 332 ? 73.667 37.781 46.025 1.00 92.57 324 GLU A C 1
ATOM 2483 O O . GLU A 1 332 ? 74.664 37.096 46.174 1.00 92.46 324 GLU A O 1
ATOM 2489 N N . GLY A 1 333 ? 73.129 38.013 44.837 1.00 91.24 325 GLY A N 1
ATOM 2490 C CA . GLY A 1 333 ? 73.774 37.422 43.683 1.00 89.14 325 GLY A CA 1
ATOM 2491 C C . GLY A 1 333 ? 73.224 36.045 43.409 1.00 88.00 325 GLY A C 1
ATOM 2492 O O . GLY A 1 333 ? 73.880 35.191 42.809 1.00 87.69 325 GLY A O 1
ATOM 2493 N N . ALA A 1 334 ? 72.012 35.824 43.896 1.00 86.40 326 ALA A N 1
ATOM 2494 C CA . ALA A 1 334 ? 71.334 34.569 43.682 1.00 84.74 326 ALA A CA 1
ATOM 2495 C C . ALA A 1 334 ? 70.949 34.713 42.217 1.00 83.75 326 ALA A C 1
ATOM 2496 O O . ALA A 1 334 ? 70.847 35.847 41.711 1.00 83.07 326 ALA A O 1
ATOM 2498 N N . ARG A 1 335 ? 70.768 33.599 41.518 1.00 82.89 327 ARG A N 1
ATOM 2499 C CA . ARG A 1 335 ? 70.387 33.667 40.118 1.00 82.66 327 ARG A CA 1
ATOM 2500 C C . ARG A 1 335 ? 69.092 34.472 39.999 1.00 82.49 327 ARG A C 1
ATOM 2501 O O . ARG A 1 335 ? 68.676 35.152 40.944 1.00 83.89 327 ARG A O 1
ATOM 2503 N N . GLY A 1 336 ? 68.455 34.407 38.835 1.00 80.92 328 GLY A N 1
ATOM 2504 C CA . GLY A 1 336 ? 67.223 35.148 38.642 1.00 77.42 328 GLY A CA 1
ATOM 2505 C C . GLY A 1 336 ? 66.573 34.950 37.290 1.00 75.10 328 GLY A C 1
ATOM 2506 O O . GLY A 1 336 ? 67.244 34.974 36.258 1.00 74.95 328 GLY A O 1
ATOM 2507 N N . LEU A 1 337 ? 65.258 34.757 37.298 1.00 73.18 329 LEU A N 1
ATOM 2508 C CA . LEU A 1 337 ? 64.502 34.564 36.067 1.00 70.80 329 LEU A CA 1
ATOM 2509 C C . LEU A 1 337 ? 63.165 35.297 36.125 1.00 68.38 329 LEU A C 1
ATOM 2510 O O . LEU A 1 337 ? 62.220 34.838 36.764 1.00 68.75 329 LEU A O 1
ATOM 2515 N N . LEU A 1 338 ? 63.112 36.452 35.469 1.00 65.37 330 LEU A N 1
ATOM 2516 C CA . LEU A 1 338 ? 61.907 37.266 35.401 1.00 62.66 330 LEU A CA 1
ATOM 2517 C C . LEU A 1 338 ? 61.308 36.982 34.031 1.00 61.26 330 LEU A C 1
ATOM 2518 O O . LEU A 1 338 ? 61.982 37.132 33.017 1.00 61.09 330 LEU A O 1
ATOM 2523 N N . ALA A 1 339 ? 60.050 36.563 33.994 1.00 59.53 331 ALA A N 1
ATOM 2524 C CA . ALA A 1 339 ? 59.409 36.268 32.720 1.00 58.01 331 ALA A CA 1
ATOM 2525 C C . ALA A 1 339 ? 57.944 36.682 32.699 1.00 56.37 331 ALA A C 1
ATOM 2526 O O . ALA A 1 339 ? 57.275 36.711 33.736 1.00 56.01 331 ALA A O 1
ATOM 2528 N N . GLY A 1 340 ? 57.462 37.007 31.502 1.00 55.25 332 GLY A N 1
ATOM 2529 C CA . GLY A 1 340 ? 56.079 37.405 31.316 1.00 51.73 332 GLY A CA 1
ATOM 2530 C C . GLY A 1 340 ? 55.500 36.652 30.139 1.00 50.43 332 GLY A C 1
ATOM 2531 O O . GLY A 1 340 ? 56.186 36.438 29.145 1.00 50.24 332 GLY A O 1
ATOM 2532 N N . PHE A 1 341 ? 54.245 36.234 30.246 1.00 50.14 333 PHE A N 1
ATOM 2533 C CA . PHE A 1 341 ? 53.605 35.498 29.161 1.00 50.57 333 PHE A CA 1
ATOM 2534 C C . PHE A 1 341 ? 52.259 36.115 28.801 1.00 47.09 333 PHE A C 1
ATOM 2535 O O . PHE A 1 341 ? 51.507 36.519 29.683 1.00 47.16 333 PHE A O 1
ATOM 2543 N N . GLY A 1 342 ? 51.959 36.174 27.506 1.00 45.80 334 GLY A N 1
ATOM 2544 C CA . GLY A 1 342 ? 50.696 36.743 27.054 1.00 42.23 334 GLY A CA 1
ATOM 2545 C C . GLY A 1 342 ? 50.474 36.599 25.557 1.00 40.29 334 GLY A C 1
ATOM 2546 O O . GLY A 1 342 ? 50.938 35.634 24.954 1.00 38.80 334 GLY A O 1
ATOM 2547 N N . PRO A 1 343 ? 49.753 37.545 24.927 1.00 39.05 335 PRO A N 1
ATOM 2548 C CA . PRO A 1 343 ? 49.451 37.555 23.492 1.00 36.83 335 PRO A CA 1
ATOM 2549 C C . PRO A 1 343 ? 50.637 37.190 22.588 1.00 38.53 335 PRO A C 1
ATOM 2550 O O . PRO A 1 343 ? 51.710 37.784 22.689 1.00 37.37 335 PRO A O 1
ATOM 2554 N N . GLY A 1 344 ? 50.435 36.222 21.696 1.00 38.72 336 GLY A N 1
ATOM 2555 C CA . GLY A 1 344 ? 51.505 35.814 20.802 1.00 41.32 336 GLY A CA 1
ATOM 2556 C C . GLY A 1 344 ? 51.367 34.394 20.269 1.00 42.98 336 GLY A C 1
ATOM 2557 O O . GLY A 1 344 ? 51.146 34.202 19.071 1.00 42.87 336 GLY A O 1
ATOM 2558 N N . ILE A 1 345 ? 51.507 33.387 21.132 1.00 45.27 337 ILE A N 1
ATOM 2559 C CA . ILE A 1 345 ? 51.793 33.567 22.551 1.00 44.15 337 ILE A CA 1
ATOM 2560 C C . ILE A 1 345 ? 53.235 34.030 22.731 1.00 46.50 337 ILE A C 1
ATOM 2561 O O . ILE A 1 345 ? 54.166 33.409 22.210 1.00 48.16 337 ILE A O 1
ATOM 2566 N N . THR A 1 346 ? 53.414 35.132 23.458 1.00 46.80 338 THR A N 1
ATOM 2567 C CA . THR A 1 346 ? 54.737 35.689 23.690 1.00 46.90 338 THR A CA 1
ATOM 2568 C C . THR A 1 346 ? 55.253 35.460 25.099 1.00 47.97 338 THR A C 1
ATOM 2569 O O . THR A 1 346 ? 54.484 35.349 26.051 1.00 44.99 338 THR A O 1
ATOM 2573 N N . ALA A 1 347 ? 56.578 35.402 25.209 1.00 49.41 339 ALA A N 1
ATOM 2574 C CA . ALA A 1 347 ? 57.248 35.192 26.476 1.00 49.85 339 ALA A CA 1
ATOM 2575 C C . ALA A 1 347 ? 58.441 36.132 26.576 1.00 50.35 339 ALA A C 1
ATOM 2576 O O . ALA A 1 347 ? 59.397 36.016 25.810 1.00 49.77 339 ALA A O 1
ATOM 2578 N N . GLU A 1 348 ? 58.370 37.083 27.498 1.00 50.33 340 GLU A N 1
ATOM 2579 C CA . GLU A 1 348 ? 59.473 38.003 27.692 1.00 53.85 340 GLU A CA 1
ATOM 2580 C C . GLU A 1 348 ? 60.233 37.514 28.919 1.00 55.14 340 GLU A C 1
ATOM 2581 O O . GLU A 1 348 ? 59.825 37.742 30.056 1.00 55.54 340 GLU A O 1
ATOM 2587 N N . MET A 1 349 ? 61.336 36.819 28.664 1.00 57.60 341 MET A N 1
ATOM 2588 C CA . MET A 1 349 ? 62.179 36.253 29.710 1.00 58.35 341 MET A CA 1
ATOM 2589 C C . MET A 1 349 ? 63.352 37.174 30.020 1.00 59.45 341 MET A C 1
ATOM 2590 O O . MET A 1 349 ? 63.832 37.892 29.150 1.00 61.08 341 MET A O 1
ATOM 2595 N N . SER A 1 350 ? 63.809 37.146 31.265 1.00 62.00 342 SER A N 1
ATOM 2596 C CA . SER A 1 350 ? 64.923 37.982 31.697 1.00 64.06 342 SER A CA 1
ATOM 2597 C C . SER A 1 350 ? 65.737 37.297 32.806 1.00 65.95 342 SER A C 1
ATOM 2598 O O . SER A 1 350 ? 65.189 36.919 33.841 1.00 66.55 342 SER A O 1
ATOM 2601 N N . LEU A 1 351 ? 67.040 37.129 32.579 1.00 67.33 343 LEU A N 1
ATOM 2602 C CA . LEU A 1 351 ? 67.928 36.505 33.562 1.00 67.66 343 LEU A CA 1
ATOM 2603 C C . LEU A 1 351 ? 68.752 37.590 34.263 1.00 68.84 343 LEU A C 1
ATOM 2604 O O . LEU A 1 351 ? 69.270 38.493 33.612 1.00 68.77 343 LEU A O 1
ATOM 2609 N N . GLY A 1 352 ? 68.858 37.504 35.589 1.00 70.45 344 GLY A N 1
ATOM 2610 C CA . GLY A 1 352 ? 69.612 38.493 36.346 1.00 72.53 344 GLY A CA 1
ATOM 2611 C C . GLY A 1 352 ? 69.945 38.101 37.784 1.00 73.74 344 GLY A C 1
ATOM 2612 O O . GLY A 1 352 ? 69.216 37.332 38.408 1.00 73.79 344 GLY A O 1
ATOM 2613 N N . CYS A 1 353 ? 71.044 38.648 38.307 1.00 74.44 345 CYS A N 1
ATOM 2614 C CA . CYS A 1 353 ? 71.523 38.384 39.673 1.00 75.40 345 CYS A CA 1
ATOM 2615 C C . CYS A 1 353 ? 71.057 39.453 40.635 1.00 75.46 345 CYS A C 1
ATOM 2616 O O . CYS A 1 353 ? 70.888 40.590 40.245 1.00 74.43 345 CYS A O 1
ATOM 2619 N N . TRP A 1 354 ? 70.882 39.118 41.905 1.00 76.26 346 TRP A N 1
ATOM 2620 C CA . TRP A 1 354 ? 70.473 40.157 42.836 1.00 77.33 346 TRP A CA 1
ATOM 2621 C C . TRP A 1 354 ? 71.693 41.012 43.190 1.00 78.00 346 TRP A C 1
ATOM 2622 O O . TRP A 1 354 ? 72.786 40.486 43.399 1.00 78.21 346 TRP A O 1
ATOM 2633 N N . GLN A 1 355 ? 71.509 42.328 43.239 1.00 78.93 347 GLN A N 1
ATOM 2634 C CA . GLN A 1 355 ? 72.607 43.237 43.555 1.00 79.43 347 GLN A CA 1
ATOM 2635 C C . GLN A 1 355 ? 72.255 44.189 44.694 1.00 79.37 347 GLN A C 1
ATOM 2636 O O . GLN A 1 355 ? 71.216 44.845 44.674 1.00 79.47 347 GLN A O 1
ATOM 2642 N N . THR A 1 356 ? 73.133 44.264 45.688 1.00 80.05 348 THR A N 1
ATOM 2643 C CA . THR A 1 356 ? 72.907 45.126 46.841 1.00 79.52 348 THR A CA 1
ATOM 2644 C C . THR A 1 356 ? 73.808 46.356 46.781 1.00 79.41 348 THR A C 1
ATOM 2645 O O . THR A 1 356 ? 74.926 46.296 46.270 1.00 79.77 348 THR A O 1
ATOM 2649 N N . ALA A 1 357 ? 73.309 47.470 47.305 1.00 79.47 349 ALA A N 1
ATOM 2650 C CA . ALA A 1 357 ? 74.057 48.723 47.331 1.00 78.97 349 ALA A CA 1
ATOM 2651 C C . ALA A 1 357 ? 73.199 49.812 47.959 1.00 78.94 349 ALA A C 1
ATOM 2652 O O . ALA A 1 357 ? 72.928 50.821 47.272 1.00 79.06 349 ALA A O 1
ATOM 2654 N N . ALA B 1 10 ? 74.796 51.431 12.671 1.00 71.97 2 ALA B N 1
ATOM 2655 C CA . ALA B 1 10 ? 73.513 51.096 11.991 1.00 71.11 2 ALA B CA 1
ATOM 2656 C C . ALA B 1 10 ? 73.164 52.111 10.905 1.00 70.48 2 ALA B C 1
ATOM 2657 O O . ALA B 1 10 ? 73.397 53.311 11.056 1.00 69.51 2 ALA B O 1
ATOM 2659 N N . THR B 1 11 ? 72.593 51.614 9.812 1.00 70.32 3 THR B N 1
ATOM 2660 C CA . THR B 1 11 ? 72.218 52.456 8.682 1.00 69.99 3 THR B CA 1
ATOM 2661 C C . THR B 1 11 ? 70.810 52.127 8.159 1.00 68.87 3 THR B C 1
ATOM 2662 O O . THR B 1 11 ? 70.480 50.963 7.905 1.00 68.44 3 THR B O 1
ATOM 2666 N N . LEU B 1 12 ? 69.985 53.163 8.011 1.00 67.32 4 LEU B N 1
ATOM 2667 C CA . LEU B 1 12 ? 68.614 53.016 7.520 1.00 64.42 4 LEU B CA 1
ATOM 2668 C C . LEU B 1 12 ? 68.655 52.707 6.024 1.00 63.51 4 LEU B C 1
ATOM 2669 O O . LEU B 1 12 ? 69.212 53.475 5.244 1.00 62.27 4 LEU B O 1
ATOM 2674 N N . CYS B 1 13 ? 68.064 51.582 5.630 1.00 63.76 5 CYS B N 1
ATOM 2675 C CA . CYS B 1 13 ? 68.055 51.165 4.231 1.00 64.35 5 CYS B CA 1
ATOM 2676 C C . CYS B 1 13 ? 66.800 51.576 3.458 1.00 64.22 5 CYS B C 1
ATOM 2677 O O . CYS B 1 13 ? 65.812 52.025 4.040 1.00 64.08 5 CYS B O 1
ATOM 2680 N N . ARG B 1 14 ? 66.850 51.410 2.139 1.00 62.73 6 ARG B N 1
ATOM 2681 C CA . ARG B 1 14 ? 65.744 51.775 1.263 1.00 60.93 6 ARG B CA 1
ATOM 2682 C C . ARG B 1 14 ? 64.400 51.237 1.720 1.00 60.29 6 ARG B C 1
ATOM 2683 O O . ARG B 1 14 ? 64.115 50.040 1.604 1.00 59.61 6 ARG B O 1
ATOM 2685 N N . PRO B 1 15 ? 63.545 52.126 2.243 1.00 59.32 7 PRO B N 1
ATOM 2686 C CA . PRO B 1 15 ? 62.222 51.714 2.708 1.00 58.02 7 PRO B CA 1
ATOM 2687 C C . PRO B 1 15 ? 61.307 51.424 1.528 1.00 57.78 7 PRO B C 1
ATOM 2688 O O . PRO B 1 15 ? 61.224 52.219 0.595 1.00 59.10 7 PRO B O 1
ATOM 2692 N N . SER B 1 16 ? 60.642 50.273 1.558 1.00 56.94 8 SER B N 1
ATOM 2693 C CA . SER B 1 16 ? 59.713 49.903 0.497 1.00 55.08 8 SER B CA 1
ATOM 2694 C C . SER B 1 16 ? 58.338 50.445 0.875 1.00 54.20 8 SER B C 1
ATOM 2695 O O . SER B 1 16 ? 57.966 50.459 2.054 1.00 55.59 8 SER B O 1
ATOM 2698 N N . VAL B 1 17 ? 57.584 50.893 -0.120 1.00 50.50 9 VAL B N 1
ATOM 2699 C CA . VAL B 1 17 ? 56.271 51.436 0.143 1.00 46.83 9 VAL B CA 1
ATOM 2700 C C . VAL B 1 17 ? 55.249 50.978 -0.873 1.00 45.58 9 VAL B C 1
ATOM 2701 O O . VAL B 1 17 ? 55.511 50.930 -2.072 1.00 47.04 9 VAL B O 1
ATOM 2705 N N . SER B 1 18 ? 54.071 50.641 -0.375 1.00 43.30 10 SER B N 1
ATOM 2706 C CA . SER B 1 18 ? 52.987 50.198 -1.228 1.00 42.33 10 SER B CA 1
ATOM 2707 C C . SER B 1 18 ? 51.683 50.823 -0.746 1.00 40.88 10 SER B C 1
ATOM 2708 O O . SER B 1 18 ? 51.405 50.850 0.448 1.00 41.10 10 SER B O 1
ATOM 2711 N N . VAL B 1 19 ? 50.894 51.346 -1.675 1.00 39.93 11 VAL B N 1
ATOM 2712 C CA . VAL B 1 19 ? 49.626 51.961 -1.329 1.00 36.80 11 VAL B CA 1
ATOM 2713 C C . VAL B 1 19 ? 48.524 51.210 -2.065 1.00 36.99 11 VAL B C 1
ATOM 2714 O O . VAL B 1 19 ? 48.750 50.658 -3.129 1.00 37.97 11 VAL B O 1
ATOM 2718 N N . PRO B 1 20 ? 47.319 51.153 -1.483 1.00 37.00 12 PRO B N 1
ATOM 2719 C CA . PRO B 1 20 ? 46.215 50.436 -2.131 1.00 35.53 12 PRO B CA 1
ATOM 2720 C C . PRO B 1 20 ? 45.837 50.998 -3.493 1.00 37.40 12 PRO B C 1
ATOM 2721 O O . PRO B 1 20 ? 46.153 52.145 -3.818 1.00 35.22 12 PRO B O 1
ATOM 2725 N N . GLU B 1 21 ? 45.148 50.182 -4.283 1.00 37.97 13 GLU B N 1
ATOM 2726 C CA . GLU B 1 21 ? 44.774 50.555 -5.638 1.00 41.64 13 GLU B CA 1
ATOM 2727 C C . GLU B 1 21 ? 43.584 51.484 -5.847 1.00 40.72 13 GLU B C 1
ATOM 2728 O O . GLU B 1 21 ? 43.387 51.995 -6.948 1.00 41.67 13 GLU B O 1
ATOM 2734 N N . HIS B 1 22 ? 42.790 51.699 -4.810 1.00 40.79 14 HIS B N 1
ATOM 2735 C CA . HIS B 1 22 ? 41.628 52.559 -4.933 1.00 41.83 14 HIS B CA 1
ATOM 2736 C C . HIS B 1 22 ? 42.052 54.017 -4.765 1.00 41.43 14 HIS B C 1
ATOM 2737 O O . HIS B 1 22 ? 42.392 54.461 -3.679 1.00 41.45 14 HIS B O 1
ATOM 2744 N N . VAL B 1 23 ? 42.022 54.755 -5.865 1.00 41.42 15 VAL B N 1
ATOM 2745 C CA . VAL B 1 23 ? 42.434 56.148 -5.880 1.00 39.81 15 VAL B CA 1
ATOM 2746 C C . VAL B 1 23 ? 41.282 57.138 -5.756 1.00 39.76 15 VAL B C 1
ATOM 2747 O O . VAL B 1 23 ? 40.209 56.936 -6.320 1.00 37.67 15 VAL B O 1
ATOM 2751 N N . ILE B 1 24 ? 41.509 58.206 -5.000 1.00 40.45 16 ILE B N 1
ATOM 2752 C CA . ILE B 1 24 ? 40.513 59.257 -4.855 1.00 39.94 16 ILE B CA 1
ATOM 2753 C C . ILE B 1 24 ? 41.222 60.595 -5.034 1.00 41.42 16 ILE B C 1
ATOM 2754 O O . ILE B 1 24 ? 42.165 60.927 -4.309 1.00 39.22 16 ILE B O 1
ATOM 2759 N N . THR B 1 25 ? 40.772 61.345 -6.033 1.00 40.66 17 THR B N 1
ATOM 2760 C CA . THR B 1 25 ? 41.354 62.639 -6.349 1.00 40.93 17 THR B CA 1
ATOM 2761 C C . THR B 1 25 ? 40.734 63.781 -5.556 1.00 40.15 17 THR B C 1
ATOM 2762 O O . THR B 1 25 ? 39.724 63.626 -4.867 1.00 39.88 17 THR B O 1
ATOM 2766 N N . MET B 1 26 ? 41.372 64.934 -5.663 1.00 41.42 18 MET B N 1
ATOM 2767 C CA . MET B 1 26 ? 40.918 66.145 -5.009 1.00 41.34 18 MET B CA 1
ATOM 2768 C C . MET B 1 26 ? 39.508 66.453 -5.494 1.00 40.06 18 MET B C 1
ATOM 2769 O O . MET B 1 26 ? 38.580 66.686 -4.719 1.00 36.31 18 MET B O 1
ATOM 2774 N N . GLU B 1 27 ? 39.371 66.441 -6.808 1.00 41.23 19 GLU B N 1
ATOM 2775 C CA . GLU B 1 27 ? 38.112 66.744 -7.449 1.00 42.82 19 GLU B CA 1
ATOM 2776 C C . GLU B 1 27 ? 36.940 65.960 -6.889 1.00 40.16 19 GLU B C 1
ATOM 2777 O O . GLU B 1 27 ? 35.923 66.542 -6.516 1.00 36.42 19 GLU B O 1
ATOM 2783 N N . GLU B 1 28 ? 37.071 64.637 -6.838 1.00 40.93 20 GLU B N 1
ATOM 2784 C CA . GLU B 1 28 ? 35.985 63.811 -6.319 1.00 41.78 20 GLU B CA 1
ATOM 2785 C C . GLU B 1 28 ? 35.793 63.998 -4.813 1.00 38.38 20 GLU B C 1
ATOM 2786 O O . GLU B 1 28 ? 34.662 63.943 -4.322 1.00 36.01 20 GLU B O 1
ATOM 2792 N N . THR B 1 29 ? 36.885 64.233 -4.085 1.00 35.49 21 THR B N 1
ATOM 2793 C CA . THR B 1 29 ? 36.781 64.470 -2.646 1.00 36.14 21 THR B CA 1
ATOM 2794 C C . THR B 1 29 ? 35.846 65.676 -2.475 1.00 36.01 21 THR B C 1
ATOM 2795 O O . THR B 1 29 ? 34.902 65.642 -1.688 1.00 35.41 21 THR B O 1
ATOM 2799 N N . LEU B 1 30 ? 36.118 66.743 -3.223 1.00 35.54 22 LEU B N 1
ATOM 2800 C CA . LEU B 1 30 ? 35.305 67.951 -3.136 1.00 36.99 22 LEU B CA 1
ATOM 2801 C C . LEU B 1 30 ? 33.850 67.672 -3.491 1.00 36.39 22 LEU B C 1
ATOM 2802 O O . LEU B 1 30 ? 32.944 68.196 -2.850 1.00 36.92 22 LEU B O 1
ATOM 2807 N N . GLU B 1 31 ? 33.638 66.849 -4.515 1.00 36.91 23 GLU B N 1
ATOM 2808 C CA . GLU B 1 31 ? 32.297 66.485 -4.956 1.00 38.40 23 GLU B CA 1
ATOM 2809 C C . GLU B 1 31 ? 31.545 65.743 -3.867 1.00 38.84 23 GLU B C 1
ATOM 2810 O O . GLU B 1 31 ? 30.380 66.034 -3.602 1.00 37.99 23 GLU B O 1
ATOM 2816 N N . LEU B 1 32 ? 32.209 64.765 -3.252 1.00 40.28 24 LEU B N 1
ATOM 2817 C CA . LEU B 1 32 ? 31.589 63.981 -2.184 1.00 41.34 24 LEU B CA 1
ATOM 2818 C C . LEU B 1 32 ? 31.246 64.897 -1.022 1.00 39.97 24 LEU B C 1
ATOM 2819 O O . LEU B 1 32 ? 30.118 64.888 -0.535 1.00 39.57 24 LEU B O 1
ATOM 2824 N N . ALA B 1 33 ? 32.221 65.687 -0.583 1.00 39.73 25 ALA B N 1
ATOM 2825 C CA . ALA B 1 33 ? 31.999 66.604 0.531 1.00 41.39 25 ALA B CA 1
ATOM 2826 C C . ALA B 1 33 ? 30.816 67.522 0.254 1.00 41.67 25 ALA B C 1
ATOM 2827 O O . ALA B 1 33 ? 30.012 67.794 1.134 1.00 43.88 25 ALA B O 1
ATOM 2829 N N . ARG B 1 34 ? 30.700 67.989 -0.979 1.00 43.61 26 ARG B N 1
ATOM 2830 C CA . ARG B 1 34 ? 29.605 68.878 -1.337 1.00 45.59 26 ARG B CA 1
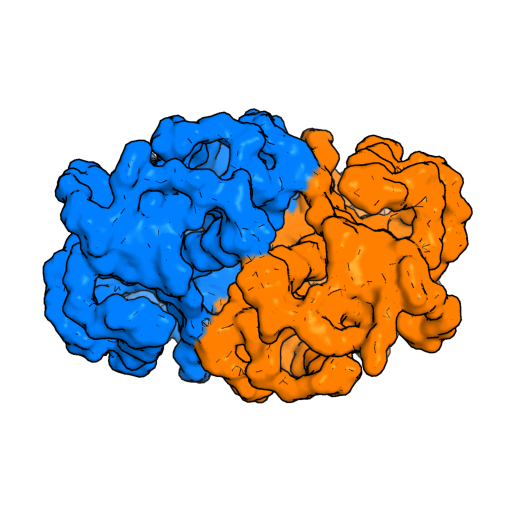ATOM 2831 C C . ARG B 1 34 ? 28.282 68.124 -1.285 1.00 45.78 26 ARG B C 1
ATOM 2832 O O . ARG B 1 34 ? 27.336 68.529 -0.603 1.00 45.99 26 ARG B O 1
ATOM 2840 N N . ARG B 1 35 ? 28.228 67.019 -2.012 1.00 45.76 27 ARG B N 1
ATOM 2841 C CA . ARG B 1 35 ? 27.037 66.186 -2.068 1.00 48.57 27 ARG B CA 1
ATOM 2842 C C . ARG B 1 35 ? 26.547 65.745 -0.679 1.00 47.68 27 ARG B C 1
ATOM 2843 O O . ARG B 1 35 ? 25.346 65.723 -0.409 1.00 48.34 27 ARG B O 1
ATOM 2851 N N . ARG B 1 36 ? 27.479 65.428 0.209 1.00 47.26 28 ARG B N 1
ATOM 2852 C CA . ARG B 1 36 ? 27.128 64.951 1.541 1.00 48.61 28 ARG B CA 1
ATOM 2853 C C . ARG B 1 36 ? 26.898 65.990 2.630 1.00 49.44 28 ARG B C 1
ATOM 2854 O O . ARG B 1 36 ? 26.126 65.748 3.555 1.00 49.20 28 ARG B O 1
ATOM 2862 N N . HIS B 1 37 ? 27.554 67.142 2.541 1.00 49.48 29 HIS B N 1
ATOM 2863 C CA . HIS B 1 37 ? 27.374 68.166 3.565 1.00 49.59 29 HIS B CA 1
ATOM 2864 C C . HIS B 1 37 ? 26.762 69.416 2.946 1.00 50.57 29 HIS B C 1
ATOM 2865 O O . HIS B 1 37 ? 27.040 70.539 3.366 1.00 49.12 29 HIS B O 1
ATOM 2872 N N . THR B 1 38 ? 25.912 69.210 1.952 1.00 51.33 30 THR B N 1
ATOM 2873 C CA . THR B 1 38 ? 25.296 70.330 1.263 1.00 54.86 30 THR B CA 1
ATOM 2874 C C . THR B 1 38 ? 24.811 71.454 2.177 1.00 54.18 30 THR B C 1
ATOM 2875 O O . THR B 1 38 ? 24.927 72.632 1.831 1.00 54.72 30 THR B O 1
ATOM 2879 N N . ASP B 1 39 ? 24.298 71.102 3.349 1.00 53.06 31 ASP B N 1
ATOM 2880 C CA . ASP B 1 39 ? 23.784 72.114 4.260 1.00 54.03 31 ASP B CA 1
ATOM 2881 C C . ASP B 1 39 ? 24.742 72.610 5.341 1.00 52.03 31 ASP B C 1
ATOM 2882 O O . ASP B 1 39 ? 24.386 73.497 6.111 1.00 52.74 31 ASP B O 1
ATOM 2887 N N . HIS B 1 40 ? 25.948 72.058 5.409 1.00 49.19 32 HIS B N 1
ATOM 2888 C CA . HIS B 1 40 ? 26.881 72.499 6.433 1.00 47.43 32 HIS B CA 1
ATOM 2889 C C . HIS B 1 40 ? 27.191 73.996 6.312 1.00 47.43 32 HIS B C 1
ATOM 2890 O O . HIS B 1 40 ? 27.626 74.474 5.265 1.00 47.31 32 HIS B O 1
ATOM 2897 N N . PRO B 1 41 ? 26.954 74.754 7.396 1.00 47.33 33 PRO B N 1
ATOM 2898 C CA . PRO B 1 41 ? 27.188 76.199 7.475 1.00 47.73 33 PRO B CA 1
ATOM 2899 C C . PRO B 1 41 ? 28.597 76.616 7.086 1.00 48.50 33 PRO B C 1
ATOM 2900 O O . PRO B 1 41 ? 28.817 77.736 6.621 1.00 48.71 33 PRO B O 1
ATOM 2904 N N . GLN B 1 42 ? 29.562 75.729 7.278 1.00 46.53 34 GLN B N 1
ATOM 2905 C CA . GLN B 1 42 ? 30.925 76.082 6.922 1.00 46.00 34 GLN B CA 1
ATOM 2906 C C . GLN B 1 42 ? 31.428 75.275 5.744 1.00 43.61 34 GLN B C 1
ATOM 2907 O O . GLN B 1 42 ? 32.623 75.051 5.596 1.00 43.24 34 GLN B O 1
ATOM 2913 N N . LEU B 1 43 ? 30.500 74.841 4.903 1.00 41.60 35 LEU B N 1
ATOM 2914 C CA . LEU B 1 43 ? 30.850 74.076 3.721 1.00 40.95 35 LEU B CA 1
ATOM 2915 C C . LEU B 1 43 ? 31.850 74.857 2.860 1.00 40.03 35 LEU B C 1
ATOM 2916 O O . LEU B 1 43 ? 32.845 74.298 2.397 1.00 36.82 35 LEU B O 1
ATOM 2921 N N . PRO B 1 44 ? 31.592 76.161 2.628 1.00 39.56 36 PRO B N 1
ATOM 2922 C CA . PRO B 1 44 ? 32.531 76.931 1.812 1.00 39.02 36 PRO B CA 1
ATOM 2923 C C . PRO B 1 44 ? 33.939 76.935 2.396 1.00 38.33 36 PRO B C 1
ATOM 2924 O O . PRO B 1 44 ? 34.905 76.689 1.680 1.00 40.19 36 PRO B O 1
ATOM 2928 N N . LEU B 1 45 ? 34.049 77.213 3.695 1.00 38.59 37 LEU B N 1
ATOM 2929 C CA . LEU B 1 45 ? 35.349 77.251 4.360 1.00 39.60 37 LEU B CA 1
ATOM 2930 C C . LEU B 1 45 ? 36.052 75.914 4.181 1.00 38.67 37 LEU B C 1
ATOM 2931 O O . LEU B 1 45 ? 37.211 75.862 3.791 1.00 39.64 37 LEU B O 1
ATOM 2936 N N . ALA B 1 46 ? 35.314 74.846 4.470 1.00 38.68 38 ALA B N 1
ATOM 2937 C CA . ALA B 1 46 ? 35.784 73.469 4.374 1.00 38.54 38 ALA B CA 1
ATOM 2938 C C . ALA B 1 46 ? 36.370 73.103 3.010 1.00 37.53 38 ALA B C 1
ATOM 2939 O O . ALA B 1 46 ? 37.487 72.583 2.931 1.00 38.36 38 ALA B O 1
ATOM 2941 N N . LEU B 1 47 ? 35.625 73.364 1.938 1.00 36.10 39 LEU B N 1
ATOM 2942 C CA . LEU B 1 47 ? 36.114 73.046 0.600 1.00 34.62 39 LEU B CA 1
ATOM 2943 C C . LEU B 1 47 ? 37.374 73.815 0.230 1.00 33.67 39 LEU B C 1
ATOM 2944 O O . LEU B 1 47 ? 38.293 73.239 -0.346 1.00 33.48 39 LEU B O 1
ATOM 2949 N N . ARG B 1 48 ? 37.411 75.114 0.534 1.00 34.44 40 ARG B N 1
ATOM 2950 C CA . ARG B 1 48 ? 38.594 75.935 0.233 1.00 33.72 40 ARG B CA 1
ATOM 2951 C C . ARG B 1 48 ? 39.795 75.333 0.954 1.00 33.44 40 ARG B C 1
ATOM 2952 O O . ARG B 1 48 ? 40.851 75.128 0.362 1.00 36.91 40 ARG B O 1
ATOM 2960 N N . LEU B 1 49 ? 39.624 75.049 2.239 1.00 35.38 41 LEU B N 1
ATOM 2961 C CA . LEU B 1 49 ? 40.693 74.467 3.046 1.00 38.99 41 LEU B CA 1
ATOM 2962 C C . LEU B 1 49 ? 41.240 73.172 2.443 1.00 38.48 41 LEU B C 1
ATOM 2963 O O . LEU B 1 49 ? 42.456 73.004 2.290 1.00 37.06 41 LEU B O 1
ATOM 2968 N N . ILE B 1 50 ? 40.343 72.262 2.084 1.00 39.49 42 ILE B N 1
ATOM 2969 C CA . ILE B 1 50 ? 40.775 70.999 1.501 1.00 40.07 42 ILE B CA 1
ATOM 2970 C C . ILE B 1 50 ? 41.549 71.262 0.215 1.00 41.69 42 ILE B C 1
ATOM 2971 O O . ILE B 1 50 ? 42.707 70.860 0.071 1.00 40.48 42 ILE B O 1
ATOM 2976 N N . GLU B 1 51 ? 40.922 71.977 -0.706 1.00 42.48 43 GLU B N 1
ATOM 2977 C CA . GLU B 1 51 ? 41.565 72.282 -1.971 1.00 43.25 43 GLU B CA 1
ATOM 2978 C C . GLU B 1 51 ? 42.923 72.957 -1.799 1.00 43.50 43 GLU B C 1
ATOM 2979 O O . GLU B 1 51 ? 43.779 72.859 -2.672 1.00 45.89 43 GLU B O 1
ATOM 2985 N N . ASN B 1 52 ? 43.120 73.634 -0.672 1.00 44.09 44 ASN B N 1
ATOM 2986 C CA . ASN B 1 52 ? 44.376 74.328 -0.391 1.00 43.11 44 ASN B CA 1
ATOM 2987 C C . ASN B 1 52 ? 45.529 73.456 0.097 1.00 43.86 44 ASN B C 1
ATOM 2988 O O . ASN B 1 52 ? 46.676 73.885 0.071 1.00 44.65 44 ASN B O 1
ATOM 2993 N N . THR B 1 53 ? 45.237 72.246 0.557 1.00 43.50 45 THR B N 1
ATOM 2994 C CA . THR B 1 53 ? 46.294 71.369 1.046 1.00 42.61 45 THR B CA 1
ATOM 2995 C C . THR B 1 53 ? 47.181 70.842 -0.079 1.00 41.95 45 THR B C 1
ATOM 2996 O O . THR B 1 53 ? 48.257 70.306 0.179 1.00 42.14 45 THR B O 1
ATOM 3000 N N . GLY B 1 54 ? 46.726 70.975 -1.319 1.00 38.97 46 GLY B N 1
ATOM 3001 C CA . GLY B 1 54 ? 47.522 70.501 -2.435 1.00 39.52 46 GLY B CA 1
ATOM 3002 C C . GLY B 1 54 ? 47.585 68.992 -2.625 1.00 40.58 46 GLY B C 1
ATOM 3003 O O . GLY B 1 54 ? 48.325 68.508 -3.484 1.00 41.66 46 GLY B O 1
ATOM 3004 N N . VAL B 1 55 ? 46.824 68.246 -1.830 1.00 40.01 47 VAL B N 1
ATOM 3005 C CA . VAL B 1 55 ? 46.792 66.792 -1.949 1.00 41.29 47 VAL B CA 1
ATOM 3006 C C . VAL B 1 55 ? 46.003 66.435 -3.216 1.00 41.23 47 VAL B C 1
ATOM 3007 O O . VAL B 1 55 ? 44.774 66.485 -3.241 1.00 39.34 47 VAL B O 1
ATOM 3011 N N . ARG B 1 56 ? 46.728 66.068 -4.266 1.00 42.90 48 ARG B N 1
ATOM 3012 C CA . ARG B 1 56 ? 46.113 65.742 -5.553 1.00 43.71 48 ARG B CA 1
ATOM 3013 C C . ARG B 1 56 ? 45.347 64.436 -5.526 1.00 43.28 48 ARG B C 1
ATOM 3014 O O . ARG B 1 56 ? 44.223 64.331 -6.026 1.00 43.07 48 ARG B O 1
ATOM 3022 N N . THR B 1 57 ? 45.957 63.433 -4.924 1.00 40.90 49 THR B N 1
ATOM 3023 C CA . THR B 1 57 ? 45.334 62.141 -4.899 1.00 40.01 49 THR B CA 1
ATOM 3024 C C . THR B 1 57 ? 45.612 61.401 -3.591 1.00 38.92 49 THR B C 1
ATOM 3025 O O . THR B 1 57 ? 46.549 61.733 -2.859 1.00 37.42 49 THR B O 1
ATOM 3029 N N . ARG B 1 58 ? 44.773 60.415 -3.297 1.00 36.74 50 ARG B N 1
ATOM 3030 C CA . ARG B 1 58 ? 44.912 59.610 -2.086 1.00 36.83 50 ARG B CA 1
ATOM 3031 C C . ARG B 1 58 ? 44.566 58.154 -2.373 1.00 36.27 50 ARG B C 1
ATOM 3032 O O . ARG B 1 58 ? 43.719 57.875 -3.215 1.00 37.16 50 ARG B O 1
ATOM 3040 N N . HIS B 1 59 ? 45.218 57.225 -1.681 1.00 37.42 51 HIS B N 1
ATOM 3041 C CA . HIS B 1 59 ? 44.930 55.808 -1.893 1.00 38.52 51 HIS B CA 1
ATOM 3042 C C . HIS B 1 59 ? 44.242 55.169 -0.691 1.00 37.13 51 HIS B C 1
ATOM 3043 O O . HIS B 1 59 ? 44.728 55.274 0.431 1.00 39.77 51 HIS B O 1
ATOM 3050 N N . ILE B 1 60 ? 43.122 54.492 -0.936 1.00 34.62 52 ILE B N 1
ATOM 3051 C CA . ILE B 1 60 ? 42.377 53.815 0.118 1.00 33.31 52 ILE B CA 1
ATOM 3052 C C . ILE B 1 60 ? 42.348 52.291 -0.143 1.00 34.72 52 ILE B C 1
ATOM 3053 O O . ILE B 1 60 ? 42.550 51.850 -1.284 1.00 31.17 52 ILE B O 1
ATOM 3058 N N . VAL B 1 61 ? 42.125 51.498 0.912 1.00 33.35 53 VAL B N 1
ATOM 3059 C CA . VAL B 1 61 ? 42.099 50.043 0.790 1.00 33.71 53 VAL B CA 1
ATOM 3060 C C . VAL B 1 61 ? 40.762 49.456 0.314 1.00 35.04 53 VAL B C 1
ATOM 3061 O O . VAL B 1 61 ? 40.727 48.371 -0.271 1.00 35.30 53 VAL B O 1
ATOM 3065 N N . GLN B 1 62 ? 39.665 50.155 0.567 1.00 34.95 54 GLN B N 1
ATOM 3066 C CA . GLN B 1 62 ? 38.362 49.691 0.100 1.00 33.60 54 GLN B CA 1
ATOM 3067 C C . GLN B 1 62 ? 37.865 50.650 -0.985 1.00 36.77 54 GLN B C 1
ATOM 3068 O O . GLN B 1 62 ? 38.273 51.809 -1.038 1.00 35.76 54 GLN B O 1
ATOM 3074 N N . PRO B 1 63 ? 36.963 50.184 -1.863 1.00 38.93 55 PRO B N 1
ATOM 3075 C CA . PRO B 1 63 ? 36.472 51.094 -2.901 1.00 37.92 55 PRO B CA 1
ATOM 3076 C C . PRO B 1 63 ? 35.837 52.264 -2.159 1.00 37.02 55 PRO B C 1
ATOM 3077 O O . PRO B 1 63 ? 35.386 52.087 -1.031 1.00 37.99 55 PRO B O 1
ATOM 3081 N N . ILE B 1 64 ? 35.790 53.447 -2.769 1.00 36.23 56 ILE B N 1
ATOM 3082 C CA . ILE B 1 64 ? 35.196 54.607 -2.088 1.00 34.63 56 ILE B CA 1
ATOM 3083 C C . ILE B 1 64 ? 33.774 54.353 -1.569 1.00 34.27 56 ILE B C 1
ATOM 3084 O O . ILE B 1 64 ? 33.415 54.817 -0.497 1.00 30.29 56 ILE B O 1
ATOM 3089 N N . GLU B 1 65 ? 32.966 53.604 -2.313 1.00 36.78 57 GLU B N 1
ATOM 3090 C CA . GLU B 1 65 ? 31.591 53.322 -1.876 1.00 39.37 57 GLU B CA 1
ATOM 3091 C C . GLU B 1 65 ? 31.565 52.556 -0.545 1.00 39.32 57 GLU B C 1
ATOM 3092 O O . GLU B 1 65 ? 30.685 52.766 0.297 1.00 38.43 57 GLU B O 1
ATOM 3098 N N . ASP B 1 66 ? 32.525 51.656 -0.357 1.00 37.90 58 ASP B N 1
ATOM 3099 C CA . ASP B 1 66 ? 32.548 50.874 0.874 1.00 36.68 58 ASP B CA 1
ATOM 3100 C C . ASP B 1 66 ? 33.168 51.697 1.994 1.00 35.61 58 ASP B C 1
ATOM 3101 O O . ASP B 1 66 ? 32.720 51.642 3.136 1.00 32.83 58 ASP B O 1
ATOM 3106 N N . THR B 1 67 ? 34.187 52.479 1.643 1.00 34.87 59 THR B N 1
ATOM 3107 C CA . THR B 1 67 ? 34.874 53.331 2.591 1.00 33.32 59 THR B CA 1
ATOM 3108 C C . THR B 1 67 ? 33.910 54.293 3.273 1.00 35.19 59 THR B C 1
ATOM 3109 O O . THR B 1 67 ? 34.011 54.522 4.477 1.00 35.91 59 THR B O 1
ATOM 3113 N N . LEU B 1 68 ? 32.970 54.840 2.504 1.00 34.82 60 LEU B N 1
ATOM 3114 C CA . LEU B 1 68 ? 32.001 55.812 3.019 1.00 35.91 60 LEU B CA 1
ATOM 3115 C C . LEU B 1 68 ? 30.953 55.270 3.986 1.00 37.45 60 LEU B C 1
ATOM 3116 O O . LEU B 1 68 ? 30.410 56.015 4.802 1.00 36.58 60 LEU B O 1
ATOM 3121 N N . GLU B 1 69 ? 30.635 53.987 3.911 1.00 38.43 61 GLU B N 1
ATOM 3122 C CA . GLU B 1 69 ? 29.665 53.473 4.865 1.00 40.74 61 GLU B CA 1
ATOM 3123 C C . GLU B 1 69 ? 30.407 52.998 6.111 1.00 38.51 61 GLU B C 1
ATOM 3124 O O . GLU B 1 69 ? 31.597 52.677 6.059 1.00 38.28 61 GLU B O 1
ATOM 3130 N N . HIS B 1 70 ? 29.713 53.005 7.238 1.00 37.21 62 HIS B N 1
ATOM 3131 C CA . HIS B 1 70 ? 30.308 52.577 8.491 1.00 37.33 62 HIS B CA 1
ATOM 3132 C C . HIS B 1 70 ? 29.590 51.328 8.964 1.00 37.61 62 HIS B C 1
ATOM 3133 O O . HIS B 1 70 ? 28.533 51.416 9.578 1.00 38.07 62 HIS B O 1
ATOM 3140 N N . PRO B 1 71 ? 30.152 50.146 8.675 1.00 38.85 63 PRO B N 1
ATOM 3141 C CA . PRO B 1 71 ? 29.550 48.867 9.076 1.00 38.57 63 PRO B CA 1
ATOM 3142 C C . PRO B 1 71 ? 29.795 48.553 10.544 1.00 38.77 63 PRO B C 1
ATOM 3143 O O . PRO B 1 71 ? 29.455 47.468 11.023 1.00 40.47 63 PRO B O 1
ATOM 3147 N N . GLY B 1 72 ? 30.383 49.513 11.252 1.00 36.95 64 GLY B N 1
ATOM 3148 C CA . GLY B 1 72 ? 30.678 49.329 12.660 1.00 32.95 64 GLY B CA 1
ATOM 3149 C C . GLY B 1 72 ? 32.159 49.112 12.902 1.00 32.69 64 GLY B C 1
ATOM 3150 O O . GLY B 1 72 ? 32.887 48.667 12.020 1.00 33.82 64 GLY B O 1
ATOM 3151 N N . PHE B 1 73 ? 32.600 49.425 14.112 1.00 34.55 65 PHE B N 1
ATOM 3152 C CA . PHE B 1 73 ? 34.001 49.275 14.513 1.00 33.24 65 PHE B CA 1
ATOM 3153 C C . PHE B 1 73 ? 34.444 47.804 14.372 1.00 32.95 65 PHE B C 1
ATOM 3154 O O . PHE B 1 73 ? 35.505 47.529 13.818 1.00 34.67 65 PHE B O 1
ATOM 3162 N N . GLU B 1 74 ? 33.633 46.860 14.855 1.00 34.90 66 GLU B N 1
ATOM 3163 C CA . GLU B 1 74 ? 33.990 45.435 14.753 1.00 33.17 66 GLU B CA 1
ATOM 3164 C C . GLU B 1 74 ? 34.348 45.095 13.299 1.00 33.87 66 GLU B C 1
ATOM 3165 O O . GLU B 1 74 ? 35.469 44.656 13.015 1.00 34.20 66 GLU B O 1
ATOM 3171 N N . ASP B 1 75 ? 33.414 45.312 12.375 1.00 32.53 67 ASP B N 1
ATOM 3172 C CA . ASP B 1 75 ? 33.687 45.038 10.966 1.00 35.04 67 ASP B CA 1
ATOM 3173 C C . ASP B 1 75 ? 34.850 45.867 10.429 1.00 32.98 67 ASP B C 1
ATOM 3174 O O . ASP B 1 75 ? 35.738 45.348 9.761 1.00 34.36 67 ASP B O 1
ATOM 3179 N N . ARG B 1 76 ? 34.836 47.162 10.706 1.00 31.57 68 ARG B N 1
ATOM 3180 C CA . ARG B 1 76 ? 35.915 48.031 10.244 1.00 32.73 68 ARG B CA 1
ATOM 3181 C C . ARG B 1 76 ? 37.260 47.416 10.647 1.00 28.91 68 ARG B C 1
ATOM 3182 O O . ARG B 1 76 ? 38.183 47.355 9.853 1.00 28.71 68 ARG B O 1
ATOM 3190 N N . ASN B 1 77 ? 37.360 46.973 11.898 1.00 29.49 69 ASN B N 1
ATOM 3191 C CA . ASN B 1 77 ? 38.605 46.407 12.400 1.00 30.27 69 ASN B CA 1
ATOM 3192 C C . ASN B 1 77 ? 38.941 45.063 11.757 1.00 30.83 69 ASN B C 1
ATOM 3193 O O . ASN B 1 77 ? 40.119 44.712 11.613 1.00 28.07 69 ASN B O 1
ATOM 3198 N N . LYS B 1 78 ? 37.912 44.310 11.375 1.00 29.79 70 LYS B N 1
ATOM 3199 C CA . LYS B 1 78 ? 38.123 43.045 10.680 1.00 32.55 70 LYS B CA 1
ATOM 3200 C C . LYS B 1 78 ? 38.784 43.432 9.352 1.00 31.10 70 LYS B C 1
ATOM 3201 O O . LYS B 1 78 ? 39.758 42.818 8.916 1.00 33.09 70 LYS B O 1
ATOM 3207 N N . VAL B 1 79 ? 38.256 44.471 8.711 1.00 29.04 71 VAL B N 1
ATOM 3208 C CA . VAL B 1 79 ? 38.810 44.918 7.435 1.00 27.64 71 VAL B CA 1
ATOM 3209 C C . VAL B 1 79 ? 40.267 45.331 7.606 1.00 28.30 71 VAL B C 1
ATOM 3210 O O . VAL B 1 79 ? 41.075 45.094 6.730 1.00 29.02 71 VAL B O 1
ATOM 3214 N N . TYR B 1 80 ? 40.604 45.924 8.749 1.00 30.39 72 TYR B N 1
ATOM 3215 C CA . TYR B 1 80 ? 41.978 46.325 9.018 1.00 31.69 72 TYR B CA 1
ATOM 3216 C C . TYR B 1 80 ? 42.900 45.108 9.013 1.00 31.77 72 TYR B C 1
ATOM 3217 O O . TYR B 1 80 ? 43.939 45.109 8.358 1.00 31.06 72 TYR B O 1
ATOM 3226 N N . GLU B 1 81 ? 42.505 44.060 9.733 1.00 33.86 73 GLU B N 1
ATOM 3227 C CA . GLU B 1 81 ? 43.299 42.845 9.820 1.00 33.00 73 GLU B CA 1
ATOM 3228 C C . GLU B 1 81 ? 43.516 42.121 8.487 1.00 34.38 73 GLU B C 1
ATOM 3229 O O . GLU B 1 81 ? 44.653 41.763 8.130 1.00 32.68 73 GLU B O 1
ATOM 3235 N N . ARG B 1 82 ? 42.434 41.902 7.750 1.00 35.50 74 ARG B N 1
ATOM 3236 C CA . ARG B 1 82 ? 42.543 41.219 6.466 1.00 36.20 74 ARG B CA 1
ATOM 3237 C C . ARG B 1 82 ? 43.444 41.999 5.525 1.00 36.48 74 ARG B C 1
ATOM 3238 O O . ARG B 1 82 ? 44.326 41.432 4.871 1.00 36.01 74 ARG B O 1
ATOM 3246 N N . GLU B 1 83 ? 43.220 43.306 5.458 1.00 35.25 75 GLU B N 1
ATOM 3247 C CA . GLU B 1 83 ? 44.009 44.129 4.569 1.00 35.93 75 GLU B CA 1
ATOM 3248 C C . GLU B 1 83 ? 45.474 44.134 4.934 1.00 34.46 75 GLU B C 1
ATOM 3249 O O . GLU B 1 83 ? 46.320 44.124 4.055 1.00 35.57 75 GLU B O 1
ATOM 3255 N N . ALA B 1 84 ? 45.778 44.151 6.225 1.00 36.53 76 ALA B N 1
ATOM 3256 C CA . ALA B 1 84 ? 47.168 44.174 6.665 1.00 38.23 76 ALA B CA 1
ATOM 3257 C C . ALA B 1 84 ? 47.859 42.849 6.359 1.00 40.36 76 ALA B C 1
ATOM 3258 O O . ALA B 1 84 ? 49.044 42.809 6.006 1.00 37.90 76 ALA B O 1
ATOM 3260 N N . LYS B 1 85 ? 47.112 41.761 6.498 1.00 42.50 77 LYS B N 1
ATOM 3261 C CA . LYS B 1 85 ? 47.676 40.448 6.245 1.00 43.92 77 LYS B CA 1
ATOM 3262 C C . LYS B 1 85 ? 47.966 40.213 4.781 1.00 43.71 77 LYS B C 1
ATOM 3263 O O . LYS B 1 85 ? 48.989 39.634 4.450 1.00 45.05 77 LYS B O 1
ATOM 3269 N N . SER B 1 86 ? 47.092 40.675 3.895 1.00 45.80 78 SER B N 1
ATOM 3270 C CA . SER B 1 86 ? 47.338 40.469 2.472 1.00 45.48 78 SER B CA 1
ATOM 3271 C C . SER B 1 86 ? 48.189 41.533 1.797 1.00 45.78 78 SER B C 1
ATOM 3272 O O . SER B 1 86 ? 48.458 41.444 0.601 1.00 45.73 78 SER B O 1
ATOM 3275 N N . ARG B 1 87 ? 48.647 42.530 2.547 1.00 45.93 79 ARG B N 1
ATOM 3276 C CA . ARG B 1 87 ? 49.444 43.579 1.922 1.00 43.57 79 ARG B CA 1
ATOM 3277 C C . ARG B 1 87 ? 50.792 43.836 2.588 1.00 44.14 79 ARG B C 1
ATOM 3278 O O . ARG B 1 87 ? 51.757 44.223 1.920 1.00 44.15 79 ARG B O 1
ATOM 3286 N N . VAL B 1 88 ? 50.870 43.619 3.897 1.00 43.45 80 VAL B N 1
ATOM 3287 C CA . VAL B 1 88 ? 52.110 43.870 4.613 1.00 41.99 80 VAL B CA 1
ATOM 3288 C C . VAL B 1 88 ? 53.237 42.938 4.181 1.00 41.86 80 VAL B C 1
ATOM 3289 O O . VAL B 1 88 ? 54.314 43.399 3.813 1.00 41.03 80 VAL B O 1
ATOM 3293 N N . PRO B 1 89 ? 53.002 41.619 4.206 1.00 42.24 81 PRO B N 1
ATOM 3294 C CA . PRO B 1 89 ? 54.035 40.656 3.806 1.00 44.71 81 PRO B CA 1
ATOM 3295 C C . PRO B 1 89 ? 54.766 41.030 2.506 1.00 45.42 81 PRO B C 1
ATOM 3296 O O . PRO B 1 89 ? 56.006 41.130 2.478 1.00 43.71 81 PRO B O 1
ATOM 3300 N N . ALA B 1 90 ? 53.992 41.246 1.442 1.00 44.68 82 ALA B N 1
ATOM 3301 C CA . ALA B 1 90 ? 54.550 41.603 0.140 1.00 45.62 82 ALA B CA 1
ATOM 3302 C C . ALA B 1 90 ? 55.506 42.779 0.254 1.00 46.56 82 ALA B C 1
ATOM 3303 O O . ALA B 1 90 ? 56.588 42.770 -0.336 1.00 45.05 82 ALA B O 1
ATOM 3305 N N . VAL B 1 91 ? 55.101 43.785 1.028 1.00 47.48 83 VAL B N 1
ATOM 3306 C CA . VAL B 1 91 ? 55.906 44.987 1.227 1.00 46.86 83 VAL B CA 1
ATOM 3307 C C . VAL B 1 91 ? 57.140 44.744 2.091 1.00 48.57 83 VAL B C 1
ATOM 3308 O O . VAL B 1 91 ? 58.174 45.381 1.884 1.00 48.03 83 VAL B O 1
ATOM 3312 N N . ILE B 1 92 ? 57.027 43.851 3.075 1.00 50.75 84 ILE B N 1
ATOM 3313 C CA . ILE B 1 92 ? 58.166 43.534 3.935 1.00 53.23 84 ILE B CA 1
ATOM 3314 C C . ILE B 1 92 ? 59.200 42.782 3.101 1.00 55.41 84 ILE B C 1
ATOM 3315 O O . ILE B 1 92 ? 60.405 42.991 3.253 1.00 53.98 84 ILE B O 1
ATOM 3320 N N . GLN B 1 93 ? 58.714 41.910 2.219 1.00 57.74 85 GLN B N 1
ATOM 3321 C CA . GLN B 1 93 ? 59.587 41.133 1.342 1.00 60.25 85 GLN B CA 1
ATOM 3322 C C . GLN B 1 93 ? 60.583 42.046 0.635 1.00 61.76 85 GLN B C 1
ATOM 3323 O O . GLN B 1 93 ? 61.800 41.895 0.775 1.00 61.53 85 GLN B O 1
ATOM 3329 N N . ARG B 1 94 ? 60.049 43.002 -0.118 1.00 62.42 86 ARG B N 1
ATOM 3330 C CA . ARG B 1 94 ? 60.864 43.955 -0.854 1.00 62.90 86 ARG B CA 1
ATOM 3331 C C . ARG B 1 94 ? 61.843 44.716 0.032 1.00 63.74 86 ARG B C 1
ATOM 3332 O O . ARG B 1 94 ? 62.934 45.068 -0.406 1.00 64.12 86 ARG B O 1
ATOM 3340 N N . ALA B 1 95 ? 61.453 44.979 1.274 1.00 65.08 87 ALA B N 1
ATOM 3341 C CA . ALA B 1 95 ? 62.322 45.704 2.195 1.00 65.15 87 ALA B CA 1
ATOM 3342 C C . ALA B 1 95 ? 63.479 44.807 2.601 1.00 65.96 87 ALA B C 1
ATOM 3343 O O . ALA B 1 95 ? 64.617 45.259 2.716 1.00 65.74 87 ALA B O 1
ATOM 3345 N N . LEU B 1 96 ? 63.178 43.533 2.826 1.00 66.60 88 LEU B N 1
ATOM 3346 C CA . LEU B 1 96 ? 64.203 42.576 3.210 1.00 66.95 88 LEU B CA 1
ATOM 3347 C C . LEU B 1 96 ? 65.163 42.417 2.042 1.00 68.68 88 LEU B C 1
ATOM 3348 O O . LEU B 1 96 ? 66.379 42.344 2.229 1.00 69.31 88 LEU B O 1
ATOM 3353 N N . ASP B 1 97 ? 64.605 42.380 0.836 1.00 69.61 89 ASP B N 1
ATOM 3354 C CA . ASP B 1 97 ? 65.402 42.219 -0.372 1.00 70.68 89 ASP B CA 1
ATOM 3355 C C . ASP B 1 97 ? 66.330 43.391 -0.667 1.00 72.14 89 ASP B C 1
ATOM 3356 O O . ASP B 1 97 ? 67.484 43.187 -1.028 1.00 74.24 89 ASP B O 1
ATOM 3361 N N . ASP B 1 98 ? 65.838 44.616 -0.524 1.00 73.17 90 ASP B N 1
ATOM 3362 C CA . ASP B 1 98 ? 66.673 45.784 -0.789 1.00 74.58 90 ASP B CA 1
ATOM 3363 C C . ASP B 1 98 ? 67.855 45.855 0.175 1.00 75.73 90 ASP B C 1
ATOM 3364 O O . ASP B 1 98 ? 68.983 46.109 -0.240 1.00 75.44 90 ASP B O 1
ATOM 3369 N N . ALA B 1 99 ? 67.593 45.635 1.461 1.00 77.67 91 ALA B N 1
ATOM 3370 C CA . ALA B 1 99 ? 68.645 45.657 2.478 1.00 79.93 91 ALA B CA 1
ATOM 3371 C C . ALA B 1 99 ? 69.507 44.426 2.248 1.00 81.34 91 ALA B C 1
ATOM 3372 O O . ALA B 1 99 ? 70.613 44.299 2.784 1.00 81.10 91 ALA B O 1
ATOM 3374 N N . GLU B 1 100 ? 68.959 43.524 1.441 1.00 82.16 92 GLU B N 1
ATOM 3375 C CA . GLU B 1 100 ? 69.597 42.274 1.069 1.00 83.65 92 GLU B CA 1
ATOM 3376 C C . GLU B 1 100 ? 69.728 41.289 2.227 1.00 83.27 92 GLU B C 1
ATOM 3377 O O . GLU B 1 100 ? 70.795 41.150 2.821 1.00 83.24 92 GLU B O 1
ATOM 3383 N N . LEU B 1 101 ? 68.625 40.603 2.534 1.00 82.97 93 LEU B N 1
ATOM 3384 C CA . LEU B 1 101 ? 68.588 39.615 3.613 1.00 82.49 93 LEU B CA 1
ATOM 3385 C C . LEU B 1 101 ? 67.309 38.753 3.606 1.00 81.82 93 LEU B C 1
ATOM 3386 O O . LEU B 1 101 ? 66.404 38.971 2.796 1.00 81.09 93 LEU B O 1
ATOM 3391 N N . LEU B 1 102 ? 67.256 37.769 4.506 1.00 81.12 94 LEU B N 1
ATOM 3392 C CA . LEU B 1 102 ? 66.098 36.878 4.646 1.00 80.91 94 LEU B CA 1
ATOM 3393 C C . LEU B 1 102 ? 65.512 37.174 6.032 1.00 80.20 94 LEU B C 1
ATOM 3394 O O . LEU B 1 102 ? 66.225 37.667 6.908 1.00 79.45 94 LEU B O 1
ATOM 3399 N N . ALA B 1 103 ? 64.242 36.854 6.256 1.00 79.21 95 ALA B N 1
ATOM 3400 C CA . ALA B 1 103 ? 63.629 37.124 7.561 1.00 78.63 95 ALA B CA 1
ATOM 3401 C C . ALA B 1 103 ? 64.457 36.739 8.802 1.00 77.99 95 ALA B C 1
ATOM 3402 O O . ALA B 1 103 ? 64.165 37.211 9.901 1.00 78.82 95 ALA B O 1
ATOM 3404 N N . THR B 1 104 ? 65.495 35.917 8.644 1.00 76.41 96 THR B N 1
ATOM 3405 C CA . THR B 1 104 ? 66.275 35.489 9.807 1.00 73.88 96 THR B CA 1
ATOM 3406 C C . THR B 1 104 ? 67.452 36.333 10.305 1.00 72.85 96 THR B C 1
ATOM 3407 O O . THR B 1 104 ? 68.076 35.984 11.303 1.00 72.55 96 THR B O 1
ATOM 3411 N N . ASP B 1 105 ? 67.784 37.425 9.633 1.00 72.19 97 ASP B N 1
ATOM 3412 C CA . ASP B 1 105 ? 68.862 38.263 10.151 1.00 72.79 97 ASP B CA 1
ATOM 3413 C C . ASP B 1 105 ? 68.201 39.343 10.988 1.00 71.22 97 ASP B C 1
ATOM 3414 O O . ASP B 1 105 ? 68.874 40.189 11.582 1.00 70.61 97 ASP B O 1
ATOM 3419 N N . ILE B 1 106 ? 66.870 39.310 11.017 1.00 69.13 98 ILE B N 1
ATOM 3420 C CA . ILE B 1 106 ? 66.087 40.285 11.769 1.00 66.28 98 ILE B CA 1
ATOM 3421 C C . ILE B 1 106 ? 65.997 39.889 13.235 1.00 64.69 98 ILE B C 1
ATOM 3422 O O . ILE B 1 106 ? 65.497 38.816 13.578 1.00 62.99 98 ILE B O 1
ATOM 3427 N N . ASP B 1 107 ? 66.474 40.778 14.096 1.00 64.23 99 ASP B N 1
ATOM 3428 C CA . ASP B 1 107 ? 66.494 40.542 15.531 1.00 64.64 99 ASP B CA 1
ATOM 3429 C C . ASP B 1 107 ? 65.306 41.151 16.265 1.00 63.81 99 ASP B C 1
ATOM 3430 O O . ASP B 1 107 ? 65.092 40.886 17.451 1.00 63.06 99 ASP B O 1
ATOM 3435 N N . VAL B 1 108 ? 64.537 41.970 15.561 1.00 62.00 100 VAL B N 1
ATOM 3436 C CA . VAL B 1 108 ? 63.395 42.627 16.171 1.00 59.91 100 VAL B CA 1
ATOM 3437 C C . VAL B 1 108 ? 62.473 43.243 15.127 1.00 58.65 100 VAL B C 1
ATOM 3438 O O . VAL B 1 108 ? 62.900 43.588 14.022 1.00 59.36 100 VAL B O 1
ATOM 3442 N N . ILE B 1 109 ? 61.201 43.363 15.487 1.00 56.45 101 ILE B N 1
ATOM 3443 C CA . ILE B 1 109 ? 60.212 43.968 14.615 1.00 53.03 101 ILE B CA 1
ATOM 3444 C C . ILE B 1 109 ? 59.533 45.068 15.401 1.00 51.95 101 ILE B C 1
ATOM 3445 O O . ILE B 1 109 ? 58.960 44.829 16.456 1.00 52.91 101 ILE B O 1
ATOM 3450 N N . ILE B 1 110 ? 59.629 46.283 14.887 1.00 51.31 102 ILE B N 1
ATOM 3451 C CA . ILE B 1 110 ? 59.009 47.441 15.506 1.00 49.84 102 ILE B CA 1
ATOM 3452 C C . ILE B 1 110 ? 57.825 47.783 14.617 1.00 48.65 102 ILE B C 1
ATOM 3453 O O . ILE B 1 110 ? 58.003 48.330 13.529 1.00 48.68 102 ILE B O 1
ATOM 3458 N N . TYR B 1 111 ? 56.622 47.448 15.086 1.00 47.39 103 TYR B N 1
ATOM 3459 C CA . TYR B 1 111 ? 55.384 47.661 14.327 1.00 45.11 103 TYR B CA 1
ATOM 3460 C C . TYR B 1 111 ? 54.550 48.864 14.777 1.00 43.85 103 TYR B C 1
ATOM 3461 O O . TYR B 1 111 ? 54.023 48.879 15.890 1.00 44.01 103 TYR B O 1
ATOM 3470 N N . VAL B 1 112 ? 54.418 49.861 13.903 1.00 43.78 104 VAL B N 1
ATOM 3471 C CA . VAL B 1 112 ? 53.631 51.057 14.215 1.00 40.48 104 VAL B CA 1
ATOM 3472 C C . VAL B 1 112 ? 52.376 51.200 13.340 1.00 39.35 104 VAL B C 1
ATOM 3473 O O . VAL B 1 112 ? 52.419 51.026 12.117 1.00 39.09 104 VAL B O 1
ATOM 3477 N N . SER B 1 113 ? 51.263 51.510 14.000 1.00 36.25 105 SER B N 1
ATOM 3478 C CA . SER B 1 113 ? 49.963 51.689 13.369 1.00 36.01 105 SER B CA 1
ATOM 3479 C C . SER B 1 113 ? 48.971 52.253 14.393 1.00 34.72 105 SER B C 1
ATOM 3480 O O . SER B 1 113 ? 48.900 51.776 15.524 1.00 33.29 105 SER B O 1
ATOM 3483 N N . CYS B 1 114 ? 48.204 53.263 14.000 1.00 33.33 106 CYS B N 1
ATOM 3484 C CA . CYS B 1 114 ? 47.241 53.857 14.917 1.00 33.92 106 CYS B CA 1
ATOM 3485 C C . CYS B 1 114 ? 45.845 53.859 14.333 1.00 33.90 106 CYS B C 1
ATOM 3486 O O . CYS B 1 114 ? 44.923 54.427 14.915 1.00 37.77 106 CYS B O 1
ATOM 3489 N N . THR B 1 115 ? 45.675 53.214 13.190 1.00 32.65 107 THR B N 1
ATOM 3490 C CA . THR B 1 115 ? 44.369 53.203 12.550 1.00 32.46 107 THR B CA 1
ATOM 3491 C C . THR B 1 115 ? 43.604 51.899 12.677 1.00 31.97 107 THR B C 1
ATOM 3492 O O . THR B 1 115 ? 42.762 51.585 11.857 1.00 34.77 107 THR B O 1
ATOM 3496 N N . GLY B 1 116 ? 43.898 51.147 13.717 1.00 32.13 108 GLY B N 1
ATOM 3497 C CA . GLY B 1 116 ? 43.209 49.895 13.937 1.00 33.64 108 GLY B CA 1
ATOM 3498 C C . GLY B 1 116 ? 43.806 49.301 15.187 1.00 34.16 108 GLY B C 1
ATOM 3499 O O . GLY B 1 116 ? 44.903 49.690 15.593 1.00 38.37 108 GLY B O 1
ATOM 3500 N N . PHE B 1 117 ? 43.117 48.357 15.803 1.00 32.39 109 PHE B N 1
ATOM 3501 C CA . PHE B 1 117 ? 43.666 47.776 17.003 1.00 30.75 109 PHE B CA 1
ATOM 3502 C C . PHE B 1 117 ? 43.532 46.267 17.098 1.00 29.12 109 PHE B C 1
ATOM 3503 O O . PHE B 1 117 ? 42.456 45.707 16.892 1.00 28.19 109 PHE B O 1
ATOM 3511 N N . MET B 1 118 ? 44.641 45.606 17.388 1.00 29.82 110 MET B N 1
ATOM 3512 C CA . MET B 1 118 ? 44.614 44.169 17.563 1.00 33.21 110 MET B CA 1
ATOM 3513 C C . MET B 1 118 ? 45.616 43.717 18.606 1.00 33.63 110 MET B C 1
ATOM 3514 O O . MET B 1 118 ? 46.655 44.342 18.798 1.00 36.67 110 MET B O 1
ATOM 3519 N N . MET B 1 119 ? 45.267 42.655 19.321 1.00 33.54 111 MET B N 1
ATOM 3520 C CA . MET B 1 119 ? 46.158 42.094 20.316 1.00 32.26 111 MET B CA 1
ATOM 3521 C C . MET B 1 119 ? 46.028 40.585 20.262 1.00 31.59 111 MET B C 1
ATOM 3522 O O . MET B 1 119 ? 44.953 40.050 20.498 1.00 32.75 111 MET B O 1
ATOM 3527 N N . PRO B 1 120 ? 47.132 39.880 19.974 1.00 31.30 112 PRO B N 1
ATOM 3528 C CA . PRO B 1 120 ? 48.446 40.467 19.712 1.00 32.59 112 PRO B CA 1
ATOM 3529 C C . PRO B 1 120 ? 48.438 41.297 18.431 1.00 32.97 112 PRO B C 1
ATOM 3530 O O . PRO B 1 120 ? 47.500 41.192 17.635 1.00 31.46 112 PRO B O 1
ATOM 3534 N N . SER B 1 121 ? 49.465 42.129 18.246 1.00 33.39 113 SER B N 1
ATOM 3535 C CA . SER B 1 121 ? 49.567 42.937 17.033 1.00 33.74 113 SER B CA 1
ATOM 3536 C C . SER B 1 121 ? 49.985 41.975 15.930 1.00 35.46 113 SER B C 1
ATOM 3537 O O . SER B 1 121 ? 50.224 40.790 16.198 1.00 35.29 113 SER B O 1
ATOM 3540 N N . LEU B 1 122 ? 50.073 42.481 14.699 1.00 34.45 114 LEU B N 1
ATOM 3541 C CA . LEU B 1 122 ? 50.423 41.660 13.544 1.00 35.01 114 LEU B CA 1
ATOM 3542 C C . LEU B 1 122 ? 51.839 41.051 13.568 1.00 36.72 114 LEU B C 1
ATOM 3543 O O . LEU B 1 122 ? 52.113 40.122 12.816 1.00 38.11 114 LEU B O 1
ATOM 3548 N N . THR B 1 123 ? 52.730 41.565 14.412 1.00 37.43 115 THR B N 1
ATOM 3549 C CA . THR B 1 123 ? 54.092 41.035 14.481 1.00 40.20 115 THR B CA 1
ATOM 3550 C C . THR B 1 123 ? 54.107 39.544 14.796 1.00 43.21 115 THR B C 1
ATOM 3551 O O . THR B 1 123 ? 54.927 38.804 14.262 1.00 43.78 115 THR B O 1
ATOM 3555 N N . ALA B 1 124 ? 53.209 39.108 15.674 1.00 44.70 116 ALA B N 1
ATOM 3556 C CA . ALA B 1 124 ? 53.123 37.699 16.027 1.00 45.88 116 ALA B CA 1
ATOM 3557 C C . ALA B 1 124 ? 52.810 36.883 14.773 1.00 47.05 116 ALA B C 1
ATOM 3558 O O . ALA B 1 124 ? 53.493 35.903 14.477 1.00 48.42 116 ALA B O 1
ATOM 3560 N N . TRP B 1 125 ? 51.772 37.294 14.046 1.00 47.09 117 TRP B N 1
ATOM 3561 C CA . TRP B 1 125 ? 51.353 36.620 12.818 1.00 45.04 117 TRP B CA 1
ATOM 3562 C C . TRP B 1 125 ? 52.468 36.651 11.775 1.00 45.13 117 TRP B C 1
ATOM 3563 O O . TRP B 1 125 ? 52.670 35.681 11.039 1.00 44.98 117 TRP B O 1
ATOM 3574 N N . LEU B 1 126 ? 53.166 37.778 11.696 1.00 42.12 118 LEU B N 1
ATOM 3575 C CA . LEU B 1 126 ? 54.280 37.911 10.773 1.00 43.91 118 LEU B CA 1
ATOM 3576 C C . LEU B 1 126 ? 55.311 36.834 11.113 1.00 46.25 118 LEU B C 1
ATOM 3577 O O . LEU B 1 126 ? 55.584 35.947 10.302 1.00 49.71 118 LEU B O 1
ATOM 3582 N N . ILE B 1 127 ? 55.876 36.924 12.317 1.00 47.37 119 ILE B N 1
ATOM 3583 C CA . ILE B 1 127 ? 56.885 35.974 12.789 1.00 49.37 119 ILE B CA 1
ATOM 3584 C C . ILE B 1 127 ? 56.646 34.557 12.265 1.00 50.48 119 ILE B C 1
ATOM 3585 O O . ILE B 1 127 ? 57.590 33.875 11.887 1.00 50.95 119 ILE B O 1
ATOM 3590 N N . ASN B 1 128 ? 55.386 34.134 12.233 1.00 50.23 120 ASN B N 1
ATOM 3591 C CA . ASN B 1 128 ? 55.021 32.803 11.767 1.00 52.23 120 ASN B CA 1
ATOM 3592 C C . ASN B 1 128 ? 55.019 32.644 10.252 1.00 56.06 120 ASN B C 1
ATOM 3593 O O . ASN B 1 128 ? 55.906 32.001 9.686 1.00 57.66 120 ASN B O 1
ATOM 3598 N N . GLU B 1 129 ? 54.004 33.216 9.602 1.00 58.04 121 GLU B N 1
ATOM 3599 C CA . GLU B 1 129 ? 53.865 33.127 8.151 1.00 60.00 121 GLU B CA 1
ATOM 3600 C C . GLU B 1 129 ? 55.108 33.637 7.427 1.00 60.14 121 GLU B C 1
ATOM 3601 O O . GLU B 1 129 ? 55.548 33.049 6.447 1.00 60.54 121 GLU B O 1
ATOM 3607 N N . MET B 1 130 ? 55.675 34.730 7.920 1.00 60.00 122 MET B N 1
ATOM 3608 C CA . MET B 1 130 ? 56.860 35.316 7.304 1.00 60.59 122 MET B CA 1
ATOM 3609 C C . MET B 1 130 ? 58.066 34.396 7.488 1.00 60.12 122 MET B C 1
ATOM 3610 O O . MET B 1 130 ? 59.146 34.658 6.960 1.00 60.90 122 MET B O 1
ATOM 3615 N N . GLY B 1 131 ? 57.877 33.317 8.240 1.00 60.11 123 GLY B N 1
ATOM 3616 C CA . GLY B 1 131 ? 58.971 32.394 8.478 1.00 59.67 123 GLY B CA 1
ATOM 3617 C C . GLY B 1 131 ? 60.068 33.016 9.326 1.00 58.72 123 GLY B C 1
ATOM 3618 O O . GLY B 1 131 ? 61.203 32.549 9.340 1.00 59.49 123 GLY B O 1
ATOM 3619 N N . PHE B 1 132 ? 59.724 34.083 10.034 1.00 57.98 124 PHE B N 1
ATOM 3620 C CA . PHE B 1 132 ? 60.664 34.770 10.903 1.00 55.93 124 PHE B CA 1
ATOM 3621 C C . PHE B 1 132 ? 61.193 33.855 11.995 1.00 56.97 124 PHE B C 1
ATOM 3622 O O . PHE B 1 132 ? 60.629 32.800 12.287 1.00 56.66 124 PHE B O 1
ATOM 3630 N N . ASP B 1 133 ? 62.278 34.308 12.605 1.00 58.95 125 ASP B N 1
ATOM 3631 C CA . ASP B 1 133 ? 62.975 33.619 13.679 1.00 60.93 125 ASP B CA 1
ATOM 3632 C C . ASP B 1 133 ? 62.190 33.605 14.987 1.00 60.84 125 ASP B C 1
ATOM 3633 O O . ASP B 1 133 ? 61.884 34.650 15.554 1.00 61.98 125 ASP B O 1
ATOM 3638 N N . SER B 1 134 ? 61.888 32.404 15.462 1.00 60.55 126 SER B N 1
ATOM 3639 C CA . SER B 1 134 ? 61.125 32.189 16.689 1.00 59.08 126 SER B CA 1
ATOM 3640 C C . SER B 1 134 ? 61.512 33.047 17.895 1.00 57.30 126 SER B C 1
ATOM 3641 O O . SER B 1 134 ? 60.766 33.124 18.867 1.00 56.77 126 SER B O 1
ATOM 3644 N N . THR B 1 135 ? 62.661 33.702 17.840 1.00 56.57 127 THR B N 1
ATOM 3645 C CA . THR B 1 135 ? 63.090 34.524 18.964 1.00 56.10 127 THR B CA 1
ATOM 3646 C C . THR B 1 135 ? 63.093 36.013 18.646 1.00 55.97 127 THR B C 1
ATOM 3647 O O . THR B 1 135 ? 63.598 36.824 19.421 1.00 55.01 127 THR B O 1
ATOM 3651 N N . THR B 1 136 ? 62.515 36.373 17.508 1.00 55.90 128 THR B N 1
ATOM 3652 C CA . THR B 1 136 ? 62.466 37.770 17.098 1.00 56.09 128 THR B CA 1
ATOM 3653 C C . THR B 1 136 ? 61.662 38.624 18.079 1.00 55.29 128 THR B C 1
ATOM 3654 O O . THR B 1 136 ? 60.498 38.338 18.355 1.00 54.94 128 THR B O 1
ATOM 3658 N N . ARG B 1 137 ? 62.293 39.670 18.600 1.00 54.05 129 ARG B N 1
ATOM 3659 C CA . ARG B 1 137 ? 61.648 40.589 19.530 1.00 54.20 129 ARG B CA 1
ATOM 3660 C C . ARG B 1 137 ? 60.553 41.352 18.776 1.00 53.38 129 ARG B C 1
ATOM 3661 O O . ARG B 1 137 ? 60.675 41.597 17.573 1.00 53.08 129 ARG B O 1
ATOM 3669 N N . GLN B 1 138 ? 59.492 41.729 19.480 1.00 51.12 130 GLN B N 1
ATOM 3670 C CA . GLN B 1 138 ? 58.404 42.467 18.853 1.00 51.44 130 GLN B CA 1
ATOM 3671 C C . GLN B 1 138 ? 57.974 43.701 19.646 1.00 49.72 130 GLN B C 1
ATOM 3672 O O . GLN B 1 138 ? 57.477 43.592 20.763 1.00 50.03 130 GLN B O 1
ATOM 3678 N N . ILE B 1 139 ? 58.180 44.876 19.057 1.00 46.70 131 ILE B N 1
ATOM 3679 C CA . ILE B 1 139 ? 57.809 46.132 19.702 1.00 45.40 131 ILE B CA 1
ATOM 3680 C C . ILE B 1 139 ? 56.679 46.831 18.936 1.00 43.56 131 ILE B C 1
ATOM 3681 O O . ILE B 1 139 ? 56.926 47.554 17.973 1.00 44.06 131 ILE B O 1
ATOM 3686 N N . PRO B 1 140 ? 55.421 46.604 19.346 1.00 41.71 132 PRO B N 1
ATOM 3687 C CA . PRO B 1 140 ? 54.292 47.239 18.663 1.00 39.46 132 PRO B CA 1
ATOM 3688 C C . PRO B 1 140 ? 53.846 48.525 19.355 1.00 38.41 132 PRO B C 1
ATOM 3689 O O . PRO B 1 140 ? 53.595 48.531 20.555 1.00 39.21 132 PRO B O 1
ATOM 3693 N N . ILE B 1 141 ? 53.754 49.614 18.603 1.00 37.49 133 ILE B N 1
ATOM 3694 C CA . ILE B 1 141 ? 53.323 50.884 19.178 1.00 36.34 133 ILE B CA 1
ATOM 3695 C C . ILE B 1 141 ? 52.154 51.472 18.396 1.00 35.54 133 ILE B C 1
ATOM 3696 O O . ILE B 1 141 ? 52.277 51.770 17.209 1.00 37.50 133 ILE B O 1
ATOM 3701 N N . ALA B 1 142 ? 51.023 51.657 19.071 1.00 33.59 134 ALA B N 1
ATOM 3702 C CA . ALA B 1 142 ? 49.825 52.171 18.417 1.00 32.38 134 ALA B CA 1
ATOM 3703 C C . ALA B 1 142 ? 49.381 53.554 18.856 1.00 31.37 134 ALA B C 1
ATOM 3704 O O . ALA B 1 142 ? 48.483 54.124 18.250 1.00 30.80 134 ALA B O 1
ATOM 3706 N N . GLN B 1 143 ? 50.000 54.087 19.900 1.00 31.03 135 GLN B N 1
ATOM 3707 C CA . GLN B 1 143 ? 49.603 55.378 20.457 1.00 32.99 135 GLN B CA 1
ATOM 3708 C C . GLN B 1 143 ? 50.485 56.598 20.164 1.00 35.53 135 GLN B C 1
ATOM 3709 O O . GLN B 1 143 ? 50.450 57.578 20.916 1.00 35.35 135 GLN B O 1
ATOM 3715 N N . LEU B 1 144 ? 51.256 56.550 19.078 1.00 37.19 136 LEU B N 1
ATOM 3716 C CA . LEU B 1 144 ? 52.132 57.659 18.704 1.00 38.36 136 LEU B CA 1
ATOM 3717 C C . LEU B 1 144 ? 51.730 58.403 17.426 1.00 39.78 136 LEU B C 1
ATOM 3718 O O . LEU B 1 144 ? 52.347 59.412 17.083 1.00 40.36 136 LEU B O 1
ATOM 3723 N N . GLY B 1 145 ? 50.708 57.906 16.723 1.00 40.54 137 GLY B N 1
ATOM 3724 C CA . GLY B 1 145 ? 50.218 58.561 15.513 1.00 38.74 137 GLY B CA 1
ATOM 3725 C C . GLY B 1 145 ? 51.194 58.908 14.399 1.00 41.11 137 GLY B C 1
ATOM 3726 O O . GLY B 1 145 ? 52.037 58.090 14.012 1.00 41.23 137 GLY B O 1
ATOM 3727 N N . CYS B 1 146 ? 51.073 60.127 13.868 1.00 41.01 138 CYS B N 1
ATOM 3728 C CA . CYS B 1 146 ? 51.937 60.580 12.779 1.00 42.45 138 CYS B CA 1
ATOM 3729 C C . CYS B 1 146 ? 53.402 60.611 13.206 1.00 43.19 138 CYS B C 1
ATOM 3730 O O . CYS B 1 146 ? 54.301 60.660 12.365 1.00 42.67 138 CYS B O 1
ATOM 3733 N N . ALA B 1 147 ? 53.640 60.577 14.514 1.00 43.13 139 ALA B N 1
ATOM 3734 C CA . ALA B 1 147 ? 54.998 60.596 15.038 1.00 42.71 139 ALA B CA 1
ATOM 3735 C C . ALA B 1 147 ? 55.574 59.199 15.212 1.00 42.98 139 ALA B C 1
ATOM 3736 O O . ALA B 1 147 ? 56.738 59.053 15.587 1.00 43.84 139 ALA B O 1
ATOM 3738 N N . ALA B 1 148 ? 54.779 58.170 14.939 1.00 40.73 140 ALA B N 1
ATOM 3739 C CA . ALA B 1 148 ? 55.270 56.807 15.117 1.00 42.50 140 ALA B CA 1
ATOM 3740 C C . ALA B 1 148 ? 56.355 56.411 14.116 1.00 43.11 140 ALA B C 1
ATOM 3741 O O . ALA B 1 148 ? 57.230 55.607 14.432 1.00 45.63 140 ALA B O 1
ATOM 3743 N N . GLY B 1 149 ? 56.298 56.965 12.912 1.00 43.63 141 GLY B N 1
ATOM 3744 C CA . GLY B 1 149 ? 57.301 56.636 11.918 1.00 43.47 141 GLY B CA 1
ATOM 3745 C C . GLY B 1 149 ? 58.685 56.963 12.439 1.00 44.53 141 GLY B C 1
ATOM 3746 O O . GLY B 1 149 ? 59.605 56.149 12.349 1.00 44.31 141 GLY B O 1
ATOM 3747 N N . GLY B 1 150 ? 58.827 58.165 12.990 1.00 44.93 142 GLY B N 1
ATOM 3748 C CA . GLY B 1 150 ? 60.101 58.591 13.537 1.00 45.82 142 GLY B CA 1
ATOM 3749 C C . GLY B 1 150 ? 60.483 57.805 14.780 1.00 47.31 142 GLY B C 1
ATOM 3750 O O . GLY B 1 150 ? 61.634 57.401 14.941 1.00 46.49 142 GLY B O 1
ATOM 3751 N N . ALA B 1 151 ? 59.514 57.578 15.661 1.00 47.76 143 ALA B N 1
ATOM 3752 C CA . ALA B 1 151 ? 59.765 56.836 16.889 1.00 48.32 143 ALA B CA 1
ATOM 3753 C C . ALA B 1 151 ? 60.290 55.443 16.581 1.00 50.07 143 ALA B C 1
ATOM 3754 O O . ALA B 1 151 ? 61.125 54.908 17.305 1.00 49.33 143 ALA B O 1
ATOM 3756 N N . ALA B 1 152 ? 59.790 54.856 15.502 1.00 51.90 144 ALA B N 1
ATOM 3757 C CA . ALA B 1 152 ? 60.211 53.526 15.117 1.00 53.40 144 ALA B CA 1
ATOM 3758 C C . ALA B 1 152 ? 61.677 53.566 14.713 1.00 54.99 144 ALA B C 1
ATOM 3759 O O . ALA B 1 152 ? 62.457 52.701 15.108 1.00 56.30 144 ALA B O 1
ATOM 3761 N N . ILE B 1 153 ? 62.052 54.575 13.931 1.00 55.57 145 ILE B N 1
ATOM 3762 C CA . ILE B 1 153 ? 63.435 54.715 13.489 1.00 54.70 145 ILE B CA 1
ATOM 3763 C C . ILE B 1 153 ? 64.345 54.862 14.704 1.00 55.62 145 ILE B C 1
ATOM 3764 O O . ILE B 1 153 ? 65.380 54.212 14.790 1.00 57.36 145 ILE B O 1
ATOM 3769 N N . ASN B 1 154 ? 63.956 55.707 15.650 1.00 55.62 146 ASN B N 1
ATOM 3770 C CA . ASN B 1 154 ? 64.756 55.895 16.851 1.00 55.21 146 ASN B CA 1
ATOM 3771 C C . ASN B 1 154 ? 64.870 54.610 17.666 1.00 56.45 146 ASN B C 1
ATOM 3772 O O . ASN B 1 154 ? 65.931 54.299 18.202 1.00 58.19 146 ASN B O 1
ATOM 3777 N N . ARG B 1 155 ? 63.782 53.857 17.759 1.00 56.95 147 ARG B N 1
ATOM 3778 C CA . ARG B 1 155 ? 63.811 52.627 18.531 1.00 57.44 147 ARG B CA 1
ATOM 3779 C C . ARG B 1 155 ? 64.659 51.560 17.868 1.00 58.21 147 ARG B C 1
ATOM 3780 O O . ARG B 1 155 ? 65.277 50.750 18.552 1.00 59.04 147 ARG B O 1
ATOM 3788 N N . ALA B 1 156 ? 64.684 51.546 16.539 1.00 58.49 148 ALA B N 1
ATOM 3789 C CA . ALA B 1 156 ? 65.491 50.569 15.822 1.00 59.31 148 ALA B CA 1
ATOM 3790 C C . ALA B 1 156 ? 66.941 50.954 16.088 1.00 61.45 148 ALA B C 1
ATOM 3791 O O . ALA B 1 156 ? 67.812 50.099 16.259 1.00 60.44 148 ALA B O 1
ATOM 3793 N N . HIS B 1 157 ? 67.172 52.262 16.137 1.00 63.19 149 HIS B N 1
ATOM 3794 C CA . HIS B 1 157 ? 68.483 52.838 16.395 1.00 65.33 149 HIS B CA 1
ATOM 3795 C C . HIS B 1 157 ? 68.979 52.299 17.732 1.00 66.32 149 HIS B C 1
ATOM 3796 O O . HIS B 1 157 ? 69.864 51.441 17.782 1.00 66.93 149 HIS B O 1
ATOM 3803 N N . ASP B 1 158 ? 68.382 52.802 18.811 1.00 66.49 150 ASP B N 1
ATOM 3804 C CA . ASP B 1 158 ? 68.732 52.407 20.173 1.00 65.85 150 ASP B CA 1
ATOM 3805 C C . ASP B 1 158 ? 69.036 50.924 20.286 1.00 65.88 150 ASP B C 1
ATOM 3806 O O . ASP B 1 158 ? 69.951 50.520 21.000 1.00 66.05 150 ASP B O 1
ATOM 3811 N N . PHE B 1 159 ? 68.265 50.112 19.577 1.00 66.09 151 PHE B N 1
ATOM 3812 C CA . PHE B 1 159 ? 68.462 48.674 19.628 1.00 67.42 151 PHE B CA 1
ATOM 3813 C C . PHE B 1 159 ? 69.785 48.268 19.008 1.00 69.05 151 PHE B C 1
ATOM 3814 O O . PHE B 1 159 ? 70.523 47.470 19.582 1.00 69.79 151 PHE B O 1
ATOM 3822 N N . CYS B 1 160 ? 70.081 48.813 17.831 1.00 70.89 152 CYS B N 1
ATOM 3823 C CA . CYS B 1 160 ? 71.325 48.497 17.139 1.00 71.96 152 CYS B CA 1
ATOM 3824 C C . CYS B 1 160 ? 72.532 48.978 17.921 1.00 72.56 152 CYS B C 1
ATOM 3825 O O . CYS B 1 160 ? 73.651 48.522 17.692 1.00 73.76 152 CYS B O 1
ATOM 3828 N N . THR B 1 161 ? 72.300 49.909 18.838 1.00 72.74 153 THR B N 1
ATOM 3829 C CA . THR B 1 161 ? 73.366 50.416 19.684 1.00 72.78 153 THR B CA 1
ATOM 3830 C C . THR B 1 161 ? 73.623 49.309 20.703 1.00 73.81 153 THR B C 1
ATOM 3831 O O . THR B 1 161 ? 74.736 48.800 20.814 1.00 75.30 153 THR B O 1
ATOM 3835 N N . ALA B 1 162 ? 72.578 48.927 21.430 1.00 73.76 154 ALA B N 1
ATOM 3836 C CA . ALA B 1 162 ? 72.685 47.874 22.429 1.00 74.47 154 ALA B CA 1
ATOM 3837 C C . ALA B 1 162 ? 73.273 46.620 21.797 1.00 75.49 154 ALA B C 1
ATOM 3838 O O . ALA B 1 162 ? 74.123 45.961 22.386 1.00 76.46 154 ALA B O 1
ATOM 3840 N N . TYR B 1 163 ? 72.815 46.292 20.595 1.00 76.73 155 TYR B N 1
ATOM 3841 C CA . TYR B 1 163 ? 73.311 45.115 19.888 1.00 78.55 155 TYR B CA 1
ATOM 3842 C C . TYR B 1 163 ? 73.772 45.530 18.486 1.00 79.96 155 TYR B C 1
ATOM 3843 O O . TYR B 1 163 ? 72.973 45.600 17.549 1.00 79.91 155 TYR B O 1
ATOM 3852 N N . PRO B 1 164 ? 75.076 45.819 18.331 1.00 80.59 156 PRO B N 1
ATOM 3853 C CA . PRO B 1 164 ? 75.679 46.237 17.061 1.00 80.46 156 PRO B CA 1
ATOM 3854 C C . PRO B 1 164 ? 75.425 45.305 15.879 1.00 80.12 156 PRO B C 1
ATOM 3855 O O . PRO B 1 164 ? 75.321 45.756 14.741 1.00 79.31 156 PRO B O 1
ATOM 3859 N N . GLU B 1 165 ? 75.330 44.008 16.151 1.00 80.78 157 GLU B N 1
ATOM 3860 C CA . GLU B 1 165 ? 75.090 43.022 15.101 1.00 82.10 157 GLU B CA 1
ATOM 3861 C C . GLU B 1 165 ? 73.610 42.865 14.809 1.00 81.75 157 GLU B C 1
ATOM 3862 O O . GLU B 1 165 ? 73.204 41.957 14.081 1.00 81.71 157 GLU B O 1
ATOM 3868 N N . ALA B 1 166 ? 72.808 43.761 15.374 1.00 81.18 158 ALA B N 1
ATOM 3869 C CA . ALA B 1 166 ? 71.364 43.701 15.213 1.00 79.18 158 ALA B CA 1
ATOM 3870 C C . ALA B 1 166 ? 70.796 44.338 13.957 1.00 78.02 158 ALA B C 1
ATOM 3871 O O . ALA B 1 166 ? 71.257 45.384 13.501 1.00 78.52 158 ALA B O 1
ATOM 3873 N N . ASN B 1 167 ? 69.782 43.680 13.405 1.00 76.31 159 ASN B N 1
ATOM 3874 C CA . ASN B 1 167 ? 69.079 44.163 12.227 1.00 74.15 159 ASN B CA 1
ATOM 3875 C C . ASN B 1 167 ? 67.627 44.336 12.655 1.00 72.71 159 ASN B C 1
ATOM 3876 O O . ASN B 1 167 ? 66.941 43.355 12.955 1.00 73.31 159 ASN B O 1
ATOM 3881 N N . ALA B 1 168 ? 67.169 45.585 12.698 1.00 69.52 160 ALA B N 1
ATOM 3882 C CA . ALA B 1 168 ? 65.799 45.888 13.100 1.00 65.94 160 ALA B CA 1
ATOM 3883 C C . ALA B 1 168 ? 64.888 46.125 11.898 1.00 62.83 160 ALA B C 1
ATOM 3884 O O . ALA B 1 168 ? 65.297 46.735 10.912 1.00 63.29 160 ALA B O 1
ATOM 3886 N N . LEU B 1 169 ? 63.656 45.632 11.981 1.00 58.45 161 LEU B N 1
ATOM 3887 C CA . LEU B 1 169 ? 62.690 45.824 10.908 1.00 53.50 161 LEU B CA 1
ATOM 3888 C C . LEU B 1 169 ? 61.589 46.777 11.365 1.00 52.83 161 LEU B C 1
ATOM 3889 O O . LEU B 1 169 ? 60.877 46.502 12.330 1.00 52.46 161 LEU B O 1
ATOM 3894 N N . ILE B 1 170 ? 61.460 47.899 10.667 1.00 51.88 162 ILE B N 1
ATOM 3895 C CA . ILE B 1 170 ? 60.446 48.901 10.975 1.00 50.71 162 ILE B CA 1
ATOM 3896 C C . ILE B 1 170 ? 59.278 48.800 9.989 1.00 50.14 162 ILE B C 1
ATOM 3897 O O . ILE B 1 170 ? 59.456 48.985 8.786 1.00 50.18 162 ILE B O 1
ATOM 3902 N N . VAL B 1 171 ? 58.088 48.496 10.497 1.00 49.14 163 VAL B N 1
ATOM 3903 C CA . VAL B 1 171 ? 56.909 48.393 9.645 1.00 47.38 163 VAL B CA 1
ATOM 3904 C C . VAL B 1 171 ? 55.883 49.425 10.072 1.00 46.84 163 VAL B C 1
ATOM 3905 O O . VAL B 1 171 ? 55.562 49.546 11.251 1.00 48.33 163 VAL B O 1
ATOM 3909 N N . ALA B 1 172 ? 55.383 50.182 9.105 1.00 45.75 164 ALA B N 1
ATOM 3910 C CA . ALA B 1 172 ? 54.377 51.193 9.371 1.00 44.03 164 ALA B CA 1
ATOM 3911 C C . ALA B 1 172 ? 53.177 50.891 8.486 1.00 43.50 164 ALA B C 1
ATOM 3912 O O . ALA B 1 172 ? 53.240 51.052 7.272 1.00 46.39 164 ALA B O 1
ATOM 3914 N N . CYS B 1 173 ? 52.090 50.440 9.097 1.00 41.12 165 CYS B N 1
ATOM 3915 C CA . CYS B 1 173 ? 50.874 50.106 8.366 1.00 38.79 165 CYS B CA 1
ATOM 3916 C C . CYS B 1 173 ? 49.763 51.076 8.763 1.00 38.11 165 CYS B C 1
ATOM 3917 O O . CYS B 1 173 ? 49.373 51.146 9.925 1.00 37.73 165 CYS B O 1
ATOM 3920 N N . GLU B 1 174 ? 49.237 51.821 7.799 1.00 36.65 166 GLU B N 1
ATOM 3921 C CA . GLU B 1 174 ? 48.205 52.790 8.127 1.00 33.61 166 GLU B CA 1
ATOM 3922 C C . GLU B 1 174 ? 47.063 52.844 7.137 1.00 32.10 166 GLU B C 1
ATOM 3923 O O . GLU B 1 174 ? 47.249 53.156 5.965 1.00 32.90 166 GLU B O 1
ATOM 3929 N N . PHE B 1 175 ? 45.867 52.546 7.626 1.00 31.34 167 PHE B N 1
ATOM 3930 C CA . PHE B 1 175 ? 44.683 52.576 6.793 1.00 30.13 167 PHE B CA 1
ATOM 3931 C C . PHE B 1 175 ? 43.758 53.612 7.421 1.00 30.40 167 PHE B C 1
ATOM 3932 O O . PHE B 1 175 ? 42.735 53.262 8.023 1.00 27.00 167 PHE B O 1
ATOM 3940 N N . CYS B 1 176 ? 44.114 54.888 7.263 1.00 27.93 168 CYS B N 1
ATOM 3941 C CA . CYS B 1 176 ? 43.336 55.975 7.865 1.00 29.24 168 CYS B CA 1
ATOM 3942 C C . CYS B 1 176 ? 41.888 56.009 7.398 1.00 26.99 168 CYS B C 1
ATOM 3943 O O . CYS B 1 176 ? 41.032 56.528 8.086 1.00 29.05 168 CYS B O 1
ATOM 3946 N N . SER B 1 177 ? 41.613 55.464 6.227 1.00 26.99 169 SER B N 1
ATOM 3947 C CA . SER B 1 177 ? 40.256 55.459 5.720 1.00 28.52 169 SER B CA 1
ATOM 3948 C C . SER B 1 177 ? 39.340 54.609 6.600 1.00 30.86 169 SER B C 1
ATOM 3949 O O . SER B 1 177 ? 38.119 54.774 6.574 1.00 34.17 169 SER B O 1
ATOM 3952 N N . LEU B 1 178 ? 39.931 53.696 7.368 1.00 29.60 170 LEU B N 1
ATOM 3953 C CA . LEU B 1 178 ? 39.180 52.823 8.270 1.00 29.14 170 LEU B CA 1
ATOM 3954 C C . LEU B 1 178 ? 38.744 53.585 9.513 1.00 30.88 170 LEU B C 1
ATOM 3955 O O . LEU B 1 178 ? 38.003 53.066 10.359 1.00 30.17 170 LEU B O 1
ATOM 3960 N N . CYS B 1 179 ? 39.221 54.816 9.622 1.00 29.69 171 CYS B N 1
ATOM 3961 C CA . CYS B 1 179 ? 38.851 55.661 10.728 1.00 31.66 171 CYS B CA 1
ATOM 3962 C C . CYS B 1 179 ? 37.926 56.775 10.248 1.00 33.31 171 CYS B C 1
ATOM 3963 O O . CYS B 1 179 ? 37.812 57.791 10.907 1.00 34.44 171 CYS B O 1
ATOM 3966 N N . TYR B 1 180 ? 37.274 56.595 9.097 1.00 34.41 172 TYR B N 1
ATOM 3967 C CA . TYR B 1 180 ? 36.337 57.608 8.597 1.00 33.82 172 TYR B CA 1
ATOM 3968 C C . TYR B 1 180 ? 35.066 57.512 9.457 1.00 33.66 172 TYR B C 1
ATOM 3969 O O . TYR B 1 180 ? 34.516 56.418 9.643 1.00 33.32 172 TYR B O 1
ATOM 3978 N N . GLN B 1 181 ? 34.613 58.654 9.979 1.00 32.41 173 GLN B N 1
ATOM 3979 C CA . GLN B 1 181 ? 33.432 58.720 10.838 1.00 30.95 173 GLN B CA 1
ATOM 3980 C C . GLN B 1 181 ? 32.396 59.674 10.274 1.00 33.84 173 GLN B C 1
ATOM 3981 O O . GLN B 1 181 ? 32.458 60.884 10.519 1.00 34.22 173 GLN B O 1
ATOM 3987 N N . PRO B 1 182 ? 31.411 59.142 9.525 1.00 35.36 174 PRO B N 1
ATOM 3988 C CA . PRO B 1 182 ? 30.346 59.936 8.906 1.00 35.55 174 PRO B CA 1
ATOM 3989 C C . PRO B 1 182 ? 29.650 60.915 9.849 1.00 36.62 174 PRO B C 1
ATOM 3990 O O . PRO B 1 182 ? 29.114 61.933 9.408 1.00 36.93 174 PRO B O 1
ATOM 3994 N N . THR B 1 183 ? 29.665 60.598 11.139 1.00 37.28 175 THR B N 1
ATOM 3995 C CA . THR B 1 183 ? 29.005 61.405 12.161 1.00 37.66 175 THR B CA 1
ATOM 3996 C C . THR B 1 183 ? 29.766 62.635 12.636 1.00 39.20 175 THR B C 1
ATOM 3997 O O . THR B 1 183 ? 29.193 63.490 13.309 1.00 39.68 175 THR B O 1
ATOM 4001 N N . ASP B 1 184 ? 31.059 62.706 12.329 1.00 39.63 176 ASP B N 1
ATOM 4002 C CA . ASP B 1 184 ? 31.861 63.848 12.725 1.00 38.63 176 ASP B CA 1
ATOM 4003 C C . ASP B 1 184 ? 31.619 64.936 11.671 1.00 39.99 176 ASP B C 1
ATOM 4004 O O . ASP B 1 184 ? 32.009 64.795 10.508 1.00 38.80 176 ASP B O 1
ATOM 4009 N N . LEU B 1 185 ? 30.960 66.012 12.097 1.00 40.18 177 LEU B N 1
ATOM 4010 C CA . LEU B 1 185 ? 30.594 67.108 11.208 1.00 42.00 177 LEU B CA 1
ATOM 4011 C C . LEU B 1 185 ? 31.397 68.394 11.334 1.00 43.84 177 LEU B C 1
ATOM 4012 O O . LEU B 1 185 ? 31.267 69.284 10.488 1.00 45.49 177 LEU B O 1
ATOM 4017 N N . GLY B 1 186 ? 32.212 68.505 12.379 1.00 41.53 178 GLY B N 1
ATOM 4018 C CA . GLY B 1 186 ? 33.018 69.702 12.542 1.00 39.87 178 GLY B CA 1
ATOM 4019 C C . GLY B 1 186 ? 33.927 69.949 11.346 1.00 40.47 178 GLY B C 1
ATOM 4020 O O . GLY B 1 186 ? 34.300 69.005 10.637 1.00 36.98 178 GLY B O 1
ATOM 4021 N N . VAL B 1 187 ? 34.286 71.216 11.125 1.00 38.56 179 VAL B N 1
ATOM 4022 C CA . VAL B 1 187 ? 35.140 71.591 10.003 1.00 38.19 179 VAL B CA 1
ATOM 4023 C C . VAL B 1 187 ? 36.498 70.895 10.068 1.00 37.17 179 VAL B C 1
ATOM 4024 O O . VAL B 1 187 ? 37.059 70.544 9.037 1.00 36.88 179 VAL B O 1
ATOM 4028 N N . GLY B 1 188 ? 37.035 70.706 11.272 1.00 36.53 180 GLY B N 1
ATOM 4029 C CA . GLY B 1 188 ? 38.311 70.016 11.389 1.00 36.18 180 GLY B CA 1
ATOM 4030 C C . GLY B 1 188 ? 38.157 68.609 10.819 1.00 37.24 180 GLY B C 1
ATOM 4031 O O . GLY B 1 188 ? 39.016 68.110 10.079 1.00 35.54 180 GLY B O 1
ATOM 4032 N N . SER B 1 189 ? 37.041 67.965 11.149 1.00 36.58 181 SER B N 1
ATOM 4033 C CA . SER B 1 189 ? 36.783 66.617 10.650 1.00 36.39 181 SER B CA 1
ATOM 4034 C C . SER B 1 189 ? 36.656 66.638 9.130 1.00 36.54 181 SER B C 1
ATOM 4035 O O . SER B 1 189 ? 37.194 65.769 8.456 1.00 33.26 181 SER B O 1
ATOM 4038 N N . LEU B 1 190 ? 35.944 67.634 8.599 1.00 37.74 182 LEU B N 1
ATOM 4039 C CA . LEU B 1 190 ? 35.780 67.771 7.152 1.00 36.02 182 LEU B CA 1
ATOM 4040 C C . LEU B 1 190 ? 37.140 67.897 6.483 1.00 35.59 182 LEU B C 1
ATOM 4041 O O . LEU B 1 190 ? 37.364 67.353 5.408 1.00 36.70 182 LEU B O 1
ATOM 4046 N N . LEU B 1 191 ? 38.048 68.625 7.116 1.00 35.12 183 LEU B N 1
ATOM 4047 C CA . LEU B 1 191 ? 39.387 68.782 6.565 1.00 35.46 183 LEU B CA 1
ATOM 4048 C C . LEU B 1 191 ? 40.151 67.458 6.546 1.00 36.02 183 LEU B C 1
ATOM 4049 O O . LEU B 1 191 ? 40.722 67.076 5.525 1.00 35.94 183 LEU B O 1
ATOM 4054 N N . CYS B 1 192 ? 40.169 66.768 7.684 1.00 34.86 184 CYS B N 1
ATOM 4055 C CA . CYS B 1 192 ? 40.877 65.502 7.792 1.00 33.80 184 CYS B CA 1
ATOM 4056 C C . CYS B 1 192 ? 40.385 64.496 6.772 1.00 33.62 184 CYS B C 1
ATOM 4057 O O . CYS B 1 192 ? 41.186 63.754 6.212 1.00 34.02 184 CYS B O 1
ATOM 4060 N N . ASN B 1 193 ? 39.078 64.481 6.519 1.00 30.00 185 ASN B N 1
ATOM 4061 C CA . ASN B 1 193 ? 38.503 63.577 5.528 1.00 31.37 185 ASN B CA 1
ATOM 4062 C C . ASN B 1 193 ? 39.072 63.818 4.112 1.00 31.32 185 ASN B C 1
ATOM 4063 O O . ASN B 1 193 ? 38.877 63.002 3.198 1.00 30.78 185 ASN B O 1
ATOM 4068 N N . GLY B 1 194 ? 39.774 64.933 3.927 1.00 30.94 186 GLY B N 1
ATOM 4069 C CA . GLY B 1 194 ? 40.338 65.227 2.619 1.00 29.05 186 GLY B CA 1
ATOM 4070 C C . GLY B 1 194 ? 41.852 65.149 2.605 1.00 30.76 186 GLY B C 1
ATOM 4071 O O . GLY B 1 194 ? 42.479 65.275 1.552 1.00 31.20 186 GLY B O 1
ATOM 4072 N N . LEU B 1 195 ? 42.438 64.894 3.770 1.00 30.62 187 LEU B N 1
ATOM 4073 C CA . LEU B 1 195 ? 43.893 64.848 3.913 1.00 32.61 187 LEU B CA 1
ATOM 4074 C C . LEU B 1 195 ? 44.545 63.481 4.084 1.00 31.21 187 LEU B C 1
ATOM 4075 O O . LEU B 1 195 ? 45.591 63.210 3.489 1.00 31.22 187 LEU B O 1
ATOM 4080 N N . PHE B 1 196 ? 43.944 62.635 4.912 1.00 28.94 188 PHE B N 1
ATOM 4081 C CA . PHE B 1 196 ? 44.510 61.319 5.197 1.00 32.40 188 PHE B CA 1
ATOM 4082 C C . PHE B 1 196 ? 44.260 60.237 4.155 1.00 30.67 188 PHE B C 1
ATOM 4083 O O . PHE B 1 196 ? 43.199 60.185 3.544 1.00 30.19 188 PHE B O 1
ATOM 4091 N N . GLY B 1 197 ? 45.268 59.391 3.956 1.00 31.47 189 GLY B N 1
ATOM 4092 C CA . GLY B 1 197 ? 45.178 58.296 2.997 1.00 32.03 189 GLY B CA 1
ATOM 4093 C C . GLY B 1 197 ? 45.669 57.003 3.633 1.00 30.58 189 GLY B C 1
ATOM 4094 O O . GLY B 1 197 ? 45.936 56.973 4.830 1.00 30.07 189 GLY B O 1
ATOM 4095 N N . ASP B 1 198 ? 45.769 55.932 2.851 1.00 30.93 190 ASP B N 1
ATOM 4096 C CA . ASP B 1 198 ? 46.245 54.652 3.367 1.00 28.75 190 ASP B CA 1
ATOM 4097 C C . ASP B 1 198 ? 47.588 54.333 2.709 1.00 30.05 190 ASP B C 1
ATOM 4098 O O . ASP B 1 198 ? 47.805 54.653 1.540 1.00 27.42 190 ASP B O 1
ATOM 4103 N N . GLY B 1 199 ? 48.485 53.705 3.465 1.00 32.30 191 GLY B N 1
ATOM 4104 C CA . GLY B 1 199 ? 49.795 53.362 2.935 1.00 34.46 191 GLY B CA 1
ATOM 4105 C C . GLY B 1 199 ? 50.601 52.495 3.888 1.00 35.97 191 GLY B C 1
ATOM 4106 O O . GLY B 1 199 ? 50.447 52.590 5.100 1.00 33.74 191 GLY B O 1
ATOM 4107 N N . ILE B 1 200 ? 51.457 51.641 3.336 1.00 38.32 192 ILE B N 1
ATOM 4108 C CA . ILE B 1 200 ? 52.283 50.751 4.138 1.00 40.06 192 ILE B CA 1
ATOM 4109 C C . ILE B 1 200 ? 53.766 50.966 3.833 1.00 42.16 192 ILE B C 1
ATOM 4110 O O . ILE B 1 200 ? 54.180 50.984 2.677 1.00 40.47 192 ILE B O 1
ATOM 4115 N N . ALA B 1 201 ? 54.565 51.125 4.880 1.00 43.71 193 ALA B N 1
ATOM 4116 C CA . ALA B 1 201 ? 55.995 51.320 4.708 1.00 45.53 193 ALA B CA 1
ATOM 4117 C C . ALA B 1 201 ? 56.754 50.252 5.480 1.00 47.24 193 ALA B C 1
ATOM 4118 O O . ALA B 1 201 ? 56.244 49.684 6.444 1.00 46.85 193 ALA B O 1
ATOM 4120 N N . ALA B 1 202 ? 57.975 49.974 5.044 1.00 51.11 194 ALA B N 1
ATOM 4121 C CA . ALA B 1 202 ? 58.823 48.989 5.708 1.00 52.89 194 ALA B CA 1
ATOM 4122 C C . ALA B 1 202 ? 60.261 49.318 5.372 1.00 53.93 194 ALA B C 1
ATOM 4123 O O . ALA B 1 202 ? 60.571 49.698 4.248 1.00 55.17 194 ALA B O 1
ATOM 4125 N N . ALA B 1 203 ? 61.138 49.189 6.356 1.00 56.47 195 ALA B N 1
ATOM 4126 C CA . ALA B 1 203 ? 62.548 49.479 6.154 1.00 57.59 195 ALA B CA 1
ATOM 4127 C C . ALA B 1 203 ? 63.364 48.707 7.169 1.00 59.03 195 ALA B C 1
ATOM 4128 O O . ALA B 1 203 ? 62.912 48.475 8.291 1.00 58.87 195 ALA B O 1
ATOM 4130 N N . VAL B 1 204 ? 64.562 48.298 6.764 1.00 60.26 196 VAL B N 1
ATOM 4131 C CA . VAL B 1 204 ? 65.453 47.561 7.644 1.00 61.12 196 VAL B CA 1
ATOM 4132 C C . VAL B 1 204 ? 66.559 48.479 8.126 1.00 62.96 196 VAL B C 1
ATOM 4133 O O . VAL B 1 204 ? 67.073 49.301 7.368 1.00 63.53 196 VAL B O 1
ATOM 4137 N N . VAL B 1 205 ? 66.908 48.346 9.397 1.00 64.44 197 VAL B N 1
ATOM 4138 C CA . VAL B 1 205 ? 67.969 49.136 9.987 1.00 67.23 197 VAL B CA 1
ATOM 4139 C C . VAL B 1 205 ? 69.062 48.164 10.400 1.00 70.07 197 VAL B C 1
ATOM 4140 O O . VAL B 1 205 ? 68.998 47.551 11.468 1.00 70.40 197 VAL B O 1
ATOM 4144 N N . ARG B 1 206 ? 70.056 48.021 9.528 1.00 72.94 198 ARG B N 1
ATOM 4145 C CA . ARG B 1 206 ? 71.183 47.123 9.754 1.00 74.74 198 ARG B CA 1
ATOM 4146 C C . ARG B 1 206 ? 72.270 47.792 10.578 1.00 75.32 198 ARG B C 1
ATOM 4147 O O . ARG B 1 206 ? 72.780 48.847 10.206 1.00 74.76 198 ARG B O 1
ATOM 4155 N N . GLY B 1 207 ? 72.614 47.176 11.702 1.00 76.79 199 GLY B N 1
ATOM 4156 C CA . GLY B 1 207 ? 73.652 47.730 12.551 1.00 79.07 199 GLY B CA 1
ATOM 4157 C C . GLY B 1 207 ? 74.987 47.548 11.863 1.00 80.28 199 GLY B C 1
ATOM 4158 O O . GLY B 1 207 ? 75.924 48.328 12.067 1.00 80.29 199 GLY B O 1
ATOM 4159 N N . ARG B 1 208 ? 75.063 46.505 11.039 1.00 81.20 200 ARG B N 1
ATOM 4160 C CA . ARG B 1 208 ? 76.273 46.193 10.289 1.00 81.97 200 ARG B CA 1
ATOM 4161 C C . ARG B 1 208 ? 76.252 46.834 8.906 1.00 81.55 200 ARG B C 1
ATOM 4162 O O . ARG B 1 208 ? 76.240 48.062 8.777 1.00 81.94 200 ARG B O 1
ATOM 4170 N N . GLY B 1 209 ? 76.240 45.991 7.878 1.00 80.72 201 GLY B N 1
ATOM 4171 C CA . GLY B 1 209 ? 76.251 46.477 6.510 1.00 80.42 201 GLY B CA 1
ATOM 4172 C C . GLY B 1 209 ? 75.086 47.361 6.120 1.00 80.37 201 GLY B C 1
ATOM 4173 O O . GLY B 1 209 ? 74.423 47.959 6.968 1.00 80.47 201 GLY B O 1
ATOM 4174 N N . GLY B 1 210 ? 74.853 47.456 4.816 1.00 80.19 202 GLY B N 1
ATOM 4175 C CA . GLY B 1 210 ? 73.750 48.256 4.321 1.00 79.63 202 GLY B CA 1
ATOM 4176 C C . GLY B 1 210 ? 74.095 49.637 3.801 1.00 78.58 202 GLY B C 1
ATOM 4177 O O . GLY B 1 210 ? 75.094 50.243 4.189 1.00 77.82 202 GLY B O 1
ATOM 4178 N N . THR B 1 211 ? 73.241 50.133 2.914 1.00 78.32 203 THR B N 1
ATOM 4179 C CA . THR B 1 211 ? 73.414 51.449 2.323 1.00 78.41 203 THR B CA 1
ATOM 4180 C C . THR B 1 211 ? 72.182 52.315 2.584 1.00 78.42 203 THR B C 1
ATOM 4181 O O . THR B 1 211 ? 71.051 51.899 2.328 1.00 77.55 203 THR B O 1
ATOM 4185 N N . GLY B 1 212 ? 72.415 53.518 3.102 1.00 78.41 204 GLY B N 1
ATOM 4186 C CA . GLY B 1 212 ? 71.333 54.440 3.404 1.00 79.23 204 GLY B CA 1
ATOM 4187 C C . GLY B 1 212 ? 71.804 55.541 4.339 1.00 79.74 204 GLY B C 1
ATOM 4188 O O . GLY B 1 212 ? 72.905 56.058 4.177 1.00 80.36 204 GLY B O 1
ATOM 4189 N N . VAL B 1 213 ? 70.981 55.903 5.319 1.00 79.99 205 VAL B N 1
ATOM 4190 C CA . VAL B 1 213 ? 71.346 56.948 6.274 1.00 79.66 205 VAL B CA 1
ATOM 4191 C C . VAL B 1 213 ? 71.894 56.338 7.559 1.00 80.51 205 VAL B C 1
ATOM 4192 O O . VAL B 1 213 ? 71.193 55.598 8.250 1.00 80.38 205 VAL B O 1
ATOM 4196 N N . ARG B 1 214 ? 73.143 56.656 7.880 1.00 80.96 206 ARG B N 1
ATOM 4197 C CA . ARG B 1 214 ? 73.766 56.133 9.086 1.00 81.41 206 ARG B CA 1
ATOM 4198 C C . ARG B 1 214 ? 73.274 56.850 10.331 1.00 81.16 206 ARG B C 1
ATOM 4199 O O . ARG B 1 214 ? 73.210 58.076 10.364 1.00 81.22 206 ARG B O 1
ATOM 4207 N N . LEU B 1 215 ? 72.940 56.060 11.348 1.00 80.63 207 LEU B N 1
ATOM 4208 C CA . LEU B 1 215 ? 72.465 56.550 12.640 1.00 80.26 207 LEU B CA 1
ATOM 4209 C C . LEU B 1 215 ? 73.030 57.928 13.028 1.00 79.62 207 LEU B C 1
ATOM 4210 O O . LEU B 1 215 ? 72.768 58.921 12.358 1.00 79.33 207 LEU B O 1
ATOM 4215 N N . GLU B 1 216 ? 73.761 57.984 14.137 1.00 79.81 208 GLU B N 1
ATOM 4216 C CA . GLU B 1 216 ? 74.420 59.203 14.623 1.00 79.89 208 GLU B CA 1
ATOM 4217 C C . GLU B 1 216 ? 73.639 60.334 15.317 1.00 79.42 208 GLU B C 1
ATOM 4218 O O . GLU B 1 216 ? 73.664 61.476 14.857 1.00 80.90 208 GLU B O 1
ATOM 4224 N N . ARG B 1 217 ? 72.979 60.013 16.429 1.00 78.37 209 ARG B N 1
ATOM 4225 C CA . ARG B 1 217 ? 72.222 60.975 17.251 1.00 77.47 209 ARG B CA 1
ATOM 4226 C C . ARG B 1 217 ? 70.735 61.178 16.984 1.00 75.63 209 ARG B C 1
ATOM 4227 O O . ARG B 1 217 ? 70.346 61.955 16.114 1.00 74.94 209 ARG B O 1
ATOM 4235 N N . ASN B 1 218 ? 69.908 60.495 17.767 1.00 73.66 210 ASN B N 1
ATOM 4236 C CA . ASN B 1 218 ? 68.460 60.612 17.649 1.00 71.28 210 ASN B CA 1
ATOM 4237 C C . ASN B 1 218 ? 67.932 61.116 18.989 1.00 69.75 210 ASN B C 1
ATOM 4238 O O . ASN B 1 218 ? 68.316 60.608 20.042 1.00 71.37 210 ASN B O 1
ATOM 4243 N N . GLY B 1 219 ? 67.066 62.120 18.956 1.00 67.72 211 GLY B N 1
ATOM 4244 C CA . GLY B 1 219 ? 66.526 62.654 20.192 1.00 65.48 211 GLY B CA 1
ATOM 4245 C C . GLY B 1 219 ? 65.024 62.829 20.121 1.00 63.99 211 GLY B C 1
ATOM 4246 O O . GLY B 1 219 ? 64.422 62.601 19.074 1.00 64.30 211 GLY B O 1
ATOM 4247 N N . SER B 1 220 ? 64.412 63.231 21.229 1.00 62.57 212 SER B N 1
ATOM 4248 C CA . SER B 1 220 ? 62.968 63.435 21.262 1.00 60.41 212 SER B CA 1
ATOM 4249 C C . SER B 1 220 ? 62.576 64.684 22.033 1.00 58.04 212 SER B C 1
ATOM 4250 O O . SER B 1 220 ? 63.284 65.109 22.948 1.00 56.83 212 SER B O 1
ATOM 4253 N N . TYR B 1 221 ? 61.433 65.255 21.667 1.00 55.10 213 TYR B N 1
ATOM 4254 C CA . TYR B 1 221 ? 60.938 66.461 22.318 1.00 53.84 213 TYR B CA 1
ATOM 4255 C C . TYR B 1 221 ? 59.416 66.455 22.430 1.00 52.90 213 TYR B C 1
ATOM 4256 O O . TYR B 1 221 ? 58.720 65.972 21.538 1.00 52.27 213 TYR B O 1
ATOM 4265 N N . LEU B 1 222 ? 58.909 67.000 23.531 1.00 52.65 214 LEU B N 1
ATOM 4266 C CA . LEU B 1 222 ? 57.472 67.046 23.782 1.00 52.52 214 LEU B CA 1
ATOM 4267 C C . LEU B 1 222 ? 57.018 68.474 24.048 1.00 51.66 214 LEU B C 1
ATOM 4268 O O . LEU B 1 222 ? 57.349 69.038 25.084 1.00 52.97 214 LEU B O 1
ATOM 4273 N N . ILE B 1 223 ? 56.269 69.060 23.115 1.00 51.28 215 ILE B N 1
ATOM 4274 C CA . ILE B 1 223 ? 55.774 70.422 23.298 1.00 52.09 215 ILE B CA 1
ATOM 4275 C C . ILE B 1 223 ? 54.820 70.409 24.486 1.00 52.66 215 ILE B C 1
ATOM 4276 O O . ILE B 1 223 ? 53.820 69.695 24.478 1.00 53.05 215 ILE B O 1
ATOM 4281 N N . PRO B 1 224 ? 55.119 71.207 25.519 1.00 53.31 216 PRO B N 1
ATOM 4282 C CA . PRO B 1 224 ? 54.333 71.329 26.750 1.00 52.93 216 PRO B CA 1
ATOM 4283 C C . PRO B 1 224 ? 52.878 71.717 26.577 1.00 52.63 216 PRO B C 1
ATOM 4284 O O . PRO B 1 224 ? 52.537 72.547 25.735 1.00 51.89 216 PRO B O 1
ATOM 4288 N N . LYS B 1 225 ? 52.034 71.103 27.399 1.00 52.83 217 LYS B N 1
ATOM 4289 C CA . LYS B 1 225 ? 50.600 71.368 27.421 1.00 53.00 217 LYS B CA 1
ATOM 4290 C C . LYS B 1 225 ? 49.890 71.362 26.071 1.00 51.44 217 LYS B C 1
ATOM 4291 O O . LYS B 1 225 ? 49.172 72.306 25.736 1.00 52.94 217 LYS B O 1
ATOM 4297 N N . THR B 1 226 ? 50.082 70.288 25.310 1.00 48.72 218 THR B N 1
ATOM 4298 C CA . THR B 1 226 ? 49.457 70.137 24.002 1.00 45.79 218 THR B CA 1
ATOM 4299 C C . THR B 1 226 ? 48.937 68.705 23.838 1.00 44.78 218 THR B C 1
ATOM 4300 O O . THR B 1 226 ? 48.778 68.217 22.718 1.00 43.00 218 THR B O 1
ATOM 4304 N N . GLU B 1 227 ? 48.661 68.046 24.964 1.00 41.86 219 GLU B N 1
ATOM 4305 C CA . GLU B 1 227 ? 48.171 66.662 24.962 1.00 41.57 219 GLU B CA 1
ATOM 4306 C C . GLU B 1 227 ? 46.902 66.398 24.139 1.00 40.83 219 GLU B C 1
ATOM 4307 O O . GLU B 1 227 ? 46.834 65.394 23.431 1.00 39.27 219 GLU B O 1
ATOM 4313 N N . ASP B 1 228 ? 45.904 67.278 24.231 1.00 38.91 220 ASP B N 1
ATOM 4314 C CA . ASP B 1 228 ? 44.662 67.083 23.486 1.00 40.62 220 ASP B CA 1
ATOM 4315 C C . ASP B 1 228 ? 44.606 67.745 22.111 1.00 39.21 220 ASP B C 1
ATOM 4316 O O . ASP B 1 228 ? 43.549 67.784 21.477 1.00 37.15 220 ASP B O 1
ATOM 4321 N N . TRP B 1 229 ? 45.750 68.237 21.643 1.00 39.53 221 TRP B N 1
ATOM 4322 C CA . TRP B 1 229 ? 45.856 68.915 20.344 1.00 38.81 221 TRP B CA 1
ATOM 4323 C C . TRP B 1 229 ? 45.855 67.978 19.137 1.00 37.02 221 TRP B C 1
ATOM 4324 O O . TRP B 1 229 ? 45.402 68.349 18.054 1.00 36.76 221 TRP B O 1
ATOM 4335 N N . ILE B 1 230 ? 46.379 66.772 19.325 1.00 34.78 222 ILE B N 1
ATOM 4336 C CA . ILE B 1 230 ? 46.416 65.767 18.265 1.00 32.78 222 ILE B CA 1
ATOM 4337 C C . ILE B 1 230 ? 46.102 64.479 19.015 1.00 32.86 222 ILE B C 1
ATOM 4338 O O . ILE B 1 230 ? 46.979 63.849 19.616 1.00 31.44 222 ILE B O 1
ATOM 4343 N N . MET B 1 231 ? 44.831 64.101 18.987 1.00 31.73 223 MET B N 1
ATOM 4344 C CA . MET B 1 231 ? 44.389 62.948 19.748 1.00 32.87 223 MET B CA 1
ATOM 4345 C C . MET B 1 231 ? 43.208 62.205 19.143 1.00 30.43 223 MET B C 1
ATOM 4346 O O . MET B 1 231 ? 42.641 62.597 18.131 1.00 30.40 223 MET B O 1
ATOM 4351 N N . TYR B 1 232 ? 42.824 61.145 19.838 1.00 30.71 224 TYR B N 1
ATOM 4352 C CA . TYR B 1 232 ? 41.697 60.325 19.451 1.00 30.52 224 TYR B CA 1
ATOM 4353 C C . TYR B 1 232 ? 40.575 60.390 20.487 1.00 29.94 224 TYR B C 1
ATOM 4354 O O . TYR B 1 232 ? 40.826 60.447 21.689 1.00 29.63 224 TYR B O 1
ATOM 4363 N N . ASP B 1 233 ? 39.337 60.399 20.014 1.00 31.83 225 ASP B N 1
ATOM 4364 C CA . ASP B 1 233 ? 38.194 60.280 20.914 1.00 31.33 225 ASP B CA 1
ATOM 4365 C C . ASP B 1 233 ? 37.865 58.792 20.645 1.00 29.62 225 ASP B C 1
ATOM 4366 O O . ASP B 1 233 ? 37.748 58.387 19.487 1.00 28.31 225 ASP B O 1
ATOM 4371 N N . VAL B 1 234 ? 37.768 57.978 21.689 1.00 30.87 226 VAL B N 1
ATOM 4372 C CA . VAL B 1 234 ? 37.482 56.548 21.538 1.00 29.61 226 VAL B CA 1
ATOM 4373 C C . VAL B 1 234 ? 36.021 56.225 21.850 1.00 29.89 226 VAL B C 1
ATOM 4374 O O . VAL B 1 234 ? 35.602 56.279 23.003 1.00 30.03 226 VAL B O 1
ATOM 4378 N N . LYS B 1 235 ? 35.259 55.862 20.823 1.00 28.60 227 LYS B N 1
ATOM 4379 C CA . LYS B 1 235 ? 33.835 55.580 20.984 1.00 28.03 227 LYS B CA 1
ATOM 4380 C C . LYS B 1 235 ? 33.420 54.207 20.461 1.00 27.30 227 LYS B C 1
ATOM 4381 O O . LYS B 1 235 ? 34.231 53.465 19.923 1.00 28.42 227 LYS B O 1
ATOM 4387 N N . ALA B 1 236 ? 32.133 53.900 20.598 1.00 27.39 228 ALA B N 1
ATOM 4388 C CA . ALA B 1 236 ? 31.577 52.638 20.121 1.00 28.11 228 ALA B CA 1
ATOM 4389 C C . ALA B 1 236 ? 31.745 52.510 18.608 1.00 28.45 228 ALA B C 1
ATOM 4390 O O . ALA B 1 236 ? 31.638 51.423 18.058 1.00 26.64 228 ALA B O 1
ATOM 4392 N N . THR B 1 237 ? 32.014 53.628 17.941 1.00 28.92 229 THR B N 1
ATOM 4393 C CA . THR B 1 237 ? 32.214 53.623 16.504 1.00 28.64 229 THR B CA 1
ATOM 4394 C C . THR B 1 237 ? 33.697 53.526 16.146 1.00 29.21 229 THR B C 1
ATOM 4395 O O . THR B 1 237 ? 34.070 53.392 14.977 1.00 29.68 229 THR B O 1
ATOM 4399 N N . GLY B 1 238 ? 34.557 53.586 17.149 1.00 28.15 230 GLY B N 1
ATOM 4400 C CA . GLY B 1 238 ? 35.977 53.482 16.856 1.00 29.30 230 GLY B CA 1
ATOM 4401 C C . GLY B 1 238 ? 36.770 54.717 17.238 1.00 27.95 230 GLY B C 1
ATOM 4402 O O . GLY B 1 238 ? 36.538 55.314 18.292 1.00 27.49 230 GLY B O 1
ATOM 4403 N N . PHE B 1 239 ? 37.701 55.114 16.380 1.00 27.65 231 PHE B N 1
ATOM 4404 C CA . PHE B 1 239 ? 38.525 56.271 16.690 1.00 28.66 231 PHE B CA 1
ATOM 4405 C C . PHE B 1 239 ? 38.139 57.521 15.906 1.00 24.93 231 PHE B C 1
ATOM 4406 O O . PHE B 1 239 ? 38.157 57.528 14.677 1.00 22.91 231 PHE B O 1
ATOM 4414 N N . HIS B 1 240 ? 37.783 58.568 16.642 1.00 24.06 232 HIS B N 1
ATOM 4415 C CA . HIS B 1 240 ? 37.413 59.854 16.061 1.00 26.22 232 HIS B CA 1
ATOM 4416 C C . HIS B 1 240 ? 38.618 60.779 16.263 1.00 25.71 232 HIS B C 1
ATOM 4417 O O . HIS B 1 240 ? 38.976 61.116 17.389 1.00 23.58 232 HIS B O 1
ATOM 4424 N N . PHE B 1 241 ? 39.233 61.162 15.152 1.00 25.81 233 PHE B N 1
ATOM 4425 C CA . PHE B 1 241 ? 40.427 61.984 15.154 1.00 29.71 233 PHE B CA 1
ATOM 4426 C C . PHE B 1 241 ? 40.172 63.459 15.431 1.00 32.27 233 PHE B C 1
ATOM 4427 O O . PHE B 1 241 ? 39.366 64.088 14.763 1.00 33.17 233 PHE B O 1
ATOM 4435 N N . LEU B 1 242 ? 40.890 63.991 16.414 1.00 35.43 234 LEU B N 1
ATOM 4436 C CA . LEU B 1 242 ? 40.767 65.381 16.833 1.00 37.76 234 LEU B CA 1
ATOM 4437 C C . LEU B 1 242 ? 42.051 66.162 16.592 1.00 39.99 234 LEU B C 1
ATOM 4438 O O . LEU B 1 242 ? 43.087 65.866 17.184 1.00 39.77 234 LEU B O 1
ATOM 4443 N N . LEU B 1 243 ? 41.982 67.162 15.725 1.00 41.77 235 LEU B N 1
ATOM 4444 C CA . LEU B 1 243 ? 43.142 67.990 15.447 1.00 45.46 235 LEU B CA 1
ATOM 4445 C C . LEU B 1 243 ? 42.752 69.417 15.812 1.00 48.48 235 LEU B C 1
ATOM 4446 O O . LEU B 1 243 ? 41.754 69.941 15.309 1.00 50.03 235 LEU B O 1
ATOM 4451 N N . ASP B 1 244 ? 43.523 70.035 16.702 1.00 49.68 236 ASP B N 1
ATOM 4452 C CA . ASP B 1 244 ? 43.247 71.405 17.135 1.00 50.61 236 ASP B CA 1
ATOM 4453 C C . ASP B 1 244 ? 43.700 72.402 16.060 1.00 50.59 236 ASP B C 1
ATOM 4454 O O . ASP B 1 244 ? 44.723 72.204 15.404 1.00 48.53 236 ASP B O 1
ATOM 4459 N N . LYS B 1 245 ? 42.925 73.466 15.873 1.00 52.44 237 LYS B N 1
ATOM 4460 C CA . LYS B 1 245 ? 43.248 74.476 14.864 1.00 53.47 237 LYS B CA 1
ATOM 4461 C C . LYS B 1 245 ? 44.615 75.122 15.086 1.00 53.94 237 LYS B C 1
ATOM 4462 O O . LYS B 1 245 ? 45.221 75.652 14.152 1.00 54.53 237 LYS B O 1
ATOM 4468 N N . ARG B 1 246 ? 45.108 75.058 16.317 1.00 53.31 238 ARG B N 1
ATOM 4469 C CA . ARG B 1 246 ? 46.394 75.659 16.648 1.00 54.22 238 ARG B CA 1
ATOM 4470 C C . ARG B 1 246 ? 47.626 74.810 16.371 1.00 54.18 238 ARG B C 1
ATOM 4471 O O . ARG B 1 246 ? 48.732 75.221 16.713 1.00 55.34 238 ARG B O 1
ATOM 4479 N N . VAL B 1 247 ? 47.469 73.648 15.749 1.00 53.24 239 VAL B N 1
ATOM 4480 C CA . VAL B 1 247 ? 48.636 72.808 15.508 1.00 54.38 239 VAL B CA 1
ATOM 4481 C C . VAL B 1 247 ? 49.694 73.387 14.562 1.00 55.64 239 VAL B C 1
ATOM 4482 O O . VAL B 1 247 ? 50.883 73.396 14.891 1.00 54.00 239 VAL B O 1
ATOM 4486 N N . PRO B 1 248 ? 49.287 73.897 13.388 1.00 57.47 240 PRO B N 1
ATOM 4487 C CA . PRO B 1 248 ? 50.339 74.437 12.518 1.00 59.57 240 PRO B CA 1
ATOM 4488 C C . PRO B 1 248 ? 51.230 75.464 13.231 1.00 62.16 240 PRO B C 1
ATOM 4489 O O . PRO B 1 248 ? 52.448 75.473 13.048 1.00 63.76 240 PRO B O 1
ATOM 4493 N N . ALA B 1 249 ? 50.620 76.313 14.051 1.00 62.97 241 ALA B N 1
ATOM 4494 C CA . ALA B 1 249 ? 51.358 77.335 14.780 1.00 65.30 241 ALA B CA 1
ATOM 4495 C C . ALA B 1 249 ? 52.405 76.736 15.721 1.00 67.18 241 ALA B C 1
ATOM 4496 O O . ALA B 1 249 ? 53.397 77.389 16.057 1.00 67.33 241 ALA B O 1
ATOM 4498 N N . THR B 1 250 ? 52.182 75.493 16.142 1.00 68.48 242 THR B N 1
ATOM 4499 C CA . THR B 1 250 ? 53.100 74.805 17.051 1.00 68.41 242 THR B CA 1
ATOM 4500 C C . THR B 1 250 ? 54.476 74.669 16.420 1.00 67.72 242 THR B C 1
ATOM 4501 O O . THR B 1 250 ? 55.445 74.291 17.082 1.00 66.37 242 THR B O 1
ATOM 4505 N N . MET B 1 251 ? 54.548 74.964 15.128 1.00 67.53 243 MET B N 1
ATOM 4506 C CA . MET B 1 251 ? 55.803 74.881 14.402 1.00 69.05 243 MET B CA 1
ATOM 4507 C C . MET B 1 251 ? 56.770 75.943 14.912 1.00 69.33 243 MET B C 1
ATOM 4508 O O . MET B 1 251 ? 57.990 75.813 14.774 1.00 68.81 243 MET B O 1
ATOM 4513 N N . GLU B 1 252 ? 56.215 76.989 15.514 1.00 69.54 244 GLU B N 1
ATOM 4514 C CA . GLU B 1 252 ? 57.028 78.061 16.060 1.00 69.84 244 GLU B CA 1
ATOM 4515 C C . GLU B 1 252 ? 57.824 77.509 17.244 1.00 69.93 244 GLU B C 1
ATOM 4516 O O . GLU B 1 252 ? 59.053 77.565 17.248 1.00 69.99 244 GLU B O 1
ATOM 4522 N N . PRO B 1 253 ? 57.137 76.942 18.251 1.00 68.88 245 PRO B N 1
ATOM 4523 C CA . PRO B 1 253 ? 57.852 76.398 19.407 1.00 68.44 245 PRO B CA 1
ATOM 4524 C C . PRO B 1 253 ? 58.656 75.131 19.132 1.00 68.35 245 PRO B C 1
ATOM 4525 O O . PRO B 1 253 ? 59.512 74.759 19.928 1.00 68.54 245 PRO B O 1
ATOM 4529 N N . LEU B 1 254 ? 58.392 74.471 18.010 1.00 68.72 246 LEU B N 1
ATOM 4530 C CA . LEU B 1 254 ? 59.092 73.232 17.689 1.00 69.14 246 LEU B CA 1
ATOM 4531 C C . LEU B 1 254 ? 60.380 73.398 16.893 1.00 69.00 246 LEU B C 1
ATOM 4532 O O . LEU B 1 254 ? 61.303 72.597 17.036 1.00 68.31 246 LEU B O 1
ATOM 4537 N N . ALA B 1 255 ? 60.443 74.426 16.051 1.00 68.91 247 ALA B N 1
ATOM 4538 C CA . ALA B 1 255 ? 61.643 74.679 15.257 1.00 68.32 247 ALA B CA 1
ATOM 4539 C C . ALA B 1 255 ? 62.882 74.734 16.162 1.00 67.62 247 ALA B C 1
ATOM 4540 O O . ALA B 1 255 ? 63.876 74.048 15.912 1.00 66.16 247 ALA B O 1
ATOM 4542 N N . PRO B 1 256 ? 62.834 75.548 17.233 1.00 67.45 248 PRO B N 1
ATOM 4543 C CA . PRO B 1 256 ? 63.986 75.637 18.134 1.00 67.82 248 PRO B CA 1
ATOM 4544 C C . PRO B 1 256 ? 64.341 74.293 18.761 1.00 68.90 248 PRO B C 1
ATOM 4545 O O . PRO B 1 256 ? 65.476 74.083 19.197 1.00 69.32 248 PRO B O 1
ATOM 4549 N N . ALA B 1 257 ? 63.369 73.387 18.803 1.00 69.45 249 ALA B N 1
ATOM 4550 C CA . ALA B 1 257 ? 63.581 72.061 19.369 1.00 69.80 249 ALA B CA 1
ATOM 4551 C C . ALA B 1 257 ? 64.464 71.232 18.444 1.00 70.16 249 ALA B C 1
ATOM 4552 O O . ALA B 1 257 ? 65.155 70.312 18.884 1.00 69.44 249 ALA B O 1
ATOM 4554 N N . LEU B 1 258 ? 64.430 71.563 17.157 1.00 70.90 250 LEU B N 1
ATOM 4555 C CA . LEU B 1 258 ? 65.232 70.861 16.161 1.00 71.57 250 LEU B CA 1
ATOM 4556 C C . LEU B 1 258 ? 66.673 71.374 16.190 1.00 72.87 250 LEU B C 1
ATOM 4557 O O . LEU B 1 258 ? 67.623 70.588 16.204 1.00 73.08 250 LEU B O 1
ATOM 4562 N N . LYS B 1 259 ? 66.827 72.694 16.197 1.00 73.10 251 LYS B N 1
ATOM 4563 C CA . LYS B 1 259 ? 68.144 73.317 16.237 1.00 73.49 251 LYS B CA 1
ATOM 4564 C C . LYS B 1 259 ? 68.835 72.885 17.521 1.00 74.56 251 LYS B C 1
ATOM 4565 O O . LYS B 1 259 ? 69.994 72.465 17.520 1.00 74.82 251 LYS B O 1
ATOM 4571 N N . GLU B 1 260 ? 68.091 72.992 18.615 1.00 75.41 252 GLU B N 1
ATOM 4572 C CA . GLU B 1 260 ? 68.557 72.640 19.948 1.00 76.30 252 GLU B CA 1
ATOM 4573 C C . GLU B 1 260 ? 69.244 71.272 19.995 1.00 76.19 252 GLU B C 1
ATOM 4574 O O . GLU B 1 260 ? 70.225 71.094 20.710 1.00 76.47 252 GLU B O 1
ATOM 4580 N N . LEU B 1 261 ? 68.732 70.314 19.229 1.00 76.87 253 LEU B N 1
ATOM 4581 C CA . LEU B 1 261 ? 69.289 68.961 19.199 1.00 77.67 253 LEU B CA 1
ATOM 4582 C C . LEU B 1 261 ? 70.285 68.787 18.060 1.00 78.64 253 LEU B C 1
ATOM 4583 O O . LEU B 1 261 ? 71.114 67.873 18.073 1.00 79.71 253 LEU B O 1
ATOM 4588 N N . ALA B 1 262 ? 70.201 69.663 17.069 1.00 79.03 254 ALA B N 1
ATOM 4589 C CA . ALA B 1 262 ? 71.103 69.594 15.934 1.00 79.77 254 ALA B CA 1
ATOM 4590 C C . ALA B 1 262 ? 72.513 70.002 16.365 1.00 80.21 254 ALA B C 1
ATOM 4591 O O . ALA B 1 262 ? 73.489 69.322 16.046 1.00 80.23 254 ALA B O 1
ATOM 4593 N N . GLY B 1 263 ? 72.611 71.104 17.103 1.00 80.18 255 GLY B N 1
ATOM 4594 C CA . GLY B 1 263 ? 73.905 71.565 17.571 1.00 81.62 255 GLY B CA 1
ATOM 4595 C C . GLY B 1 263 ? 74.600 70.530 18.438 1.00 82.25 255 GLY B C 1
ATOM 4596 O O . GLY B 1 263 ? 75.810 70.337 18.341 1.00 82.68 255 GLY B O 1
ATOM 4597 N N . GLU B 1 264 ? 73.834 69.863 19.294 1.00 83.03 256 GLU B N 1
ATOM 4598 C CA . GLU B 1 264 ? 74.376 68.833 20.173 1.00 83.69 256 GLU B CA 1
ATOM 4599 C C . GLU B 1 264 ? 75.154 67.790 19.379 1.00 83.32 256 GLU B C 1
ATOM 4600 O O . GLU B 1 264 ? 75.798 66.916 19.953 1.00 83.18 256 GLU B O 1
ATOM 4606 N N . HIS B 1 265 ? 75.089 67.887 18.056 1.00 82.89 257 HIS B N 1
ATOM 4607 C CA . HIS B 1 265 ? 75.789 66.956 17.183 1.00 82.57 257 HIS B CA 1
ATOM 4608 C C . HIS B 1 265 ? 76.701 67.738 16.248 1.00 83.65 257 HIS B C 1
ATOM 4609 O O . HIS B 1 265 ? 77.250 67.197 15.287 1.00 83.77 257 HIS B O 1
ATOM 4616 N N . GLY B 1 266 ? 76.844 69.023 16.545 1.00 84.57 258 GLY B N 1
ATOM 4617 C CA . GLY B 1 266 ? 77.687 69.888 15.749 1.00 86.21 258 GLY B CA 1
ATOM 4618 C C . GLY B 1 266 ? 77.088 70.331 14.430 1.00 87.49 258 GLY B C 1
ATOM 4619 O O . GLY B 1 266 ? 77.700 71.129 13.722 1.00 87.52 258 GLY B O 1
ATOM 4620 N N . TRP B 1 267 ? 75.896 69.846 14.090 1.00 88.23 259 TRP B N 1
ATOM 4621 C CA . TRP B 1 267 ? 75.306 70.231 12.814 1.00 89.44 259 TRP B CA 1
ATOM 4622 C C . TRP B 1 267 ? 74.097 71.137 12.822 1.00 91.17 259 TRP B C 1
ATOM 4623 O O . TRP B 1 267 ? 73.395 71.180 11.814 1.00 92.04 259 TRP B O 1
ATOM 4634 N N . ASP B 1 268 ? 73.799 71.860 13.890 1.00 92.85 260 ASP B N 1
ATOM 4635 C CA . ASP B 1 268 ? 72.596 72.671 13.771 1.00 94.39 260 ASP B CA 1
ATOM 4636 C C . ASP B 1 268 ? 72.699 73.754 12.707 1.00 94.42 260 ASP B C 1
ATOM 4637 O O . ASP B 1 268 ? 72.580 73.476 11.506 1.00 93.63 260 ASP B O 1
ATOM 4642 N N . ALA B 1 269 ? 72.917 74.984 13.170 1.00 94.61 261 ALA B N 1
ATOM 4643 C CA . ALA B 1 269 ? 73.018 76.166 12.324 1.00 94.78 261 ALA B CA 1
ATOM 4644 C C . ALA B 1 269 ? 71.696 76.396 11.598 1.00 95.29 261 ALA B C 1
ATOM 4645 O O . ALA B 1 269 ? 71.337 77.536 11.294 1.00 95.68 261 ALA B O 1
ATOM 4647 N N . SER B 1 270 ? 70.975 75.301 11.360 1.00 95.41 262 SER B N 1
ATOM 4648 C CA . S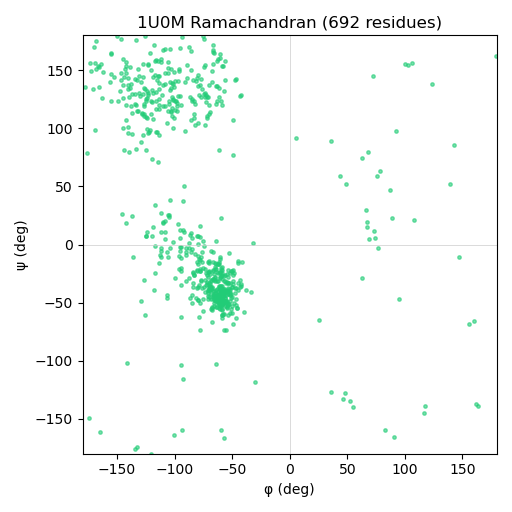ER B 1 270 ? 69.696 75.294 10.660 1.00 95.61 262 SER B CA 1
ATOM 4649 C C . SER B 1 270 ? 69.997 75.411 9.170 1.00 95.76 262 SER B C 1
ATOM 4650 O O . SER B 1 270 ? 69.649 76.396 8.522 1.00 96.44 262 SER B O 1
ATOM 4653 N N . ASP B 1 271 ? 70.684 74.400 8.649 1.00 95.51 263 ASP B N 1
ATOM 4654 C CA . ASP B 1 271 ? 71.057 74.344 7.242 1.00 95.02 263 ASP B CA 1
ATOM 4655 C C . ASP B 1 271 ? 71.749 73.006 7.014 1.00 94.22 263 ASP B C 1
ATOM 4656 O O . ASP B 1 271 ? 72.975 72.918 6.980 1.00 94.04 263 ASP B O 1
ATOM 4661 N N . LEU B 1 272 ? 70.945 71.951 6.899 1.00 93.04 264 LEU B N 1
ATOM 4662 C CA . LEU B 1 272 ? 71.478 70.614 6.664 1.00 91.08 264 LEU B CA 1
ATOM 4663 C C . LEU B 1 272 ? 71.505 70.334 5.172 1.00 89.81 264 LEU B C 1
ATOM 4664 O O . LEU B 1 272 ? 71.088 71.167 4.368 1.00 89.53 264 LEU B O 1
ATOM 4669 N N . ASP B 1 273 ? 71.994 69.159 4.800 1.00 88.12 265 ASP B N 1
ATOM 4670 C CA . ASP B 1 273 ? 72.068 68.807 3.394 1.00 87.24 265 ASP B CA 1
ATOM 4671 C C . ASP B 1 273 ? 71.066 67.742 3.002 1.00 85.92 265 ASP B C 1
ATOM 4672 O O . ASP B 1 273 ? 71.132 67.221 1.893 1.00 85.82 265 ASP B O 1
ATOM 4677 N N . PHE B 1 274 ? 70.123 67.430 3.886 1.00 84.32 266 PHE B N 1
ATOM 4678 C CA . PHE B 1 274 ? 69.165 66.382 3.575 1.00 81.99 266 PHE B CA 1
ATOM 4679 C C . PHE B 1 274 ? 68.009 66.340 4.581 1.00 80.03 266 PHE B C 1
ATOM 4680 O O . PHE B 1 274 ? 68.125 65.792 5.677 1.00 79.36 266 PHE B O 1
ATOM 4688 N N . TYR B 1 275 ? 66.895 66.958 4.180 1.00 77.47 267 TYR B N 1
ATOM 4689 C CA . TYR B 1 275 ? 65.687 67.059 5.001 1.00 74.36 267 TYR B CA 1
ATOM 4690 C C . TYR B 1 275 ? 64.539 66.100 4.684 1.00 72.15 267 TYR B C 1
ATOM 4691 O O . TYR B 1 275 ? 64.046 66.058 3.556 1.00 71.16 267 TYR B O 1
ATOM 4700 N N . ILE B 1 276 ? 64.097 65.360 5.700 1.00 69.85 268 ILE B N 1
ATOM 4701 C CA . ILE B 1 276 ? 62.989 64.410 5.565 1.00 67.68 268 ILE B CA 1
ATOM 4702 C C . ILE B 1 276 ? 62.093 64.484 6.811 1.00 66.80 268 ILE B C 1
ATOM 4703 O O . ILE B 1 276 ? 62.191 63.644 7.715 1.00 65.86 268 ILE B O 1
ATOM 4708 N N . VAL B 1 277 ? 61.222 65.489 6.858 1.00 64.65 269 VAL B N 1
ATOM 4709 C CA . VAL B 1 277 ? 60.334 65.661 8.001 1.00 63.05 269 VAL B CA 1
ATOM 4710 C C . VAL B 1 277 ? 58.860 65.528 7.636 1.00 62.52 269 VAL B C 1
ATOM 4711 O O . VAL B 1 277 ? 58.440 65.929 6.551 1.00 60.97 269 VAL B O 1
ATOM 4715 N N . HIS B 1 278 ? 58.078 64.975 8.561 1.00 61.36 270 HIS B N 1
ATOM 4716 C CA . HIS B 1 278 ? 56.651 64.799 8.359 1.00 60.54 270 HIS B CA 1
ATOM 4717 C C . HIS B 1 278 ? 55.860 65.568 9.399 1.00 62.73 270 HIS B C 1
ATOM 4718 O O . HIS B 1 278 ? 55.821 65.181 10.568 1.00 62.86 270 HIS B O 1
ATOM 4725 N N . ALA B 1 279 ? 55.226 66.656 8.971 1.00 65.26 271 ALA B N 1
ATOM 4726 C CA . ALA B 1 279 ? 54.428 67.483 9.871 1.00 68.11 271 ALA B CA 1
ATOM 4727 C C . ALA B 1 279 ? 52.954 67.080 9.824 1.00 70.11 271 ALA B C 1
ATOM 4728 O O . ALA B 1 279 ? 52.391 66.653 10.833 1.00 71.30 271 ALA B O 1
ATOM 4730 N N . GLY B 1 280 ? 52.332 67.220 8.655 1.00 71.92 272 GLY B N 1
ATOM 4731 C CA . GLY B 1 280 ? 50.933 66.850 8.517 1.00 73.64 272 GLY B CA 1
ATOM 4732 C C . GLY B 1 280 ? 50.108 67.808 7.680 1.00 74.93 272 GLY B C 1
ATOM 4733 O O . GLY B 1 280 ? 49.051 68.270 8.108 1.00 75.91 272 GLY B O 1
ATOM 4734 N N . GLY B 1 281 ? 50.583 68.099 6.476 1.00 75.96 273 GLY B N 1
ATOM 4735 C CA . GLY B 1 281 ? 49.870 69.012 5.604 1.00 77.35 273 GLY B CA 1
ATOM 4736 C C . GLY B 1 281 ? 50.795 70.144 5.223 1.00 79.34 273 GLY B C 1
ATOM 4737 O O . GLY B 1 281 ? 51.525 70.641 6.079 1.00 79.54 273 GLY B O 1
ATOM 4738 N N . PRO B 1 282 ? 50.789 70.584 3.953 1.00 80.76 274 PRO B N 1
ATOM 4739 C CA . PRO B 1 282 ? 51.668 71.678 3.524 1.00 82.01 274 PRO B CA 1
ATOM 4740 C C . PRO B 1 282 ? 51.558 72.873 4.460 1.00 82.89 274 PRO B C 1
ATOM 4741 O O . PRO B 1 282 ? 52.465 73.701 4.547 1.00 83.23 274 PRO B O 1
ATOM 4745 N N . ARG B 1 283 ? 50.432 72.952 5.159 1.00 83.66 275 ARG B N 1
ATOM 4746 C CA . ARG B 1 283 ? 50.204 74.031 6.103 1.00 84.75 275 ARG B CA 1
ATOM 4747 C C . ARG B 1 283 ? 51.362 74.024 7.095 1.00 84.94 275 ARG B C 1
ATOM 4748 O O . ARG B 1 283 ? 52.257 74.871 7.046 1.00 84.67 275 ARG B O 1
ATOM 4756 N N . ILE B 1 284 ? 51.334 73.037 7.984 1.00 84.74 276 ILE B N 1
ATOM 4757 C CA . ILE B 1 284 ? 52.350 72.871 9.011 1.00 84.94 276 ILE B CA 1
ATOM 4758 C C . ILE B 1 284 ? 53.768 72.858 8.434 1.00 85.00 276 ILE B C 1
ATOM 4759 O O . ILE B 1 284 ? 54.696 73.418 9.020 1.00 84.98 276 ILE B O 1
ATOM 4764 N N . LEU B 1 285 ? 53.928 72.227 7.278 1.00 84.86 277 LEU B N 1
ATOM 4765 C CA . LEU B 1 285 ? 55.230 72.125 6.634 1.00 84.84 277 LEU B CA 1
ATOM 4766 C C . LEU B 1 285 ? 55.841 73.487 6.312 1.00 85.79 277 LEU B C 1
ATOM 4767 O O . LEU B 1 285 ? 57.031 73.704 6.533 1.00 85.91 277 LEU B O 1
ATOM 4772 N N . ASP B 1 286 ? 55.029 74.402 5.789 1.00 86.65 278 ASP B N 1
ATOM 4773 C CA . ASP B 1 286 ? 55.516 75.736 5.442 1.00 87.50 278 ASP B CA 1
ATOM 4774 C C . ASP B 1 286 ? 55.955 76.523 6.668 1.00 87.18 278 ASP B C 1
ATOM 4775 O O . ASP B 1 286 ? 57.023 77.134 6.667 1.00 86.91 278 ASP B O 1
ATOM 4780 N N . ASP B 1 287 ? 55.126 76.520 7.708 1.00 87.13 279 ASP B N 1
ATOM 4781 C CA . ASP B 1 287 ? 55.455 77.227 8.941 1.00 86.97 279 ASP B CA 1
ATOM 4782 C C . ASP B 1 287 ? 56.819 76.757 9.425 1.00 86.25 279 ASP B C 1
ATOM 4783 O O . ASP B 1 287 ? 57.577 77.524 10.015 1.00 86.69 279 ASP B O 1
ATOM 4788 N N . LEU B 1 288 ? 57.122 75.490 9.165 1.00 85.07 280 LEU B N 1
ATOM 4789 C CA . LEU B 1 288 ? 58.392 74.911 9.574 1.00 83.97 280 LEU B CA 1
ATOM 4790 C C . LEU B 1 288 ? 59.517 75.416 8.675 1.00 83.57 280 LEU B C 1
ATOM 4791 O O . LEU B 1 288 ? 60.628 75.646 9.140 1.00 83.24 280 LEU B O 1
ATOM 4796 N N . SER B 1 289 ? 59.225 75.600 7.391 1.00 83.66 281 SER B N 1
ATOM 4797 C CA . SER B 1 289 ? 60.232 76.077 6.448 1.00 83.50 281 SER B CA 1
ATOM 4798 C C . SER B 1 289 ? 60.454 77.577 6.577 1.00 83.45 281 SER B C 1
ATOM 4799 O O . SER B 1 289 ? 61.021 78.206 5.688 1.00 84.06 281 SER B O 1
ATOM 4802 N N . THR B 1 290 ? 59.987 78.156 7.673 1.00 82.84 282 THR B N 1
ATOM 4803 C CA . THR B 1 290 ? 60.177 79.579 7.894 1.00 82.63 282 THR B CA 1
ATOM 4804 C C . THR B 1 290 ? 60.756 79.765 9.273 1.00 83.00 282 THR B C 1
ATOM 4805 O O . THR B 1 290 ? 61.736 80.485 9.446 1.00 83.16 282 THR B O 1
ATOM 4809 N N . PHE B 1 291 ? 60.151 79.113 10.259 1.00 82.71 283 PHE B N 1
ATOM 4810 C CA . PHE B 1 291 ? 60.655 79.228 11.614 1.00 82.61 283 PHE B CA 1
ATOM 4811 C C . PHE B 1 291 ? 61.981 78.498 11.734 1.00 82.61 283 PHE B C 1
ATOM 4812 O O . PHE B 1 291 ? 62.787 78.801 12.611 1.00 82.94 283 PHE B O 1
ATOM 4820 N N . LEU B 1 292 ? 62.211 77.530 10.855 1.00 82.67 284 LEU B N 1
ATOM 4821 C CA . LEU B 1 292 ? 63.482 76.822 10.871 1.00 83.11 284 LEU B CA 1
ATOM 4822 C C . LEU B 1 292 ? 64.341 77.644 9.925 1.00 84.13 284 LEU B C 1
ATOM 4823 O O . LEU B 1 292 ? 65.533 77.395 9.761 1.00 84.67 284 LEU B O 1
ATOM 4828 N N . GLU B 1 293 ? 63.695 78.621 9.294 1.00 85.35 285 GLU B N 1
ATOM 4829 C CA . GLU B 1 293 ? 64.333 79.556 8.371 1.00 85.93 285 GLU B CA 1
ATOM 4830 C C . GLU B 1 293 ? 64.879 79.018 7.050 1.00 86.26 285 GLU B C 1
ATOM 4831 O O . GLU B 1 293 ? 65.646 79.714 6.387 1.00 86.98 285 GLU B O 1
ATOM 4837 N N . VAL B 1 294 ? 64.500 77.812 6.645 1.00 85.81 286 VAL B N 1
ATOM 4838 C CA . VAL B 1 294 ? 65.027 77.281 5.389 1.00 85.63 286 VAL B CA 1
ATOM 4839 C C . VAL B 1 294 ? 64.024 77.334 4.242 1.00 85.70 286 VAL B C 1
ATOM 4840 O O . VAL B 1 294 ? 62.844 77.595 4.449 1.00 85.98 286 VAL B O 1
ATOM 4844 N N . ASP B 1 295 ? 64.501 77.106 3.024 1.00 85.50 287 ASP B N 1
ATOM 4845 C CA . ASP B 1 295 ? 63.625 77.123 1.862 1.00 85.44 287 ASP B CA 1
ATOM 4846 C C . ASP B 1 295 ? 62.674 75.937 1.940 1.00 84.29 287 ASP B C 1
ATOM 4847 O O . ASP B 1 295 ? 63.068 74.847 2.342 1.00 84.70 287 ASP B O 1
ATOM 4852 N N . PRO B 1 296 ? 61.399 76.139 1.573 1.00 83.42 288 PRO B N 1
ATOM 4853 C CA . PRO B 1 296 ? 60.475 75.002 1.645 1.00 82.61 288 PRO B CA 1
ATOM 4854 C C . PRO B 1 296 ? 60.857 73.843 0.737 1.00 81.95 288 PRO B C 1
ATOM 4855 O O . PRO B 1 296 ? 60.389 72.723 0.927 1.00 82.50 288 PRO B O 1
ATOM 4859 N N . HIS B 1 297 ? 61.725 74.109 -0.234 1.00 80.23 289 HIS B N 1
ATOM 4860 C CA . HIS B 1 297 ? 62.154 73.083 -1.178 1.00 78.49 289 HIS B CA 1
ATOM 4861 C C . HIS B 1 297 ? 62.947 71.940 -0.534 1.00 76.96 289 HIS B C 1
ATOM 4862 O O . HIS B 1 297 ? 63.130 70.880 -1.136 1.00 76.51 289 HIS B O 1
ATOM 4869 N N . ALA B 1 298 ? 63.427 72.155 0.682 1.00 75.71 290 ALA B N 1
ATOM 4870 C CA . ALA B 1 298 ? 64.177 71.118 1.368 1.00 74.67 290 ALA B CA 1
ATOM 4871 C C . ALA B 1 298 ? 63.213 70.006 1.777 1.00 73.67 290 ALA B C 1
ATOM 4872 O O . ALA B 1 298 ? 63.611 68.856 1.957 1.00 73.43 290 ALA B O 1
ATOM 4874 N N . PHE B 1 299 ? 61.940 70.361 1.912 1.00 72.13 291 PHE B N 1
ATOM 4875 C CA . PHE B 1 299 ? 60.910 69.410 2.309 1.00 70.80 291 PHE B CA 1
ATOM 4876 C C . PHE B 1 299 ? 60.193 68.825 1.106 1.00 68.91 291 PHE B C 1
ATOM 4877 O O . PHE B 1 299 ? 59.153 68.191 1.252 1.00 68.80 291 PHE B O 1
ATOM 4885 N N . ARG B 1 300 ? 60.752 69.036 -0.080 1.00 66.66 292 ARG B N 1
ATOM 4886 C CA . ARG B 1 300 ? 60.143 68.536 -1.305 1.00 63.99 292 ARG B CA 1
ATOM 4887 C C . ARG B 1 300 ? 59.806 67.050 -1.264 1.00 63.01 292 ARG B C 1
ATOM 4888 O O . ARG B 1 300 ? 58.828 66.611 -1.872 1.00 62.38 292 ARG B O 1
ATOM 4896 N N . PHE B 1 301 ? 60.616 66.270 -0.560 1.00 62.02 293 PHE B N 1
ATOM 4897 C CA . PHE B 1 301 ? 60.364 64.838 -0.471 1.00 61.50 293 PHE B CA 1
ATOM 4898 C C . PHE B 1 301 ? 59.116 64.530 0.347 1.00 59.57 293 PHE B C 1
ATOM 4899 O O . PHE B 1 301 ? 58.342 63.642 0.000 1.00 59.33 293 PHE B O 1
ATOM 4907 N N . SER B 1 302 ? 58.918 65.272 1.429 1.00 58.26 294 SER B N 1
ATOM 4908 C CA . SER B 1 302 ? 57.752 65.075 2.276 1.00 58.04 294 SER B CA 1
ATOM 4909 C C . SER B 1 302 ? 56.536 65.493 1.462 1.00 56.32 294 SER B C 1
ATOM 4910 O O . SER B 1 302 ? 55.582 64.731 1.303 1.00 55.68 294 SER B O 1
ATOM 4913 N N . ARG B 1 303 ? 56.604 66.716 0.944 1.00 54.12 295 ARG B N 1
ATOM 4914 C CA . ARG B 1 303 ? 55.546 67.315 0.139 1.00 53.77 295 ARG B CA 1
ATOM 4915 C C . ARG B 1 303 ? 55.074 66.419 -1.003 1.00 51.47 295 ARG B C 1
ATOM 4916 O O . ARG B 1 303 ? 53.894 66.391 -1.339 1.00 51.05 295 ARG B O 1
ATOM 4924 N N . ALA B 1 304 ? 55.999 65.687 -1.606 1.00 49.14 296 ALA B N 1
ATOM 4925 C CA . ALA B 1 304 ? 55.638 64.799 -2.701 1.00 45.97 296 ALA B CA 1
ATOM 4926 C C . ALA B 1 304 ? 54.726 63.688 -2.181 1.00 45.20 296 ALA B C 1
ATOM 4927 O O . ALA B 1 304 ? 53.739 63.325 -2.824 1.00 44.51 296 ALA B O 1
ATOM 4929 N N . THR B 1 305 ? 55.061 63.152 -1.011 1.00 44.31 297 THR B N 1
ATOM 4930 C CA . THR B 1 305 ? 54.269 62.084 -0.407 1.00 42.48 297 THR B CA 1
ATOM 4931 C C . THR B 1 305 ? 52.847 62.556 -0.138 1.00 42.31 297 THR B C 1
ATOM 4932 O O . THR B 1 305 ? 51.873 61.873 -0.466 1.00 43.37 297 THR B O 1
ATOM 4936 N N . LEU B 1 306 ? 52.735 63.738 0.454 1.00 41.99 298 LEU B N 1
ATOM 4937 C CA . LEU B 1 306 ? 51.441 64.314 0.778 1.00 42.88 298 LEU B CA 1
ATOM 4938 C C . LEU B 1 306 ? 50.631 64.617 -0.476 1.00 42.77 298 LEU B C 1
ATOM 4939 O O . LEU B 1 306 ? 49.418 64.412 -0.508 1.00 43.21 298 LEU B O 1
ATOM 4944 N N . THR B 1 307 ? 51.308 65.100 -1.512 1.00 43.66 299 THR B N 1
ATOM 4945 C CA . THR B 1 307 ? 50.655 65.433 -2.774 1.00 43.68 299 THR B CA 1
ATOM 4946 C C . THR B 1 307 ? 50.159 64.194 -3.502 1.00 42.29 299 THR B C 1
ATOM 4947 O O . THR B 1 307 ? 49.095 64.206 -4.119 1.00 43.75 299 THR B O 1
ATOM 4951 N N . GLU B 1 308 ? 50.939 63.126 -3.434 1.00 40.20 300 GLU B N 1
ATOM 4952 C CA . GLU B 1 308 ? 50.573 61.897 -4.115 1.00 39.89 300 GLU B CA 1
ATOM 4953 C C . GLU B 1 308 ? 49.828 60.877 -3.247 1.00 38.69 300 GLU B C 1
ATOM 4954 O O . GLU B 1 308 ? 48.938 60.179 -3.730 1.00 38.70 300 GLU B O 1
ATOM 4960 N N . TYR B 1 309 ? 50.169 60.806 -1.967 1.00 37.59 301 TYR B N 1
ATOM 4961 C CA . TYR B 1 309 ? 49.539 59.831 -1.079 1.00 36.78 301 TYR B CA 1
ATOM 4962 C C . TYR B 1 309 ? 48.674 60.446 0.013 1.00 37.06 301 TYR B C 1
ATOM 4963 O O . TYR B 1 309 ? 47.857 59.755 0.621 1.00 37.45 301 TYR B O 1
ATOM 4972 N N . GLY B 1 310 ? 48.837 61.746 0.249 1.00 35.10 302 GLY B N 1
ATOM 4973 C CA . GLY B 1 310 ? 48.085 62.394 1.306 1.00 31.86 302 GLY B CA 1
ATOM 4974 C C . GLY B 1 310 ? 48.829 62.121 2.598 1.00 33.28 302 GLY B C 1
ATOM 4975 O O . GLY B 1 310 ? 50.021 61.804 2.570 1.00 32.44 302 GLY B O 1
ATOM 4976 N N . ASN B 1 311 ? 48.148 62.237 3.733 1.00 33.72 303 ASN B N 1
ATOM 4977 C CA . ASN B 1 311 ? 48.797 61.987 5.013 1.00 34.00 303 ASN B CA 1
ATOM 4978 C C . ASN B 1 311 ? 48.632 60.526 5.412 1.00 35.17 303 ASN B C 1
ATOM 4979 O O . ASN B 1 311 ? 47.603 60.129 5.964 1.00 33.18 303 ASN B O 1
ATOM 4984 N N . ILE B 1 312 ? 49.663 59.732 5.139 1.00 35.80 304 ILE B N 1
ATOM 4985 C CA . ILE B 1 312 ? 49.631 58.329 5.471 1.00 32.97 304 ILE B CA 1
ATOM 4986 C C . ILE B 1 312 ? 50.235 58.078 6.844 1.00 34.13 304 ILE B C 1
ATOM 4987 O O . ILE B 1 312 ? 50.912 57.074 7.071 1.00 33.29 304 ILE B O 1
ATOM 4992 N N . ALA B 1 313 ? 49.958 59.010 7.757 1.00 35.32 305 ALA B N 1
ATOM 4993 C CA . ALA B 1 313 ? 50.398 58.946 9.140 1.00 34.03 305 ALA B CA 1
ATOM 4994 C C . ALA B 1 313 ? 51.868 58.603 9.325 1.00 36.64 305 ALA B C 1
ATOM 4995 O O . ALA B 1 313 ? 52.719 59.244 8.727 1.00 37.70 305 ALA B O 1
ATOM 4997 N N . SER B 1 314 ? 52.152 57.585 10.144 1.00 37.21 306 SER B N 1
ATOM 4998 C CA . SER B 1 314 ? 53.527 57.176 10.452 1.00 37.18 306 SER B CA 1
ATOM 4999 C C . SER B 1 314 ? 54.382 56.745 9.263 1.00 39.58 306 SER B C 1
ATOM 5000 O O . SER B 1 314 ? 55.628 56.746 9.341 1.00 40.94 306 SER B O 1
ATOM 5003 N N . ALA B 1 315 ? 53.730 56.383 8.163 1.00 37.03 307 ALA B N 1
ATOM 5004 C CA . ALA B 1 315 ? 54.455 55.940 6.985 1.00 37.43 307 ALA B CA 1
ATOM 5005 C C . ALA B 1 315 ? 55.058 57.088 6.180 1.00 39.47 307 ALA B C 1
ATOM 5006 O O . ALA B 1 315 ? 55.909 56.856 5.323 1.00 40.94 307 ALA B O 1
ATOM 5008 N N . VAL B 1 316 ? 54.650 58.322 6.465 1.00 40.01 308 VAL B N 1
ATOM 5009 C CA . VAL B 1 316 ? 55.158 59.466 5.716 1.00 40.59 308 VAL B CA 1
ATOM 5010 C C . VAL B 1 316 ? 56.676 59.654 5.676 1.00 43.70 308 VAL B C 1
ATOM 5011 O O . VAL B 1 316 ? 57.241 59.847 4.598 1.00 46.05 308 VAL B O 1
ATOM 5015 N N . VAL B 1 317 ? 57.346 59.613 6.825 1.00 44.34 309 VAL B N 1
ATOM 5016 C CA . VAL B 1 317 ? 58.795 59.800 6.818 1.00 46.29 309 VAL B CA 1
ATOM 5017 C C . VAL B 1 317 ? 59.493 58.748 5.977 1.00 47.43 309 VAL B C 1
ATOM 5018 O O . VAL B 1 317 ? 60.431 59.059 5.251 1.00 48.43 309 VAL B O 1
ATOM 5022 N N . LEU B 1 318 ? 59.032 57.507 6.073 1.00 47.44 310 LEU B N 1
ATOM 5023 C CA . LEU B 1 318 ? 59.633 56.421 5.316 1.00 49.31 310 LEU B CA 1
ATOM 5024 C C . LEU B 1 318 ? 59.459 56.597 3.806 1.00 50.82 310 LEU B C 1
ATOM 5025 O O . LEU B 1 318 ? 60.420 56.460 3.043 1.00 49.76 310 LEU B O 1
ATOM 5030 N N . ASP B 1 319 ? 58.237 56.898 3.374 1.00 52.02 311 ASP B N 1
ATOM 5031 C CA . ASP B 1 319 ? 57.982 57.103 1.957 1.00 51.68 311 ASP B CA 1
ATOM 5032 C C . ASP B 1 319 ? 58.724 58.341 1.481 1.00 52.99 311 ASP B C 1
ATOM 5033 O O . ASP B 1 319 ? 59.043 58.463 0.304 1.00 52.22 311 ASP B O 1
ATOM 5038 N N . ALA B 1 320 ? 58.987 59.262 2.405 1.00 54.40 312 ALA B N 1
ATOM 5039 C CA . ALA B 1 320 ? 59.719 60.478 2.078 1.00 56.27 312 ALA B CA 1
ATOM 5040 C C . ALA B 1 320 ? 61.152 60.060 1.795 1.00 57.11 312 ALA B C 1
ATOM 5041 O O . ALA B 1 320 ? 61.758 60.514 0.825 1.00 57.77 312 ALA B O 1
ATOM 5043 N N . LEU B 1 321 ? 61.692 59.194 2.650 1.00 58.00 313 LEU B N 1
ATOM 5044 C CA . LEU B 1 321 ? 63.048 58.695 2.463 1.00 58.95 313 LEU B CA 1
ATOM 5045 C C . LEU B 1 321 ? 63.092 57.917 1.160 1.00 58.56 313 LEU B C 1
ATOM 5046 O O . LEU B 1 321 ? 64.033 58.049 0.383 1.00 60.38 313 LEU B O 1
ATOM 5051 N N . ARG B 1 322 ? 62.071 57.101 0.928 1.00 57.16 314 ARG B N 1
ATOM 5052 C CA . ARG B 1 322 ? 62.007 56.318 -0.293 1.00 57.75 314 ARG B CA 1
ATOM 5053 C C . ARG B 1 322 ? 62.201 57.272 -1.469 1.00 59.49 314 ARG B C 1
ATOM 5054 O O . ARG B 1 322 ? 62.920 56.966 -2.418 1.00 59.85 314 ARG B O 1
ATOM 5062 N N . ARG B 1 323 ? 61.561 58.434 -1.388 1.00 61.44 315 ARG B N 1
ATOM 5063 C CA . ARG B 1 323 ? 61.652 59.449 -2.432 1.00 63.28 315 ARG B CA 1
ATOM 5064 C C . ARG B 1 323 ? 63.103 59.811 -2.713 1.00 65.15 315 ARG B C 1
ATOM 5065 O O . ARG B 1 323 ? 63.554 59.779 -3.858 1.00 65.77 315 ARG B O 1
ATOM 5073 N N . LEU B 1 324 ? 63.827 60.165 -1.658 1.00 67.03 316 LEU B N 1
ATOM 5074 C CA . LEU B 1 324 ? 65.227 60.537 -1.781 1.00 68.29 316 LEU B CA 1
ATOM 5075 C C . LEU B 1 324 ? 66.053 59.462 -2.483 1.00 69.91 316 LEU B C 1
ATOM 5076 O O . LEU B 1 324 ? 66.750 59.746 -3.457 1.00 70.28 316 LEU B O 1
ATOM 5081 N N . PHE B 1 325 ? 65.986 58.236 -1.974 1.00 70.80 317 PHE B N 1
ATOM 5082 C CA . PHE B 1 325 ? 66.714 57.121 -2.567 1.00 72.18 317 PHE B CA 1
ATOM 5083 C C . PHE B 1 325 ? 66.532 57.108 -4.080 1.00 73.01 317 PHE B C 1
ATOM 5084 O O . PHE B 1 325 ? 67.489 57.265 -4.837 1.00 73.54 317 PHE B O 1
ATOM 5092 N N . ASP B 1 326 ? 65.287 56.917 -4.501 1.00 73.62 318 ASP B N 1
ATOM 5093 C CA . ASP B 1 326 ? 64.919 56.861 -5.909 1.00 74.53 318 ASP B CA 1
ATOM 5094 C C . ASP B 1 326 ? 65.567 57.920 -6.792 1.00 74.93 318 ASP B C 1
ATOM 5095 O O . ASP B 1 326 ? 65.803 57.679 -7.976 1.00 75.33 318 ASP B O 1
ATOM 5100 N N . GLU B 1 327 ? 65.852 59.087 -6.226 1.00 75.56 319 GLU B N 1
ATOM 5101 C CA . GLU B 1 327 ? 66.463 60.155 -7.003 1.00 76.87 319 GLU B CA 1
ATOM 5102 C C . GLU B 1 327 ? 67.976 60.172 -6.833 1.00 78.25 319 GLU B C 1
ATOM 5103 O O . GLU B 1 327 ? 68.693 60.723 -7.666 1.00 78.34 319 GLU B O 1
ATOM 5109 N N . GLY B 1 328 ? 68.453 59.579 -5.745 1.00 79.84 320 GLY B N 1
ATOM 5110 C CA . GLY B 1 328 ? 69.883 59.539 -5.494 1.00 81.68 320 GLY B CA 1
ATOM 5111 C C . GLY B 1 328 ? 70.534 60.909 -5.497 1.00 83.42 320 GLY B C 1
ATOM 5112 O O . GLY B 1 328 ? 69.967 61.876 -4.986 1.00 83.65 320 GLY B O 1
ATOM 5113 N N . GLY B 1 329 ? 71.732 60.989 -6.076 1.00 85.10 321 GLY B N 1
ATOM 5114 C CA . GLY B 1 329 ? 72.458 62.248 -6.135 1.00 86.39 321 GLY B CA 1
ATOM 5115 C C . GLY B 1 329 ? 72.924 62.690 -4.761 1.00 87.30 321 GLY B C 1
ATOM 5116 O O . GLY B 1 329 ? 73.500 63.766 -4.599 1.00 87.72 321 GLY B O 1
ATOM 5117 N N . VAL B 1 330 ? 72.684 61.841 -3.769 1.00 87.80 322 VAL B N 1
ATOM 5118 C CA . VAL B 1 330 ? 73.055 62.146 -2.396 1.00 88.08 322 VAL B CA 1
ATOM 5119 C C . VAL B 1 330 ? 74.561 62.124 -2.170 1.00 88.03 322 VAL B C 1
ATOM 5120 O O . VAL B 1 330 ? 75.269 61.240 -2.652 1.00 87.55 322 VAL B O 1
ATOM 5124 N N . GLU B 1 331 ? 75.035 63.112 -1.422 1.00 88.14 323 GLU B N 1
ATOM 5125 C CA . GLU B 1 331 ? 76.447 63.238 -1.107 1.00 88.39 323 GLU B CA 1
ATOM 5126 C C . GLU B 1 331 ? 76.816 62.152 -0.116 1.00 87.98 323 GLU B C 1
ATOM 5127 O O . GLU B 1 331 ? 76.391 62.195 1.033 1.00 88.67 323 GLU B O 1
ATOM 5133 N N . GLU B 1 332 ? 77.595 61.173 -0.550 1.00 87.17 324 GLU B N 1
ATOM 5134 C CA . GLU B 1 332 ? 77.981 60.110 0.358 1.00 86.21 324 GLU B CA 1
ATOM 5135 C C . GLU B 1 332 ? 78.770 60.730 1.514 1.00 85.08 324 GLU B C 1
ATOM 5136 O O . GLU B 1 332 ? 79.993 60.714 1.516 1.00 84.69 324 GLU B O 1
ATOM 5142 N N . GLY B 1 333 ? 78.065 61.282 2.494 1.00 83.64 325 GLY B N 1
ATOM 5143 C CA . GLY B 1 333 ? 78.731 61.895 3.628 1.00 82.63 325 GLY B CA 1
ATOM 5144 C C . GLY B 1 333 ? 77.908 63.064 4.111 1.00 82.20 325 GLY B C 1
ATOM 5145 O O . GLY B 1 333 ? 78.138 63.611 5.186 1.00 82.77 325 GLY B O 1
ATOM 5146 N N . ALA B 1 334 ? 76.921 63.425 3.299 1.00 81.50 326 ALA B N 1
ATOM 5147 C CA . ALA B 1 334 ? 76.025 64.535 3.583 1.00 80.31 326 ALA B CA 1
ATOM 5148 C C . ALA B 1 334 ? 75.205 64.373 4.856 1.00 79.71 326 ALA B C 1
ATOM 5149 O O . ALA B 1 334 ? 74.629 63.313 5.119 1.00 79.67 326 ALA B O 1
ATOM 5151 N N . ARG B 1 335 ? 75.154 65.453 5.630 1.00 78.58 327 ARG B N 1
ATOM 5152 C CA . ARG B 1 335 ? 74.417 65.489 6.882 1.00 77.41 327 ARG B CA 1
ATOM 5153 C C . ARG B 1 335 ? 72.933 65.289 6.624 1.00 76.76 327 ARG B C 1
ATOM 5154 O O . ARG B 1 335 ? 72.444 65.531 5.519 1.00 76.29 327 ARG B O 1
ATOM 5156 N N . GLY B 1 336 ? 72.211 64.858 7.652 1.00 76.09 328 GLY B N 1
ATOM 5157 C CA . GLY B 1 336 ? 70.792 64.638 7.479 1.00 74.38 328 GLY B CA 1
ATOM 5158 C C . GLY B 1 336 ? 69.883 64.710 8.682 1.00 73.06 328 GLY B C 1
ATOM 5159 O O . GLY B 1 336 ? 70.319 64.647 9.835 1.00 73.25 328 GLY B O 1
ATOM 5160 N N . LEU B 1 337 ? 68.594 64.833 8.388 1.00 71.46 329 LEU B N 1
ATOM 5161 C CA . LEU B 1 337 ? 67.573 64.925 9.414 1.00 69.41 329 LEU B CA 1
ATOM 5162 C C . LEU B 1 337 ? 66.309 64.150 9.054 1.00 68.69 329 LEU B C 1
ATOM 5163 O O . LEU B 1 337 ? 65.801 64.237 7.931 1.00 67.99 329 LEU B O 1
ATOM 5168 N N . LEU B 1 338 ? 65.810 63.394 10.026 1.00 67.00 330 LEU B N 1
ATOM 5169 C CA . LEU B 1 338 ? 64.594 62.610 9.865 1.00 64.63 330 LEU B CA 1
ATOM 5170 C C . LEU B 1 338 ? 63.736 62.953 11.067 1.00 63.23 330 LEU B C 1
ATOM 5171 O O . LEU B 1 338 ? 64.200 62.872 12.199 1.00 63.27 330 LEU B O 1
ATOM 5176 N N . ALA B 1 339 ? 62.492 63.351 10.833 1.00 62.09 331 ALA B N 1
ATOM 5177 C CA . ALA B 1 339 ? 61.622 63.709 11.945 1.00 60.73 331 ALA B CA 1
ATOM 5178 C C . ALA B 1 339 ? 60.131 63.510 11.682 1.00 58.91 331 ALA B C 1
ATOM 5179 O O . ALA B 1 339 ? 59.647 63.717 10.567 1.00 57.82 331 ALA B O 1
ATOM 5181 N N . GLY B 1 340 ? 59.422 63.100 12.733 1.00 57.35 332 GLY B N 1
ATOM 5182 C CA . GLY B 1 340 ? 57.988 62.883 12.661 1.00 55.01 332 GLY B CA 1
ATOM 5183 C C . GLY B 1 340 ? 57.303 63.659 13.774 1.00 52.81 332 GLY B C 1
ATOM 5184 O O . GLY B 1 340 ? 57.847 63.780 14.864 1.00 52.33 332 GLY B O 1
ATOM 5185 N N . PHE B 1 341 ? 56.117 64.194 13.499 1.00 53.13 333 PHE B N 1
ATOM 5186 C CA . PHE B 1 341 ? 55.365 64.971 14.484 1.00 52.08 333 PHE B CA 1
ATOM 5187 C C . PHE B 1 341 ? 53.953 64.417 14.660 1.00 50.59 333 PHE B C 1
ATOM 5188 O O . PHE B 1 341 ? 53.262 64.147 13.678 1.00 50.46 333 PHE B O 1
ATOM 5196 N N . GLY B 1 342 ? 53.521 64.261 15.909 1.00 48.71 334 GLY B N 1
ATOM 5197 C CA . GLY B 1 342 ? 52.189 63.734 16.157 1.00 48.31 334 GLY B CA 1
ATOM 5198 C C . GLY B 1 342 ? 51.651 63.923 17.565 1.00 47.27 334 GLY B C 1
ATOM 5199 O O . GLY B 1 342 ? 52.148 64.767 18.312 1.00 48.44 334 GLY B O 1
ATOM 5200 N N . PRO B 1 343 ? 50.627 63.141 17.958 1.00 46.75 335 PRO B N 1
ATOM 5201 C CA . PRO B 1 343 ? 50.023 63.233 19.291 1.00 44.80 335 PRO B CA 1
ATOM 5202 C C . PRO B 1 343 ? 51.043 63.384 20.422 1.00 44.65 335 PRO B C 1
ATOM 5203 O O . PRO B 1 343 ? 52.003 62.623 20.521 1.00 43.11 335 PRO B O 1
ATOM 5207 N N . GLY B 1 344 ? 50.828 64.385 21.267 1.00 44.34 336 GLY B N 1
ATOM 5208 C CA . GLY B 1 344 ? 51.743 64.636 22.362 1.00 44.54 336 GLY B CA 1
ATOM 5209 C C . GLY B 1 344 ? 51.606 66.059 22.874 1.00 44.49 336 GLY B C 1
ATOM 5210 O O . GLY B 1 344 ? 51.192 66.256 24.012 1.00 44.59 336 GLY B O 1
ATOM 5211 N N . ILE B 1 345 ? 51.946 67.062 22.061 1.00 45.30 337 ILE B N 1
ATOM 5212 C CA . ILE B 1 345 ? 52.452 66.884 20.705 1.00 44.02 337 ILE B CA 1
ATOM 5213 C C . ILE B 1 345 ? 53.882 66.375 20.781 1.00 44.58 337 ILE B C 1
ATOM 5214 O O . ILE B 1 345 ? 54.714 66.974 21.447 1.00 44.62 337 ILE B O 1
ATOM 5219 N N . THR B 1 346 ? 54.165 65.273 20.097 1.00 44.60 338 THR B N 1
ATOM 5220 C CA . THR B 1 346 ? 55.500 64.690 20.127 1.00 45.38 338 THR B CA 1
ATOM 5221 C C . THR B 1 346 ? 56.319 64.913 18.860 1.00 46.84 338 THR B C 1
ATOM 5222 O O . THR B 1 346 ? 55.777 65.142 17.782 1.00 45.63 338 THR B O 1
ATOM 5226 N N . ALA B 1 347 ? 57.637 64.830 19.006 1.00 49.70 339 ALA B N 1
ATOM 5227 C CA . ALA B 1 347 ? 58.548 65.004 17.892 1.00 51.44 339 ALA B CA 1
ATOM 5228 C C . ALA B 1 347 ? 59.721 64.033 18.014 1.00 52.89 339 ALA B C 1
ATOM 5229 O O . ALA B 1 347 ? 60.585 64.202 18.868 1.00 52.92 339 ALA B O 1
ATOM 5231 N N . GLU B 1 348 ? 59.736 63.001 17.178 1.00 54.51 340 GLU B N 1
ATOM 5232 C CA . GLU B 1 348 ? 60.827 62.033 17.194 1.00 56.60 340 GLU B CA 1
ATOM 5233 C C . GLU B 1 348 ? 61.785 62.440 16.086 1.00 58.48 340 GLU B C 1
ATOM 5234 O O . GLU B 1 348 ? 61.434 62.399 14.908 1.00 58.79 340 GLU B O 1
ATOM 5240 N N . MET B 1 349 ? 62.996 62.826 16.473 1.00 60.64 341 MET B N 1
ATOM 5241 C CA . MET B 1 349 ? 64.003 63.289 15.529 1.00 61.68 341 MET B CA 1
ATOM 5242 C C . MET B 1 349 ? 65.194 62.347 15.389 1.00 63.55 341 MET B C 1
ATOM 5243 O O . MET B 1 349 ? 65.459 61.519 16.261 1.00 65.12 341 MET B O 1
ATOM 5248 N N . SER B 1 350 ? 65.912 62.477 14.280 1.00 65.52 342 SER B N 1
ATOM 5249 C CA . SER B 1 350 ? 67.072 61.634 14.031 1.00 67.63 342 SER B CA 1
ATOM 5250 C C . SER B 1 350 ? 68.066 62.302 13.084 1.00 69.28 342 SER B C 1
ATOM 5251 O O . SER B 1 350 ? 67.715 62.684 11.965 1.00 69.64 342 SER B O 1
ATOM 5254 N N . LEU B 1 351 ? 69.306 62.444 13.548 1.00 70.89 343 LEU B N 1
ATOM 5255 C CA . LEU B 1 351 ? 70.379 63.057 12.764 1.00 71.85 343 LEU B CA 1
ATOM 5256 C C . LEU B 1 351 ? 71.286 61.968 12.196 1.00 72.77 343 LEU B C 1
ATOM 5257 O O . LEU B 1 351 ? 71.598 60.999 12.885 1.00 72.38 343 LEU B O 1
ATOM 5262 N N . GLY B 1 352 ? 71.711 62.131 10.945 1.00 74.10 344 GLY B N 1
ATOM 5263 C CA . GLY B 1 352 ? 72.574 61.135 10.332 1.00 76.32 344 GLY B CA 1
ATOM 5264 C C . GLY B 1 352 ? 73.118 61.502 8.960 1.00 77.90 344 GLY B C 1
ATOM 5265 O O . GLY B 1 352 ? 72.534 62.312 8.233 1.00 77.78 344 GLY B O 1
ATOM 5266 N N . CYS B 1 353 ? 74.245 60.893 8.602 1.00 78.69 345 CYS B N 1
ATOM 5267 C CA . CYS B 1 353 ? 74.883 61.146 7.317 1.0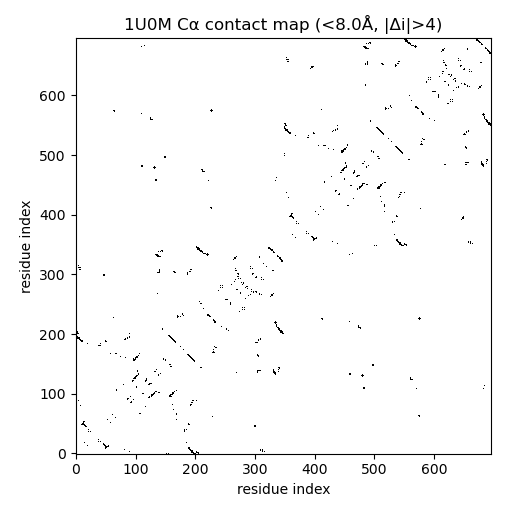0 80.05 345 CYS B CA 1
ATOM 5268 C C . CYS B 1 353 ? 74.624 60.018 6.341 1.00 80.44 345 CYS B C 1
ATOM 5269 O O . CYS B 1 353 ? 74.444 58.866 6.742 1.00 80.34 345 CYS B O 1
ATOM 5272 N N . TRP B 1 354 ? 74.613 60.346 5.054 1.00 80.76 346 TRP B N 1
ATOM 5273 C CA . TRP B 1 354 ? 74.378 59.328 4.047 1.00 81.43 346 TRP B CA 1
ATOM 5274 C C . TRP B 1 354 ? 75.544 58.350 4.048 1.00 81.46 346 TRP B C 1
ATOM 5275 O O . TRP B 1 354 ? 76.581 58.615 4.651 1.00 82.04 346 TRP B O 1
ATOM 5286 N N . GLN B 1 355 ? 75.374 57.218 3.376 1.00 81.37 347 GLN B N 1
ATOM 5287 C CA . GLN B 1 355 ? 76.423 56.213 3.331 1.00 81.38 347 GLN B CA 1
ATOM 5288 C C . GLN B 1 355 ? 76.156 55.128 2.291 1.00 81.50 347 GLN B C 1
ATOM 5289 O O . GLN B 1 355 ? 75.009 54.819 1.978 1.00 80.66 347 GLN B O 1
ATOM 5295 N N . THR B 1 356 ? 77.237 54.556 1.766 1.00 82.23 348 THR B N 1
ATOM 5296 C CA . THR B 1 356 ? 77.175 53.510 0.750 1.00 83.12 348 THR B CA 1
ATOM 5297 C C . THR B 1 356 ? 78.013 52.316 1.195 1.00 83.91 348 THR B C 1
ATOM 5298 O O . THR B 1 356 ? 78.945 52.463 1.987 1.00 83.26 348 THR B O 1
ATOM 5302 N N . ALA B 1 357 ? 77.683 51.138 0.677 1.00 84.88 349 ALA B N 1
ATOM 5303 C CA . ALA B 1 357 ? 78.415 49.926 1.022 1.00 86.32 349 ALA B CA 1
ATOM 5304 C C . ALA B 1 357 ? 79.633 49.770 0.112 1.00 87.47 349 ALA B C 1
ATOM 5305 O O . ALA B 1 357 ? 79.947 48.623 -0.280 1.00 87.98 349 ALA B O 1
#

GO terms:
  GO:0042438 melanin biosynthetic process (P, IDA)
  GO:0016747 acyltransferase activity, transferring groups other than amino-acyl groups (F, IDA)

Organism: Streptomyces coelicolor (strain ATCC BAA-471 / A3(2) / M145) (NCBI:txid100226)

Foldseek 3Di:
DFWWQKFKDAADAKDFLVNLLVCLCVLPVPPPCSVVLNVLLVVLLAGMAGANDHPVVLQDQPFLVVLQVCVVVSCVVPVLVRQVVQCVGQVHALAQAQEEEEEEQAHDDPPDCVVVCCVPSVHDPRRHYHYDRFFWLQSLLVSVVVQQVVCVVVQQHKYKYKYWFRNSSQQDSPDDDSVSSNVSSFEHTMMIMIMGGSPDGFWWAFFDKDKDFDPPCQVQWAWDQDRRGTDTHHHPCVLVCLLVCLVVQQVVLPVRPVRAPAFDADQEEDAGLSSVVSNCPSNVDHSCRNVLLSVCCNHHGSNRSCSSSSSRSVCVVVVPCPFFTKYWRWTAGRSRMIIITITGGHHD/DFWAQKFKDFADAKDFLVVLLVCLCVQPVPQPCNVVLNVLLVVLLQGMAGAHDHVVVLPDQPFLVVLQVVVVVSCVVPVLVRQVVQCPRQPHALELAQEEEEEEQLHDDVVDCVVVCCPVSVHDPRRHYHYDHFFKLQSLLVQVVVQVVVCVVPLQHKYKYKYWYRNSSVQDSPDSDSVSSNVSSFEHGMIIMIMDGSDDGFHWDFQFKDKDFDPPCQQQWDWDQDRRGTDTHHHPCQLVVLLVCLVVQLVRCVVRPGRPLDFDAEQEARATVSSLVSNCPSSDHDSVSHVLLSVCCNHHGCNISCSSSSSRSSCVVVDPFDQFTKYKTWTAGRSRMIIITITGGHDD

Radius of gyration: 24.53 Å; Cα contacts (8 Å, |Δi|>4): 1721; chains: 2; bounding box: 58×59×60 Å

CATH classification: 3.40.47.10 (+1 more: 3.40.47.10)

Sequence (696 aa):
ATLCRPSVSVPEHVITMEETLELARRRHTDHPQLPLALRLIENTGVRTRHIVQPIEDTLEHPGFEDRNKVYEREAKSRVPAVIQRALDDAELLATDIDVIIYVSCTGFMMPSLTAWLINEMGFDSTTRQIPIAQLGCAAGGAAINRAHDFCTAYPEANALIVACEFCSLCYQPTDLGVGSLLCNGLFGDGIAAAVVRGRGGTGVRLERNGSYLIPKTEDWIMYDVKATGFHFLLDKRVPATMEPLAPALKELAGEHGWDASDLDFYIVHAGGPRILDDLSTFLEVDPHAFRFSRATLTEYGNIASAVVLDALRRLFDEGGVEEGARGLLAGFGPGITAEMSLGCWQTAATLCRPSVSVPEHVITMEETLELARRRHTDHPQLPLALRLIENTGVRTRHIVQPIEDTLEHPGFEDRNKVYEREAKSRVPAVIQRALDDAELLATDIDVIIYVSCTGFMMPSLTAWLINEMGFDSTTRQIPIAQLGCAAGGAAINRAHDFCTAYPEANALIVACEFCSLCYQPTDLGVGSLLCNGLFGDGIAAAVVRGRGGTGVRLERNGSYLIPKTEDWIMYDVKATGFHFLLDKRVPATMEPLAPALKELAGEHGWDASDLDFYIVHAGGPRILDDLSTFLEVDPHAFRFSRATLTEYGNIASAVVLDALRRLFDEGGVEEGARGLLAGFGPGITAEMSLGCWQTA